Protein AF-0000000086521658 (afdb_homodimer)

Organism: NCBI:txid111769

Nearest PDB structures (foldseek):
  2b5a-assembly1_A  TM=8.392E-01  e=8.446E-02  [Bacillus] caldolyticus
  3f51-assembly1_A  TM=8.436E-01  e=1.265E-01  Corynebacterium glutamicum
  2cro-assembly1_A  TM=7.453E-01  e=2.565E-01  Phage 434
  1pra-assembly1_A  TM=7.371E-01  e=5.754E-01  Phage 434
  4iwr-assembly1_B  TM=7.734E-01  e=1.003E+00  Enterobacter sp. RFL1396

Structure (mmCIF, N/CA/C/O backbone):
data_AF-0000000086521658-model_v1
#
loop_
_entity.id
_entity.type
_entity.pdbx_description
1 polymer 'Helix-turn-helix transcriptional regulator'
#
loop_
_atom_site.group_PDB
_atom_site.id
_atom_site.type_symbol
_atom_site.label_atom_id
_atom_site.label_alt_id
_atom_site.label_comp_id
_atom_site.label_asym_id
_atom_site.label_entity_id
_atom_site.label_seq_id
_atom_site.pdbx_PDB_ins_code
_atom_site.Cartn_x
_atom_site.Cartn_y
_atom_site.Cartn_z
_atom_site.occupancy
_atom_site.B_iso_or_equiv
_atom_site.auth_seq_id
_atom_site.auth_comp_id
_atom_site.auth_asym_id
_atom_site.auth_atom_id
_atom_site.pdbx_PDB_model_num
ATOM 1 N N . MET A 1 1 ? -0.708 -35.25 -23.094 1 43.59 1 MET A N 1
ATOM 2 C CA . MET A 1 1 ? -0.89 -35.312 -24.547 1 43.59 1 MET A CA 1
ATOM 3 C C . MET A 1 1 ? 0.053 -34.344 -25.25 1 43.59 1 MET A C 1
ATOM 5 O O . MET A 1 1 ? 0.385 -33.281 -24.719 1 43.59 1 MET A O 1
ATOM 9 N N . PRO A 1 2 ? 0.747 -34.844 -26.203 1 55.41 2 PRO A N 1
ATOM 10 C CA . PRO A 1 2 ? 1.581 -33.906 -26.953 1 55.41 2 PRO A CA 1
ATOM 11 C C . PRO A 1 2 ? 0.802 -32.688 -27.438 1 55.41 2 PRO A C 1
ATOM 13 O O . PRO A 1 2 ? -0.411 -32.781 -27.656 1 55.41 2 PRO A O 1
ATOM 16 N N . GLN A 1 3 ? 1.394 -31.609 -27.234 1 62.53 3 GLN A N 1
ATOM 17 C CA . GLN A 1 3 ? 0.771 -30.344 -27.625 1 62.53 3 GLN A CA 1
ATOM 18 C C . GLN A 1 3 ? 0.078 -30.469 -28.969 1 62.53 3 GLN A C 1
ATOM 20 O O . GLN A 1 3 ? -0.981 -29.875 -29.188 1 62.53 3 GLN A O 1
ATOM 25 N N . THR A 1 4 ? 0.635 -31.344 -29.766 1 71.44 4 THR A N 1
ATOM 26 C CA . THR A 1 4 ? 0.093 -31.516 -31.109 1 71.44 4 THR A CA 1
ATOM 27 C C . THR A 1 4 ? -1.272 -32.188 -31.062 1 71.44 4 THR A C 1
ATOM 29 O O . THR A 1 4 ? -2.193 -31.812 -31.781 1 71.44 4 THR A O 1
ATOM 32 N N . THR A 1 5 ? -1.309 -33.094 -30.156 1 75.31 5 THR A N 1
ATOM 33 C CA . THR A 1 5 ? -2.572 -33.812 -30 1 75.31 5 THR A CA 1
ATOM 34 C C . THR A 1 5 ? -3.666 -32.875 -29.5 1 75.31 5 THR A C 1
ATOM 36 O O . THR A 1 5 ? -4.801 -32.906 -29.984 1 75.31 5 THR A O 1
ATOM 39 N N . GLU A 1 6 ? -3.281 -32.094 -28.656 1 74.56 6 GLU A N 1
ATOM 40 C CA . GLU A 1 6 ? -4.246 -31.156 -28.078 1 74.56 6 GLU A CA 1
ATOM 41 C C . GLU A 1 6 ? -4.703 -30.125 -29.109 1 74.56 6 GLU A C 1
ATOM 43 O O . GLU A 1 6 ? -5.875 -29.75 -29.141 1 74.56 6 GLU A O 1
ATOM 48 N N . LEU A 1 7 ? -3.787 -29.75 -29.859 1 78.44 7 LEU A N 1
ATOM 49 C CA . LEU A 1 7 ? -4.086 -28.797 -30.922 1 78.44 7 LEU A CA 1
ATOM 50 C C . LEU A 1 7 ? -5.09 -29.375 -31.906 1 78.44 7 LEU A C 1
ATOM 52 O O . LEU A 1 7 ? -6.031 -28.688 -32.312 1 78.44 7 LEU A O 1
ATOM 56 N N . ILE A 1 8 ? -4.781 -30.625 -32.25 1 83.5 8 ILE A N 1
ATOM 57 C CA . ILE A 1 8 ? -5.637 -31.297 -33.219 1 83.5 8 ILE A CA 1
ATOM 58 C C . ILE A 1 8 ? -7.023 -31.531 -32.625 1 83.5 8 ILE A C 1
ATOM 60 O O . ILE A 1 8 ? -8.039 -31.375 -33.281 1 83.5 8 ILE A O 1
ATOM 64 N N . HIS A 1 9 ? -7.004 -31.828 -31.297 1 82.81 9 HIS A N 1
ATOM 65 C CA . HIS A 1 9 ? -8.266 -32.031 -30.609 1 82.81 9 HIS A CA 1
ATOM 66 C C . HIS A 1 9 ? -9.086 -30.734 -30.594 1 82.81 9 HIS A C 1
ATOM 68 O O . HIS A 1 9 ? -10.289 -30.766 -30.859 1 82.81 9 HIS A O 1
ATOM 74 N N . THR A 1 10 ? -8.461 -29.688 -30.297 1 83.81 10 THR A N 1
ATOM 75 C CA . THR A 1 10 ? -9.125 -28.391 -30.281 1 83.81 10 THR A CA 1
ATOM 76 C C . THR A 1 10 ? -9.625 -28.016 -31.672 1 83.81 10 THR A C 1
ATOM 78 O O . THR A 1 10 ? -10.727 -27.484 -31.812 1 83.81 10 THR A O 1
ATOM 81 N N . LEU A 1 11 ? -8.773 -28.297 -32.625 1 87.94 11 LEU A N 1
ATOM 82 C CA . LEU A 1 11 ? -9.125 -28 -34 1 87.94 11 LEU A CA 1
ATOM 83 C C . LEU A 1 11 ? -10.383 -28.766 -34.406 1 87.94 11 LEU A C 1
ATOM 85 O O . LEU A 1 11 ? -11.281 -28.188 -35.031 1 87.94 11 LEU A O 1
ATOM 89 N N . LYS A 1 12 ? -10.445 -30 -34 1 87.75 12 LYS A N 1
ATOM 90 C CA . LYS A 1 12 ? -11.617 -30.828 -34.312 1 87.75 12 LYS A CA 1
ATOM 91 C C . LYS A 1 12 ? -12.875 -30.25 -33.656 1 87.75 12 LYS A C 1
ATOM 93 O O . LYS A 1 12 ? -13.938 -30.203 -34.281 1 87.75 12 LYS A O 1
ATOM 98 N N . LYS A 1 13 ? -12.695 -29.812 -32.531 1 86.88 13 LYS A N 1
ATOM 99 C CA . LYS A 1 13 ? -13.805 -29.219 -31.797 1 86.88 13 LYS A CA 1
ATOM 100 C C . LYS A 1 13 ? -14.289 -27.938 -32.469 1 86.88 13 LYS A C 1
ATOM 102 O O . LYS A 1 13 ? -15.492 -27.703 -32.562 1 86.88 13 LYS A O 1
ATOM 107 N N . LEU A 1 14 ? -13.383 -27.219 -32.844 1 88 14 LEU A N 1
ATOM 108 C CA . LEU A 1 14 ? -13.727 -25.953 -33.5 1 88 14 LEU A CA 1
ATOM 109 C C . LEU A 1 14 ? -14.414 -26.188 -34.844 1 88 14 LEU A C 1
ATOM 111 O O . LEU A 1 14 ? -15.344 -25.469 -35.188 1 88 14 LEU A O 1
ATOM 115 N N . LEU A 1 15 ? -13.914 -27.156 -35.562 1 91.81 15 LEU A N 1
ATOM 116 C CA . LEU A 1 15 ? -14.562 -27.516 -36.812 1 91.81 15 LEU A CA 1
ATOM 117 C C . LEU A 1 15 ? -16.031 -27.875 -36.594 1 91.81 15 LEU A C 1
ATOM 119 O O . LEU A 1 15 ? -16.906 -27.422 -37.312 1 91.81 15 LEU A O 1
ATOM 123 N N . LYS A 1 16 ? -16.188 -28.609 -35.5 1 89.62 16 LYS A N 1
ATOM 124 C CA . LYS A 1 16 ? -17.547 -29 -35.156 1 89.62 16 LYS A CA 1
ATOM 125 C C . LYS A 1 16 ? -18.391 -27.797 -34.75 1 89.62 16 LYS A C 1
ATOM 127 O O . LYS A 1 16 ? -19.547 -27.672 -35.156 1 89.62 16 LYS A O 1
ATOM 132 N N . ARG A 1 17 ? -17.844 -26.953 -34.031 1 87.31 17 ARG A N 1
ATOM 133 C CA . ARG A 1 17 ? -18.531 -25.766 -33.531 1 87.31 17 ARG A CA 1
ATOM 134 C C . ARG A 1 17 ? -18.922 -24.844 -34.688 1 87.31 17 ARG A C 1
ATOM 136 O O . ARG A 1 17 ? -19.953 -24.172 -34.625 1 87.31 17 ARG A O 1
ATOM 143 N N . HIS A 1 18 ? -18.094 -24.797 -35.656 1 89 18 HIS A N 1
ATOM 144 C CA . HIS A 1 18 ? -18.344 -23.938 -36.812 1 89 18 HIS A CA 1
ATOM 145 C C . HIS A 1 18 ? -19.109 -24.688 -37.875 1 89 18 HIS A C 1
ATOM 147 O O . HIS A 1 18 ? -19.219 -24.203 -39.031 1 89 18 HIS A O 1
ATOM 153 N N . ASN A 1 19 ? -19.484 -25.875 -37.531 1 90.88 19 ASN A N 1
ATOM 154 C CA . ASN A 1 19 ? -20.266 -26.734 -38.438 1 90.88 19 ASN A CA 1
ATOM 155 C C . ASN A 1 19 ? -19.5 -27.047 -39.719 1 90.88 19 ASN A C 1
ATOM 157 O O . ASN A 1 19 ? -20.062 -27.031 -40.812 1 90.88 19 ASN A O 1
ATOM 161 N N . LYS A 1 20 ? -18.25 -27.203 -39.562 1 92.19 20 LYS A N 1
ATOM 162 C CA . LYS A 1 20 ? -17.406 -27.625 -40.688 1 92.19 20 LYS A CA 1
ATOM 163 C C . LYS A 1 20 ? -17.078 -29.109 -40.594 1 92.19 20 LYS A C 1
ATOM 165 O O . LYS A 1 20 ? -16.812 -29.625 -39.5 1 92.19 20 LYS A O 1
ATOM 170 N N . THR A 1 21 ? -17.172 -29.703 -41.719 1 91.12 21 THR A N 1
ATOM 171 C CA . THR A 1 21 ? -16.922 -31.141 -41.75 1 91.12 21 THR A CA 1
ATOM 172 C C . THR A 1 21 ? -15.578 -31.438 -42.438 1 91.12 21 THR A C 1
ATOM 174 O O . THR A 1 21 ? -14.93 -30.531 -42.938 1 91.12 21 THR A O 1
ATOM 177 N N . TYR A 1 22 ? -15.25 -32.719 -42.344 1 93.19 22 TYR A N 1
ATOM 178 C CA . TYR A 1 22 ? -14.008 -33.156 -42.969 1 93.19 22 TYR A CA 1
ATOM 179 C C . TYR A 1 22 ? -14.07 -32.938 -44.469 1 93.19 22 TYR A C 1
ATOM 181 O O . TYR A 1 22 ? -13.039 -32.719 -45.125 1 93.19 22 TYR A O 1
ATOM 189 N N . VAL A 1 23 ? -15.258 -32.844 -45 1 93.5 23 VAL A N 1
ATOM 190 C CA . VAL A 1 23 ? -15.461 -32.594 -46.406 1 93.5 23 VAL A CA 1
ATOM 191 C C . VAL A 1 23 ? -15.078 -31.156 -46.75 1 93.5 23 VAL A C 1
ATOM 193 O O . VAL A 1 23 ? -14.43 -30.906 -47.75 1 93.5 23 VAL A O 1
ATOM 196 N N . ASP A 1 24 ? -15.461 -30.344 -45.938 1 94.5 24 ASP A N 1
ATOM 197 C CA . ASP A 1 24 ? -15.125 -28.938 -46.094 1 94.5 24 ASP A CA 1
ATOM 198 C C . ASP A 1 24 ? -13.617 -28.719 -46.062 1 94.5 24 ASP A C 1
ATOM 200 O O . ASP A 1 24 ? -13.062 -27.953 -46.844 1 94.5 24 ASP A O 1
ATOM 204 N N . VAL A 1 25 ? -13.008 -29.406 -45.094 1 95.19 25 VAL A N 1
ATOM 205 C CA . VAL A 1 25 ? -11.562 -29.312 -44.906 1 95.19 25 VAL A CA 1
ATOM 206 C C . VAL A 1 25 ? -10.852 -29.875 -46.125 1 95.19 25 VAL A C 1
ATOM 208 O O . VAL A 1 25 ? -9.859 -29.312 -46.594 1 95.19 25 VAL A O 1
ATOM 211 N N . ALA A 1 26 ? -11.367 -30.906 -46.656 1 94.12 26 ALA A N 1
ATOM 212 C CA . ALA A 1 26 ? -10.812 -31.547 -47.844 1 94.12 26 ALA A CA 1
ATOM 213 C C . ALA A 1 26 ? -10.844 -30.594 -49.031 1 94.12 26 ALA A C 1
ATOM 215 O O . ALA A 1 26 ? -9.875 -30.5 -49.781 1 94.12 26 ALA A O 1
ATOM 216 N N . ALA A 1 27 ? -11.953 -29.969 -49.219 1 93.69 27 ALA A N 1
ATOM 217 C CA . ALA A 1 27 ? -12.102 -29 -50.281 1 93.69 27 ALA A CA 1
ATOM 218 C C . ALA A 1 27 ? -11.102 -27.859 -50.156 1 93.69 27 ALA A C 1
ATOM 220 O O . ALA A 1 27 ? -10.5 -27.422 -51.125 1 93.69 27 ALA A O 1
ATOM 221 N N . CYS A 1 28 ? -10.922 -27.469 -48.906 1 91.81 28 CYS A N 1
ATOM 222 C CA . CYS A 1 28 ? -10.039 -26.344 -48.594 1 91.81 28 CYS A CA 1
ATOM 223 C C . CYS A 1 28 ? -8.586 -26.719 -48.875 1 91.81 28 CYS A C 1
ATOM 225 O O . CYS A 1 28 ? -7.832 -25.906 -49.438 1 91.81 28 CYS A O 1
ATOM 227 N N . LEU A 1 29 ? -8.195 -27.875 -48.562 1 92.06 29 LEU A N 1
ATOM 228 C CA . LEU A 1 29 ? -6.809 -28.312 -48.688 1 92.06 29 LEU A CA 1
ATOM 229 C C . LEU A 1 29 ? -6.57 -29 -50.031 1 92.06 29 LEU A C 1
ATOM 231 O O . LEU A 1 29 ? -5.441 -29.375 -50.344 1 92.06 29 LEU A O 1
ATOM 235 N N . GLN A 1 30 ? -7.664 -29.188 -50.812 1 93.19 30 GLN A N 1
ATOM 236 C CA . GLN A 1 30 ? -7.609 -29.875 -52.094 1 93.19 30 GLN A CA 1
ATOM 237 C C . GLN A 1 30 ? -7.094 -31.297 -51.938 1 93.19 30 GLN A C 1
ATOM 239 O O . GLN A 1 30 ? -6.191 -31.719 -52.656 1 93.19 30 GLN A O 1
ATOM 244 N N . LEU A 1 31 ? -7.609 -31.922 -50.938 1 92.12 31 LEU A N 1
ATOM 245 C CA . LEU A 1 31 ? -7.324 -33.312 -50.625 1 92.12 31 LEU A CA 1
ATOM 246 C C . LEU A 1 31 ? -8.609 -34.125 -50.594 1 92.12 31 LEU A C 1
ATOM 248 O O . LEU A 1 31 ? -9.711 -33.562 -50.594 1 92.12 31 LEU A O 1
ATOM 252 N N . SER A 1 32 ? -8.469 -35.438 -50.688 1 93 32 SER A N 1
ATOM 253 C CA . SER A 1 32 ? -9.633 -36.281 -50.469 1 93 32 SER A CA 1
ATOM 254 C C . SER A 1 32 ? -10.047 -36.312 -49 1 93 32 SER A C 1
ATOM 256 O O . SER A 1 32 ? -9.234 -36.031 -48.125 1 93 32 SER A O 1
ATOM 258 N N . GLU A 1 33 ? -11.289 -36.531 -48.75 1 93.62 33 GLU A N 1
ATOM 259 C CA . GLU A 1 33 ? -11.773 -36.688 -47.375 1 93.62 33 GLU A CA 1
ATOM 260 C C . GLU A 1 33 ? -11.016 -37.781 -46.625 1 93.62 33 GLU A C 1
ATOM 262 O O . GLU A 1 33 ? -10.719 -37.625 -45.438 1 93.62 33 GLU A O 1
ATOM 267 N N . ALA A 1 34 ? -10.68 -38.812 -47.312 1 92.12 34 ALA A N 1
ATOM 268 C CA . ALA A 1 34 ? -9.914 -39.906 -46.75 1 92.12 34 ALA A CA 1
ATOM 269 C C . ALA A 1 34 ? -8.531 -39.438 -46.281 1 92.12 34 ALA A C 1
ATOM 271 O O . ALA A 1 34 ? -8.062 -39.812 -45.219 1 92.12 34 ALA A O 1
ATOM 272 N N . SER A 1 35 ? -7.91 -38.688 -47.094 1 91.31 35 SER A N 1
ATOM 273 C CA . SER A 1 35 ? -6.598 -38.156 -46.781 1 91.31 35 SER A CA 1
ATOM 274 C C . SER A 1 35 ? -6.668 -37.219 -45.562 1 91.31 35 SER A C 1
ATOM 276 O O . SER A 1 35 ? -5.781 -37.25 -44.688 1 91.31 35 SER A O 1
ATOM 278 N N . VAL A 1 36 ? -7.754 -36.438 -45.469 1 93.38 36 VAL A N 1
ATOM 279 C CA . VAL A 1 36 ? -7.938 -35.531 -44.375 1 93.38 36 VAL A CA 1
ATOM 280 C C . VAL A 1 36 ? -8.133 -36.344 -43.062 1 93.38 36 VAL A C 1
ATOM 282 O O . VAL A 1 36 ? -7.523 -36.031 -42.031 1 93.38 36 VAL A O 1
ATOM 285 N N . LYS A 1 37 ? -8.922 -37.281 -43.062 1 92.19 37 LYS A N 1
ATOM 286 C CA . LYS A 1 37 ? -9.141 -38.125 -41.906 1 92.19 37 LYS A CA 1
ATOM 287 C C . LYS A 1 37 ? -7.84 -38.781 -41.469 1 92.19 37 LYS A C 1
ATOM 289 O O . LYS A 1 37 ? -7.574 -38.875 -40.25 1 92.19 37 LYS A O 1
ATOM 294 N N . ARG A 1 38 ? -7.117 -39.188 -42.438 1 88.06 38 ARG A N 1
ATOM 295 C CA . ARG A 1 38 ? -5.816 -39.781 -42.125 1 88.06 38 ARG A CA 1
ATOM 296 C C . ARG A 1 38 ? -4.887 -38.75 -41.5 1 88.06 38 ARG A C 1
ATOM 298 O O . ARG A 1 38 ? -4.199 -39.031 -40.5 1 88.06 38 ARG A O 1
ATOM 305 N N . LEU A 1 39 ? -4.84 -37.531 -42.031 1 88.69 39 LEU A N 1
ATOM 306 C CA . LEU A 1 39 ? -3.998 -36.469 -41.5 1 88.69 39 LEU A CA 1
ATOM 307 C C . LEU A 1 39 ? -4.34 -36.156 -40.062 1 88.69 39 LEU A C 1
ATOM 309 O O . LEU A 1 39 ? -3.441 -35.969 -39.25 1 88.69 39 LEU A O 1
ATOM 313 N N . PHE A 1 40 ? -5.652 -36.156 -39.781 1 91.44 40 PHE A N 1
ATOM 314 C CA . PHE A 1 40 ? -6.109 -35.875 -38.438 1 91.44 40 PHE A CA 1
ATOM 315 C C . PHE A 1 40 ? -5.82 -37.031 -37.5 1 91.44 40 PHE A C 1
ATOM 317 O O . PHE A 1 40 ? -5.426 -36.844 -36.344 1 91.44 40 PHE A O 1
ATOM 324 N N . ALA A 1 41 ? -5.984 -38.188 -37.969 1 87.62 41 ALA A N 1
ATOM 325 C CA . ALA A 1 41 ? -5.75 -39.406 -37.156 1 87.62 41 ALA A CA 1
ATOM 326 C C . ALA A 1 41 ? -4.27 -39.562 -36.844 1 87.62 41 ALA A C 1
ATOM 328 O O . ALA A 1 41 ? -3.908 -39.906 -35.688 1 87.62 41 ALA A O 1
ATOM 329 N N . GLU A 1 42 ? -3.492 -39.281 -37.812 1 85.25 42 GLU A N 1
ATOM 330 C CA . GLU A 1 42 ? -2.051 -39.406 -37.656 1 85.25 42 GLU A CA 1
ATOM 331 C C . GLU A 1 42 ? -1.436 -38.156 -37.062 1 85.25 42 GLU A C 1
ATOM 333 O O . GLU A 1 42 ? -0.243 -38.125 -36.75 1 85.25 42 GLU A O 1
ATOM 338 N N . GLN A 1 43 ? -2.238 -37.156 -36.875 1 84.31 43 GLN A N 1
ATOM 339 C CA . GLN A 1 43 ? -1.805 -35.875 -36.344 1 84.31 43 GLN A CA 1
ATOM 340 C C . GLN A 1 43 ? -0.61 -35.312 -37.125 1 84.31 43 GLN A C 1
ATOM 342 O O . GLN A 1 43 ? 0.344 -34.812 -36.531 1 84.31 43 GLN A O 1
ATOM 347 N N . ASN A 1 44 ? -0.647 -35.438 -38.375 1 82.06 44 ASN A N 1
ATOM 348 C CA . ASN A 1 44 ? 0.437 -35.062 -39.25 1 82.06 44 ASN A CA 1
ATOM 349 C C . ASN A 1 44 ? 0.037 -33.875 -40.125 1 82.06 44 ASN A C 1
ATOM 351 O O . ASN A 1 44 ? 0.063 -33.969 -41.375 1 82.06 44 ASN A O 1
ATOM 355 N N . LEU A 1 45 ? -0.368 -32.812 -39.562 1 84.38 45 LEU A N 1
ATOM 356 C CA . LEU A 1 45 ? -0.732 -31.594 -40.25 1 84.38 45 LEU A CA 1
ATOM 357 C C . LEU A 1 45 ? 0.456 -30.641 -40.312 1 84.38 45 LEU A C 1
ATOM 359 O O . LEU A 1 45 ? 1.075 -30.328 -39.312 1 84.38 45 LEU A O 1
ATOM 363 N N . SER A 1 46 ? 0.824 -30.266 -41.562 1 80.38 46 SER A N 1
ATOM 364 C CA . SER A 1 46 ? 1.845 -29.234 -41.719 1 80.38 46 SER A CA 1
ATOM 365 C C . SER A 1 46 ? 1.317 -27.875 -41.281 1 80.38 46 SER A C 1
ATOM 367 O O . SER A 1 46 ? 0.106 -27.672 -41.156 1 80.38 46 SER A O 1
ATOM 369 N N . LEU A 1 47 ? 2.209 -26.922 -40.969 1 79.75 47 LEU A N 1
ATOM 370 C CA . LEU A 1 47 ? 1.835 -25.562 -40.562 1 79.75 47 LEU A CA 1
ATOM 371 C C . LEU A 1 47 ? 1.005 -24.875 -41.656 1 79.75 47 LEU A C 1
ATOM 373 O O . LEU A 1 47 ? 0.079 -24.125 -41.344 1 79.75 47 LEU A O 1
ATOM 377 N N . GLN A 1 48 ? 1.389 -25.203 -42.844 1 82.38 48 GLN A N 1
ATOM 378 C CA . GLN A 1 48 ? 0.655 -24.609 -43.969 1 82.38 48 GLN A CA 1
ATOM 379 C C . GLN A 1 48 ? -0.785 -25.125 -44 1 82.38 48 GLN A C 1
ATOM 381 O O . GLN A 1 48 ? -1.717 -24.344 -44.219 1 82.38 48 GLN A O 1
ATOM 386 N N . ARG A 1 49 ? -0.946 -26.406 -43.844 1 85.69 49 ARG A N 1
ATOM 387 C CA . ARG A 1 49 ? -2.281 -26.984 -43.844 1 85.69 49 ARG A CA 1
ATOM 388 C C . ARG A 1 49 ? -3.098 -26.484 -42.656 1 85.69 49 ARG A C 1
ATOM 390 O O . ARG A 1 49 ? -4.289 -26.203 -42.781 1 85.69 49 ARG A O 1
ATOM 397 N N . LEU A 1 50 ? -2.371 -26.406 -41.5 1 87.12 50 LEU A N 1
ATOM 398 C CA . LEU A 1 50 ? -3.029 -25.891 -40.312 1 87.12 50 LEU A CA 1
ATOM 399 C C . LEU A 1 50 ? -3.514 -24.469 -40.5 1 87.12 50 LEU A C 1
ATOM 401 O O . LEU A 1 50 ? -4.629 -24.125 -40.125 1 87.12 50 LEU A O 1
ATOM 405 N N . ASP A 1 51 ? -2.732 -23.719 -41.125 1 85.06 51 ASP A N 1
ATOM 406 C CA . ASP A 1 51 ? -3.07 -22.328 -41.406 1 85.06 51 ASP A CA 1
ATOM 407 C C . ASP A 1 51 ? -4.289 -22.234 -42.344 1 85.06 51 ASP A C 1
ATOM 409 O O . ASP A 1 51 ? -5.176 -21.406 -42.125 1 85.06 51 ASP A O 1
ATOM 413 N N . ALA A 1 52 ? -4.309 -23.031 -43.312 1 90.5 52 ALA A N 1
ATOM 414 C CA . ALA A 1 52 ? -5.41 -23.047 -44.281 1 90.5 52 ALA A CA 1
ATOM 415 C C . ALA A 1 52 ? -6.723 -23.438 -43.594 1 90.5 52 ALA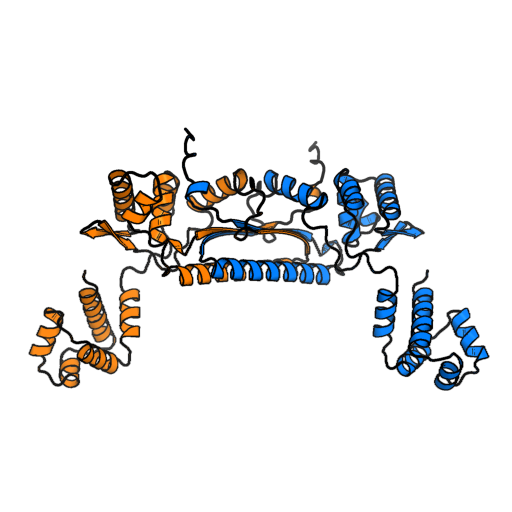 A C 1
ATOM 417 O O . ALA A 1 52 ? -7.766 -22.844 -43.875 1 90.5 52 ALA A O 1
ATOM 418 N N . ILE A 1 53 ? -6.625 -24.422 -42.719 1 92.19 53 ILE A N 1
ATOM 419 C CA . ILE A 1 53 ? -7.82 -24.859 -42 1 92.19 53 ILE A CA 1
ATOM 420 C C . ILE A 1 53 ? -8.32 -23.75 -41.094 1 92.19 53 ILE A C 1
ATOM 422 O O . ILE A 1 53 ? -9.523 -23.5 -41 1 92.19 53 ILE A O 1
ATOM 426 N N . CYS A 1 54 ? -7.395 -23.156 -40.406 1 89.44 54 CYS A N 1
ATOM 427 C CA . CYS A 1 54 ? -7.754 -22.047 -39.531 1 89.44 54 CYS A CA 1
ATOM 428 C C . CYS A 1 54 ? -8.422 -20.922 -40.312 1 89.44 54 CYS A C 1
ATOM 430 O O . CYS A 1 54 ? -9.406 -20.344 -39.875 1 89.44 54 CYS A O 1
ATOM 432 N N . ALA A 1 55 ? -7.898 -20.641 -41.469 1 88.44 55 ALA A N 1
ATOM 433 C CA . ALA A 1 55 ? -8.484 -19.625 -42.344 1 88.44 55 ALA A CA 1
ATOM 434 C C . ALA A 1 55 ? -9.914 -19.984 -42.719 1 88.44 55 ALA A C 1
ATOM 436 O O . ALA A 1 55 ? -10.781 -19.125 -42.812 1 88.44 55 ALA A O 1
ATOM 437 N N . LEU A 1 56 ? -10.07 -21.25 -43 1 91.75 56 LEU A N 1
ATOM 438 C CA . LEU A 1 56 ? -11.406 -21.75 -43.312 1 91.75 56 LEU A CA 1
ATOM 439 C C . LEU A 1 56 ? -12.383 -21.406 -42.188 1 91.75 56 LEU A C 1
ATOM 441 O O . LEU A 1 56 ? -13.57 -21.172 -42.438 1 91.75 56 LEU A O 1
ATOM 445 N N . LEU A 1 57 ? -11.859 -21.422 -41 1 89.75 57 LEU A N 1
ATOM 446 C CA . LEU A 1 57 ? -12.68 -21.156 -39.812 1 89.75 57 LEU A CA 1
ATOM 447 C C . LEU A 1 57 ? -12.711 -19.656 -39.5 1 89.75 57 LEU A C 1
ATOM 449 O O . LEU A 1 57 ? -13.32 -19.234 -38.531 1 89.75 57 LEU A O 1
ATOM 453 N N . GLY A 1 58 ? -11.969 -18.906 -40.25 1 88.81 58 GLY A N 1
ATOM 454 C CA . GLY A 1 58 ? -11.906 -17.469 -40.062 1 88.81 58 GLY A CA 1
ATOM 455 C C . GLY A 1 58 ? -11.023 -17.062 -38.875 1 88.81 58 GLY A C 1
ATOM 456 O O . GLY A 1 58 ? -11.258 -16.031 -38.25 1 88.81 58 GLY A O 1
ATOM 457 N N . MET A 1 59 ? -10.102 -17.906 -38.594 1 84.19 59 MET A N 1
ATOM 458 C CA . MET A 1 59 ? -9.227 -17.641 -37.438 1 84.19 59 MET A CA 1
ATOM 459 C C . MET A 1 59 ? -7.762 -17.828 -37.812 1 84.19 59 MET A C 1
ATOM 461 O O . MET A 1 59 ? -7.457 -18.281 -38.906 1 84.19 59 MET A O 1
ATOM 465 N N . GLU A 1 60 ? -6.84 -17.406 -36.875 1 81.88 60 GLU A N 1
ATOM 466 C CA . GLU A 1 60 ? -5.402 -17.625 -37.031 1 81.88 60 GLU A CA 1
ATOM 467 C C . GLU A 1 60 ? -4.914 -18.75 -36.094 1 81.88 60 GLU A C 1
ATOM 469 O O . GLU A 1 60 ? -5.625 -19.156 -35.188 1 81.88 60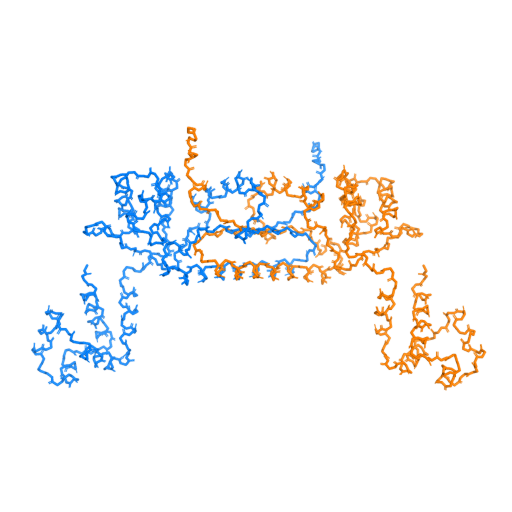 GLU A O 1
ATOM 474 N N . ILE A 1 61 ? -3.752 -19.234 -36.406 1 79.19 61 ILE A N 1
ATOM 475 C CA . ILE A 1 61 ? -3.178 -20.312 -35.594 1 79.19 61 ILE A CA 1
ATOM 476 C C . ILE A 1 61 ? -3.061 -19.844 -34.156 1 79.19 61 ILE A C 1
ATOM 478 O O . ILE A 1 61 ? -3.297 -20.625 -33.219 1 79.19 61 ILE A O 1
ATOM 482 N N . THR A 1 62 ? -2.861 -18.594 -34 1 72 62 THR A N 1
ATOM 483 C CA . THR A 1 62 ? -2.75 -18.047 -32.656 1 72 62 THR A CA 1
ATOM 484 C C . THR A 1 62 ? -4.074 -18.172 -31.891 1 72 62 THR A C 1
ATOM 486 O O . THR A 1 62 ? -4.094 -18.453 -30.688 1 72 62 THR A O 1
ATOM 489 N N . ASP A 1 63 ? -5.129 -18.062 -32.625 1 77.19 63 ASP A N 1
ATOM 490 C CA . ASP A 1 63 ? -6.461 -18.203 -32.031 1 77.19 63 ASP A CA 1
ATOM 491 C C . ASP A 1 63 ? -6.734 -19.656 -31.641 1 77.19 63 ASP A C 1
ATOM 493 O O . ASP A 1 63 ? -7.34 -19.922 -30.594 1 77.19 63 ASP A O 1
ATOM 497 N N . LEU A 1 64 ? -6.293 -20.516 -32.469 1 78.19 64 LEU A N 1
ATOM 498 C CA . LEU A 1 64 ? -6.449 -21.938 -32.188 1 78.19 64 LEU A CA 1
ATOM 499 C C . LEU A 1 64 ? -5.699 -22.328 -30.938 1 78.19 64 LEU A C 1
ATOM 501 O O . LEU A 1 64 ? -6.234 -23.031 -30.078 1 78.19 64 LEU A O 1
ATOM 505 N N . VAL A 1 65 ? -4.559 -21.781 -30.859 1 71.19 65 VAL A N 1
ATOM 506 C CA . VAL A 1 65 ? -3.738 -22.078 -29.688 1 71.19 65 VAL A CA 1
ATOM 507 C C . VAL A 1 65 ? -4.402 -21.5 -28.438 1 71.19 65 VAL A C 1
ATOM 509 O O . VAL A 1 65 ? -4.414 -22.141 -27.375 1 71.19 65 VAL A O 1
ATOM 512 N N . ARG A 1 66 ? -5.012 -20.438 -28.656 1 64.75 66 ARG A N 1
ATOM 513 C CA . ARG A 1 66 ? -5.738 -19.828 -27.547 1 64.75 66 ARG A CA 1
ATOM 514 C C . ARG A 1 66 ? -6.918 -20.688 -27.125 1 64.75 66 ARG A C 1
ATOM 516 O O . ARG A 1 66 ? -7.168 -20.859 -25.922 1 64.75 66 ARG A O 1
ATOM 523 N N . GLU A 1 67 ? -7.633 -21.078 -28.125 1 67.56 67 GLU A N 1
ATOM 524 C CA . GLU A 1 67 ? -8.789 -21.922 -27.875 1 67.56 67 GLU A CA 1
ATOM 525 C C . GLU A 1 67 ? -8.367 -23.234 -27.234 1 67.56 67 GLU A C 1
ATOM 527 O O . GLU A 1 67 ? -9.062 -23.766 -26.359 1 67.56 67 GLU A O 1
ATOM 532 N N . MET A 1 68 ? -7.309 -23.812 -27.797 1 65.75 68 MET A N 1
ATOM 533 C CA . MET A 1 68 ? -6.75 -25.031 -27.234 1 65.75 68 MET A CA 1
ATOM 534 C C . MET A 1 68 ? -6.457 -24.844 -25.734 1 65.75 68 MET A C 1
ATOM 536 O O . MET A 1 68 ? -6.75 -25.719 -24.938 1 65.75 68 MET A O 1
ATOM 540 N N . HIS A 1 69 ? -5.934 -23.75 -25.609 1 58.47 69 HIS A N 1
ATOM 541 C CA . HIS A 1 69 ? -5.594 -23.453 -24.219 1 58.47 69 HIS A CA 1
ATOM 542 C C . HIS A 1 69 ? -6.844 -23.156 -23.406 1 58.47 69 HIS A C 1
ATOM 544 O O . HIS A 1 69 ? -6.902 -23.469 -22.219 1 58.47 69 HIS A O 1
ATOM 550 N N . ALA A 1 70 ? -7.797 -22.594 -24.094 1 55.19 70 ALA A N 1
ATOM 551 C CA . ALA A 1 70 ? -9.07 -22.297 -23.438 1 55.19 70 ALA A CA 1
ATOM 552 C C . ALA A 1 70 ? -9.812 -23.578 -23.062 1 55.19 70 ALA A C 1
ATOM 554 O O . ALA A 1 70 ? -10.492 -23.625 -22.031 1 55.19 70 ALA A O 1
ATOM 555 N N . GLU A 1 71 ? -9.984 -24.484 -24.062 1 48.53 71 GLU A N 1
ATOM 556 C CA . GLU A 1 71 ? -10.703 -25.75 -23.859 1 48.53 71 GLU A CA 1
ATOM 557 C C . GLU A 1 71 ? -10.023 -26.609 -22.797 1 48.53 71 GLU A C 1
ATOM 559 O O . GLU A 1 71 ? -10.664 -27.453 -22.172 1 48.53 71 GLU A O 1
ATOM 564 N N . HIS A 1 72 ? -8.797 -26.891 -23.016 1 46.81 72 HIS A N 1
ATOM 565 C CA . HIS A 1 72 ? -8.219 -27.672 -21.922 1 46.81 72 HIS A CA 1
ATOM 566 C C . HIS A 1 72 ? -8.711 -27.156 -20.578 1 46.81 72 HIS A C 1
ATOM 568 O O . HIS A 1 72 ? -9.195 -26.031 -20.469 1 46.81 72 HIS A O 1
ATOM 574 N N . ALA A 1 73 ? -8.406 -27.922 -19.422 1 46.88 73 ALA A N 1
ATOM 575 C CA . ALA A 1 73 ? -8.922 -27.766 -18.062 1 46.88 73 ALA A CA 1
ATOM 576 C C . ALA A 1 73 ? -8.992 -26.281 -17.688 1 46.88 73 ALA A C 1
ATOM 578 O O . ALA A 1 73 ? -8.047 -25.531 -17.906 1 46.88 73 ALA A O 1
ATOM 579 N N . GLN A 1 74 ? -10.078 -25.719 -17.906 1 51.06 74 GLN A N 1
ATOM 580 C CA . GLN A 1 74 ? -10.266 -24.344 -17.453 1 51.06 74 GLN A CA 1
ATOM 581 C C . GLN A 1 74 ? -9.266 -23.984 -16.359 1 51.06 74 GLN A C 1
ATOM 583 O O . GLN A 1 74 ? -9.227 -24.625 -15.305 1 51.06 74 GLN A O 1
ATOM 588 N N . PRO A 1 75 ? -8.141 -23.594 -16.953 1 57.66 75 PRO A N 1
ATOM 589 C CA . PRO A 1 75 ? -7.211 -23.25 -15.875 1 57.66 75 PRO A CA 1
ATOM 590 C C . PRO A 1 75 ? -7.934 -22.797 -14.609 1 57.66 75 PRO A C 1
ATOM 592 O O . PRO A 1 75 ? -8.953 -22.109 -14.68 1 57.66 75 PRO A O 1
ATOM 595 N N . ILE A 1 76 ? -7.758 -23.672 -13.633 1 64.88 76 ILE A N 1
ATOM 596 C CA . ILE A 1 76 ? -8.352 -23.375 -12.328 1 64.88 76 ILE A CA 1
ATOM 597 C C . ILE A 1 76 ? -7.945 -21.984 -11.883 1 64.88 76 ILE A C 1
ATOM 599 O O . ILE A 1 76 ? -6.754 -21.672 -11.766 1 64.88 76 ILE A O 1
ATOM 603 N N . SER A 1 77 ? -8.867 -21.188 -11.883 1 66.81 77 SER A N 1
ATOM 604 C CA . SER A 1 77 ? -8.578 -19.812 -11.477 1 66.81 77 SER A CA 1
ATOM 605 C C . SER A 1 77 ? -8.516 -19.688 -9.961 1 66.81 77 SER A C 1
ATOM 607 O O . SER A 1 77 ? -7.953 -18.719 -9.438 1 66.81 77 SER A O 1
ATOM 609 N N . GLU A 1 78 ? -9.211 -20.625 -9.297 1 73.69 78 GLU A N 1
ATOM 610 C CA . GLU A 1 78 ? -9.172 -20.656 -7.836 1 73.69 78 GLU A CA 1
ATOM 611 C C . GLU A 1 78 ? -9.25 -22.078 -7.309 1 73.69 78 GLU A C 1
ATOM 613 O O . GLU A 1 78 ? -9.883 -22.938 -7.926 1 73.69 78 GLU A O 1
ATOM 618 N N . ILE A 1 79 ? -8.469 -22.359 -6.312 1 79.19 79 ILE A N 1
ATOM 619 C CA . ILE A 1 79 ? -8.516 -23.672 -5.695 1 79.19 79 ILE A CA 1
ATOM 620 C C . ILE A 1 79 ? -9.484 -23.656 -4.516 1 79.19 79 ILE A C 1
ATOM 622 O O . ILE A 1 79 ? -9.914 -22.594 -4.066 1 79.19 79 ILE A O 1
ATOM 626 N N . THR A 1 80 ? -9.906 -24.797 -4.09 1 83.81 80 THR A N 1
ATOM 627 C CA . THR A 1 80 ? -10.875 -24.891 -3.002 1 83.81 80 THR A CA 1
ATOM 628 C C . THR A 1 80 ? -10.227 -24.531 -1.669 1 83.81 80 THR A C 1
ATOM 630 O O . THR A 1 80 ? -9 -24.484 -1.559 1 83.81 80 THR A O 1
ATOM 633 N N . HIS A 1 81 ? -11.047 -24.25 -0.75 1 88 81 HIS A N 1
ATOM 634 C CA . HIS A 1 81 ? -10.57 -23.938 0.597 1 88 81 HIS A CA 1
ATOM 635 C C . HIS A 1 81 ? -9.766 -25.109 1.167 1 88 81 HIS A C 1
ATOM 637 O O . HIS A 1 81 ? -8.727 -24.891 1.799 1 88 81 HIS A O 1
ATOM 643 N N . ALA A 1 82 ? -10.281 -26.266 0.915 1 88.25 82 ALA A N 1
ATOM 644 C CA . ALA A 1 82 ? -9.617 -27.453 1.424 1 88.25 82 ALA A CA 1
ATOM 645 C C . ALA A 1 82 ? -8.242 -27.625 0.795 1 88.25 82 ALA A C 1
ATOM 647 O O . ALA A 1 82 ? -7.281 -27.984 1.478 1 88.25 82 ALA A O 1
ATOM 648 N N . GLN A 1 83 ? -8.18 -27.406 -0.452 1 88.56 83 GLN A N 1
ATOM 649 C CA . GLN A 1 83 ? -6.902 -27.484 -1.155 1 88.56 83 GLN A CA 1
ATOM 650 C C . GLN A 1 83 ? -5.902 -26.484 -0.596 1 88.56 83 GLN A C 1
ATOM 652 O O . GLN A 1 83 ? -4.754 -26.828 -0.319 1 88.56 83 GLN A O 1
ATOM 657 N N . GLU A 1 84 ? -6.395 -25.266 -0.353 1 90.31 84 GLU A N 1
ATOM 658 C CA . GLU A 1 84 ? -5.523 -24.234 0.186 1 90.31 84 GLU A CA 1
ATOM 659 C C . GLU A 1 84 ? -5.047 -24.578 1.594 1 90.31 84 GLU A C 1
ATOM 661 O O . GLU A 1 84 ? -3.898 -24.312 1.949 1 90.31 84 GLU A O 1
ATOM 666 N N . LYS A 1 85 ? -5.938 -25.109 2.326 1 91.5 85 LYS A N 1
ATOM 667 C CA . LYS A 1 85 ? -5.594 -25.469 3.699 1 91.5 85 LYS A CA 1
ATOM 668 C C . LYS A 1 85 ? -4.492 -26.516 3.732 1 91.5 85 LYS A C 1
ATOM 670 O O . LYS A 1 85 ? -3.576 -26.438 4.555 1 91.5 85 LYS A O 1
ATOM 675 N N . GLU A 1 86 ? -4.609 -27.453 2.887 1 91.94 86 GLU A N 1
ATOM 676 C CA . GLU A 1 86 ? -3.598 -28.5 2.812 1 91.94 86 GLU A CA 1
ATOM 677 C C . GLU A 1 86 ? -2.223 -27.922 2.504 1 91.94 86 GLU A C 1
ATOM 679 O O . GLU A 1 86 ? -1.219 -28.344 3.08 1 91.94 86 GLU A O 1
ATOM 684 N N . ILE A 1 87 ? -2.244 -27.016 1.68 1 91.75 87 ILE A N 1
ATOM 685 C CA . ILE A 1 87 ? -0.993 -26.375 1.286 1 91.75 87 ILE A CA 1
ATOM 686 C C . ILE A 1 87 ? -0.484 -25.5 2.424 1 91.75 87 ILE A C 1
ATOM 688 O O . ILE A 1 87 ? 0.705 -25.516 2.75 1 91.75 87 ILE A O 1
ATOM 692 N N . ALA A 1 88 ? -1.42 -24.797 3.061 1 89 88 ALA A N 1
ATOM 693 C CA . ALA A 1 88 ? -1.075 -23.859 4.121 1 89 88 ALA A CA 1
ATOM 694 C C . ALA A 1 88 ? -0.546 -24.594 5.352 1 89 88 ALA A C 1
ATOM 696 O O . ALA A 1 88 ? 0.267 -24.047 6.102 1 89 88 ALA A O 1
ATOM 697 N N . ASP A 1 89 ? -0.946 -25.781 5.516 1 90.12 89 ASP A N 1
ATOM 698 C CA . ASP A 1 89 ? -0.597 -26.547 6.711 1 90.12 89 ASP A CA 1
ATOM 699 C C . ASP A 1 89 ? 0.856 -27.016 6.656 1 90.12 89 ASP A C 1
ATOM 701 O O . ASP A 1 89 ? 1.423 -27.422 7.676 1 90.12 89 ASP A O 1
ATOM 705 N N . ASP A 1 90 ? 1.432 -27 5.48 1 89.38 90 ASP A N 1
ATOM 706 C CA . ASP A 1 90 ? 2.822 -27.406 5.289 1 89.38 90 ASP A CA 1
ATOM 707 C C . ASP A 1 90 ? 3.615 -26.312 4.578 1 89.38 90 ASP A C 1
ATOM 709 O O . ASP A 1 90 ? 3.498 -26.141 3.363 1 89.38 90 ASP A O 1
ATOM 713 N N . LEU A 1 91 ? 4.484 -25.766 5.316 1 84.88 91 LEU A N 1
ATOM 714 C CA . LEU A 1 91 ? 5.223 -24.609 4.812 1 84.88 91 LEU A CA 1
ATOM 715 C C . LEU A 1 91 ? 6.102 -25 3.631 1 84.88 91 LEU A C 1
ATOM 717 O O . LEU A 1 91 ? 6.266 -24.219 2.689 1 84.88 91 LEU A O 1
ATOM 721 N N . ASN A 1 92 ? 6.637 -26.172 3.758 1 86.25 92 ASN A N 1
ATOM 722 C CA . ASN A 1 92 ? 7.465 -26.625 2.648 1 86.25 92 ASN A CA 1
ATOM 723 C C . ASN A 1 92 ? 6.633 -26.859 1.387 1 86.25 92 ASN A C 1
ATOM 725 O O . ASN A 1 92 ? 7.07 -26.516 0.284 1 86.25 92 ASN A O 1
ATOM 729 N N . LEU A 1 93 ? 5.484 -27.422 1.615 1 90.19 93 LEU A N 1
ATOM 730 C CA . LEU A 1 93 ? 4.582 -27.609 0.484 1 90.19 93 LEU A CA 1
ATOM 731 C C . LEU A 1 93 ? 4.176 -26.266 -0.109 1 90.19 93 LEU A C 1
ATOM 733 O O . LEU A 1 93 ? 4.121 -26.109 -1.332 1 90.19 93 LEU A O 1
ATOM 737 N N . LEU A 1 94 ? 3.891 -25.344 0.739 1 88.5 94 LEU A N 1
ATOM 738 C CA . LEU A 1 94 ? 3.521 -24 0.291 1 88.5 94 LEU A CA 1
ATOM 739 C C . LEU A 1 94 ? 4.637 -23.375 -0.543 1 88.5 94 LEU A C 1
ATOM 741 O O . LEU A 1 94 ? 4.383 -22.828 -1.614 1 88.5 94 LEU A O 1
ATOM 745 N N . LEU A 1 95 ? 5.82 -23.531 -0.101 1 85 95 LEU A N 1
ATOM 746 C CA . LEU A 1 95 ? 6.969 -22.969 -0.804 1 85 95 LEU A CA 1
ATOM 747 C C . LEU A 1 95 ? 7.105 -23.578 -2.195 1 85 95 LEU A C 1
ATOM 749 O O . LEU A 1 95 ? 7.27 -22.859 -3.182 1 85 95 LEU A O 1
ATOM 753 N N . VAL A 1 96 ? 7.031 -24.875 -2.215 1 88.5 96 VAL A N 1
ATOM 754 C CA . VAL A 1 96 ? 7.141 -25.562 -3.494 1 88.5 96 VAL A CA 1
ATOM 755 C C . VAL A 1 96 ? 5.992 -25.141 -4.41 1 88.5 96 VAL A C 1
ATOM 757 O O . VAL A 1 96 ? 6.18 -24.969 -5.613 1 88.5 96 VAL A O 1
ATOM 760 N N . THR A 1 97 ? 4.832 -25.016 -3.828 1 89.06 97 THR A N 1
ATOM 761 C CA . THR A 1 97 ? 3.662 -24.594 -4.594 1 89.06 97 THR A CA 1
ATOM 762 C C . THR A 1 97 ? 3.904 -23.234 -5.25 1 89.06 97 THR A C 1
ATOM 764 O O . THR A 1 97 ? 3.641 -23.062 -6.441 1 89.06 97 THR A O 1
ATOM 767 N N . VAL A 1 98 ? 4.379 -22.344 -4.492 1 83.38 98 VAL A N 1
ATOM 768 C CA . VAL A 1 98 ? 4.629 -21.016 -5.008 1 83.38 98 VAL A CA 1
ATOM 769 C C . VAL A 1 98 ? 5.699 -21.062 -6.094 1 83.38 98 VAL A C 1
ATOM 771 O O . VAL A 1 98 ? 5.59 -20.375 -7.113 1 83.38 98 VAL A O 1
ATOM 774 N N . CYS A 1 99 ? 6.691 -21.875 -5.895 1 84.69 99 CYS A N 1
ATOM 775 C CA . CYS A 1 99 ? 7.75 -22.016 -6.887 1 84.69 99 CYS A CA 1
ATOM 776 C C . CYS A 1 99 ? 7.188 -22.516 -8.211 1 84.69 99 CYS A C 1
ATOM 778 O O . CYS A 1 99 ? 7.473 -21.953 -9.266 1 84.69 99 CYS A O 1
ATOM 780 N N . VAL A 1 100 ? 6.391 -23.547 -8.109 1 87.31 100 VAL A N 1
ATOM 781 C CA . VAL A 1 100 ? 5.859 -24.156 -9.32 1 87.31 100 VAL A CA 1
ATOM 782 C C . VAL A 1 100 ? 4.895 -23.203 -10.008 1 87.31 100 VAL A C 1
ATOM 784 O O . VAL A 1 100 ? 4.832 -23.141 -11.234 1 87.31 100 VAL A O 1
ATOM 787 N N . LEU A 1 101 ? 4.133 -22.484 -9.219 1 83.06 101 LEU A N 1
ATOM 788 C CA . LEU A 1 101 ? 3.209 -21.516 -9.781 1 83.06 101 LEU A CA 1
ATOM 789 C C . LEU A 1 101 ? 3.965 -20.422 -10.539 1 83.06 101 LEU A C 1
ATOM 791 O O . LEU A 1 101 ? 3.424 -19.828 -11.469 1 83.06 101 LEU A O 1
ATOM 795 N N . ASN A 1 102 ? 5.164 -20.25 -10.133 1 79.25 102 ASN A N 1
ATOM 796 C CA . ASN A 1 102 ? 5.996 -19.25 -10.781 1 79.25 102 ASN A CA 1
ATOM 797 C C . ASN A 1 102 ? 6.949 -19.875 -11.797 1 79.25 102 ASN A C 1
ATOM 799 O O . ASN A 1 102 ? 7.992 -19.312 -12.117 1 79.25 102 ASN A O 1
ATOM 803 N N . ARG A 1 103 ? 6.676 -21.141 -12.172 1 81.19 103 ARG A N 1
ATOM 804 C CA . ARG A 1 103 ? 7.266 -21.859 -13.297 1 81.19 103 ARG A CA 1
ATOM 805 C C . ARG A 1 103 ? 8.703 -22.25 -12.992 1 81.19 103 ARG A C 1
ATOM 807 O O . ARG A 1 103 ? 9.562 -22.234 -13.883 1 81.19 103 ARG A O 1
ATOM 814 N N . TRP A 1 104 ? 8.914 -22.484 -11.711 1 82.5 104 TRP A N 1
ATOM 815 C CA . TRP A 1 104 ? 10.195 -23.078 -11.336 1 82.5 104 TRP A CA 1
ATOM 816 C C . TRP A 1 104 ? 10.227 -24.562 -11.688 1 82.5 104 TRP A C 1
ATOM 818 O O . TRP A 1 104 ? 9.234 -25.281 -11.508 1 82.5 104 TRP A O 1
ATOM 828 N N . SER A 1 105 ? 11.43 -24.969 -12.219 1 86.75 105 SER A N 1
ATOM 829 C CA . SER A 1 105 ? 11.609 -26.391 -12.492 1 86.75 105 SER A CA 1
ATOM 830 C C . SER A 1 105 ? 12.117 -27.125 -11.266 1 86.75 105 SER A C 1
ATOM 832 O O . SER A 1 105 ? 12.523 -26.5 -10.281 1 86.75 105 SER A O 1
ATOM 834 N N . LEU A 1 106 ? 12.016 -28.438 -11.312 1 88.75 106 LEU A N 1
ATOM 835 C CA . LEU A 1 106 ? 12.484 -29.25 -10.203 1 88.75 106 LEU A CA 1
ATOM 836 C C . LEU A 1 106 ? 13.945 -28.953 -9.891 1 88.75 106 LEU A C 1
ATOM 838 O O . LEU A 1 106 ? 14.305 -28.734 -8.727 1 88.75 106 LEU A O 1
ATOM 842 N N . PRO A 1 107 ? 14.812 -28.859 -10.891 1 87 107 PRO A N 1
ATOM 843 C CA . PRO A 1 107 ? 16.203 -28.531 -10.586 1 87 107 PRO A CA 1
ATOM 844 C C . PRO A 1 107 ? 16.375 -27.141 -9.992 1 87 107 PRO A C 1
ATOM 846 O O . PRO A 1 107 ? 17.234 -26.922 -9.133 1 87 107 PRO A O 1
ATOM 849 N N . ASP A 1 108 ? 15.562 -26.281 -10.414 1 83.56 108 ASP A N 1
ATOM 850 C CA . ASP A 1 108 ? 15.625 -24.922 -9.891 1 83.56 108 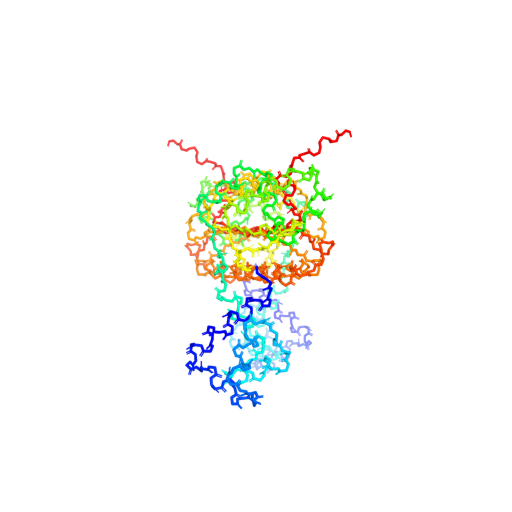ASP A CA 1
ATOM 851 C C . ASP A 1 108 ? 15.312 -24.891 -8.398 1 83.56 108 ASP A C 1
ATOM 853 O O . ASP A 1 108 ? 16.016 -24.234 -7.621 1 83.56 108 ASP A O 1
ATOM 857 N N . ILE A 1 109 ? 14.273 -25.609 -8.039 1 86.19 109 ILE A N 1
ATOM 858 C CA . ILE A 1 109 ? 13.805 -25.641 -6.656 1 86.19 109 ILE A CA 1
ATOM 859 C C . ILE A 1 109 ? 14.859 -26.312 -5.773 1 86.19 109 ILE A C 1
ATOM 861 O O . ILE A 1 109 ? 15.18 -25.797 -4.695 1 86.19 109 ILE A O 1
ATOM 865 N N . THR A 1 110 ? 15.406 -27.297 -6.277 1 86.44 110 THR A N 1
ATOM 866 C CA . THR A 1 110 ? 16.391 -28.062 -5.508 1 86.44 110 THR A CA 1
ATOM 867 C C . THR A 1 110 ? 17.672 -27.25 -5.336 1 86.44 110 THR A C 1
ATOM 869 O O . THR A 1 110 ? 18.312 -27.312 -4.285 1 86.44 110 THR A O 1
ATOM 872 N N . ARG A 1 111 ? 18.078 -26.609 -6.32 1 81 111 ARG A N 1
ATOM 873 C CA . ARG A 1 111 ? 19.312 -25.828 -6.293 1 81 111 ARG A CA 1
ATOM 874 C C . ARG A 1 111 ? 19.172 -24.609 -5.387 1 81 111 ARG A C 1
ATOM 876 O O . ARG A 1 111 ? 20.109 -24.25 -4.672 1 81 111 ARG A O 1
ATOM 883 N N . HIS A 1 112 ? 17.984 -24.062 -5.48 1 76.81 112 HIS A N 1
ATOM 884 C CA . HIS A 1 112 ? 17.797 -22.797 -4.777 1 76.81 112 HIS A CA 1
ATOM 885 C C . HIS A 1 112 ? 17.484 -23.031 -3.301 1 76.81 112 HIS A C 1
ATOM 887 O O . HIS A 1 112 ? 17.938 -22.266 -2.441 1 76.81 112 HIS A O 1
ATOM 893 N N . TYR A 1 113 ? 16.75 -24 -3.178 1 75.19 113 TYR A N 1
ATOM 894 C CA . TYR A 1 113 ? 16.359 -24.266 -1.8 1 75.19 113 TYR A CA 1
ATOM 895 C C . TYR A 1 113 ? 17.047 -25.516 -1.272 1 75.19 113 TYR A C 1
ATOM 897 O O . TYR A 1 113 ? 17.547 -26.328 -2.051 1 75.19 113 TYR A O 1
ATOM 905 N N . GLN A 1 114 ? 17.297 -25.609 0.018 1 74.94 114 GLN A N 1
ATOM 906 C CA . GLN A 1 114 ? 17.969 -26.75 0.627 1 74.94 114 GLN A CA 1
ATOM 907 C C . GLN A 1 114 ? 17.062 -27.969 0.696 1 74.94 114 GLN A C 1
ATOM 909 O O . GLN A 1 114 ? 16.891 -28.562 1.764 1 74.94 114 GLN A O 1
ATOM 914 N N . PHE A 1 115 ? 16.359 -28.156 -0.336 1 78.69 115 PHE A N 1
ATOM 915 C CA . PHE A 1 115 ? 15.539 -29.359 -0.407 1 78.69 115 PHE A CA 1
ATOM 916 C C . PHE A 1 115 ? 16.281 -30.469 -1.126 1 78.69 115 PHE A C 1
ATOM 918 O O . PHE A 1 115 ? 17.094 -30.219 -2.016 1 78.69 115 PHE A O 1
ATOM 925 N N . ASN A 1 116 ? 16.125 -31.672 -0.612 1 86.38 116 ASN A N 1
ATOM 926 C CA . ASN A 1 116 ? 16.578 -32.781 -1.412 1 86.38 116 ASN A CA 1
ATOM 927 C C . ASN A 1 116 ? 15.578 -33.156 -2.496 1 86.38 116 ASN A C 1
ATOM 929 O O . ASN A 1 116 ? 14.383 -32.906 -2.357 1 86.38 116 ASN A O 1
ATOM 933 N N . GLU A 1 117 ? 16.094 -33.719 -3.547 1 88.81 117 GLU A N 1
ATOM 934 C CA . GLU A 1 117 ? 15.289 -33.969 -4.734 1 88.81 117 GLU A CA 1
ATOM 935 C C . GLU A 1 117 ? 14.094 -34.875 -4.398 1 88.81 117 GLU A C 1
ATOM 937 O O . GLU A 1 117 ? 12.969 -34.594 -4.809 1 88.81 117 GLU A O 1
ATOM 942 N N . PRO A 1 118 ? 14.273 -35.875 -3.619 1 90.81 118 PRO A N 1
ATOM 943 C CA . PRO A 1 118 ? 13.125 -36.719 -3.289 1 90.81 118 PRO A CA 1
ATOM 944 C C . PRO A 1 118 ? 12.031 -35.969 -2.533 1 90.81 118 PRO A C 1
ATOM 946 O O . PRO A 1 118 ? 10.844 -36.25 -2.723 1 90.81 118 PRO A O 1
ATOM 949 N N . GLN A 1 119 ? 12.445 -35.125 -1.724 1 90.5 119 GLN A N 1
ATOM 950 C CA . GLN A 1 119 ? 11.492 -34.312 -0.975 1 90.5 119 GLN A CA 1
ATOM 951 C C . GLN A 1 119 ? 10.656 -33.438 -1.91 1 90.5 119 GLN A C 1
ATOM 953 O O . GLN A 1 119 ? 9.438 -33.344 -1.761 1 90.5 119 GLN A O 1
ATOM 958 N N . VAL A 1 120 ? 11.305 -32.875 -2.824 1 92.5 120 VAL A N 1
ATOM 959 C CA . VAL A 1 120 ? 10.617 -31.984 -3.766 1 92.5 120 VAL A CA 1
ATOM 960 C C . VAL A 1 120 ? 9.641 -32.781 -4.617 1 92.5 120 VAL A C 1
ATOM 962 O O . VAL A 1 120 ? 8.516 -32.375 -4.863 1 92.5 120 VAL A O 1
ATOM 965 N N . ILE A 1 121 ? 10.07 -33.938 -4.945 1 92.81 121 ILE A N 1
ATOM 966 C CA . ILE A 1 121 ? 9.234 -34.812 -5.773 1 92.81 121 ILE A CA 1
ATOM 967 C C . ILE A 1 121 ? 7.973 -35.188 -5.004 1 92.81 121 ILE A C 1
ATOM 969 O O . ILE A 1 121 ? 6.887 -35.281 -5.586 1 92.81 121 ILE A O 1
ATOM 973 N N . ARG A 1 122 ? 8.117 -35.469 -3.797 1 93.25 122 ARG A N 1
ATOM 974 C CA . ARG A 1 122 ? 6.973 -35.781 -2.959 1 93.25 122 ARG A CA 1
ATOM 975 C C . ARG A 1 122 ? 5.969 -34.656 -2.93 1 93.25 122 ARG A C 1
ATOM 977 O O . ARG A 1 122 ? 4.758 -34.875 -3.012 1 93.25 122 ARG A O 1
ATOM 984 N N . TYR A 1 123 ? 6.457 -33.5 -2.801 1 93.56 123 TYR A N 1
ATOM 985 C CA . TYR A 1 123 ? 5.594 -32.312 -2.785 1 93.56 123 TYR A CA 1
ATOM 986 C C . TYR A 1 123 ? 4.926 -32.125 -4.141 1 93.56 123 TYR A C 1
ATOM 988 O O . TYR A 1 123 ? 3.748 -31.75 -4.211 1 93.56 123 TYR A O 1
ATOM 996 N N . LEU A 1 124 ? 5.715 -32.375 -5.145 1 94.19 124 LEU A N 1
ATOM 997 C CA . LEU A 1 124 ? 5.152 -32.25 -6.484 1 94.19 124 LEU A CA 1
ATOM 998 C C . LEU A 1 124 ? 4.043 -33.281 -6.711 1 94.19 124 LEU A C 1
ATOM 1000 O O . LEU A 1 124 ? 3.021 -32.969 -7.324 1 94.19 124 LEU A O 1
ATOM 1004 N N . ALA A 1 125 ? 4.281 -34.406 -6.203 1 93.94 125 ALA A N 1
ATOM 1005 C CA . ALA A 1 125 ? 3.256 -35.438 -6.289 1 93.94 125 ALA A CA 1
ATOM 1006 C C . ALA A 1 125 ? 1.996 -35.031 -5.531 1 93.94 125 ALA A C 1
ATOM 1008 O O . ALA A 1 125 ? 0.88 -35.312 -5.973 1 93.94 125 ALA A O 1
ATOM 1009 N N . HIS A 1 126 ? 2.234 -34.469 -4.43 1 94.88 126 HIS A N 1
ATOM 1010 C CA . HIS A 1 126 ? 1.114 -33.938 -3.652 1 94.88 126 HIS A CA 1
ATOM 1011 C C . HIS A 1 126 ? 0.329 -32.906 -4.438 1 94.88 126 HIS A C 1
ATOM 1013 O O . HIS A 1 126 ? -0.903 -32.938 -4.457 1 94.88 126 HIS A O 1
ATOM 1019 N N . LEU A 1 127 ? 0.972 -32.031 -5.09 1 93.56 127 LEU A N 1
ATOM 1020 C CA . LEU A 1 127 ? 0.343 -30.969 -5.891 1 93.56 127 LEU A CA 1
ATOM 1021 C C . LEU A 1 127 ? -0.386 -31.578 -7.09 1 93.56 127 LEU A C 1
ATOM 1023 O O . LEU A 1 127 ? -1.413 -31.047 -7.523 1 93.56 127 LEU A O 1
ATOM 1027 N N . ASP A 1 128 ? 0.165 -32.625 -7.559 1 92.25 128 ASP A N 1
ATOM 1028 C CA . ASP A 1 128 ? -0.485 -33.344 -8.641 1 92.25 128 ASP A CA 1
ATOM 1029 C C . ASP A 1 128 ? -1.813 -33.938 -8.188 1 92.25 128 ASP A C 1
ATOM 1031 O O . ASP A 1 128 ? -2.814 -33.875 -8.898 1 92.25 128 ASP A O 1
ATOM 1035 N N . ARG A 1 129 ? -1.735 -34.469 -6.969 1 91.88 129 ARG A N 1
ATOM 1036 C CA . ARG A 1 129 ? -2.951 -35.031 -6.395 1 91.88 129 ARG A CA 1
ATOM 1037 C C . ARG A 1 129 ? -4.008 -33.938 -6.176 1 91.88 129 ARG A C 1
ATOM 1039 O O . ARG A 1 129 ? -5.207 -34.219 -6.297 1 91.88 129 ARG A O 1
ATOM 1046 N N . LEU A 1 130 ? -3.543 -32.812 -5.895 1 90.31 130 LEU A N 1
ATOM 1047 C CA . LEU A 1 130 ? -4.449 -31.688 -5.668 1 90.31 130 LEU A CA 1
ATOM 1048 C C . LEU A 1 130 ? -4.883 -31.062 -6.988 1 90.31 130 LEU A C 1
ATOM 1050 O O . LEU A 1 130 ? -5.684 -30.125 -7 1 90.31 130 LEU A O 1
ATOM 1054 N N . HIS A 1 131 ? -4.367 -31.516 -8.008 1 87.69 131 HIS A N 1
ATOM 1055 C CA . HIS A 1 131 ? -4.715 -31.109 -9.359 1 87.69 131 HIS A CA 1
ATOM 1056 C C . HIS A 1 131 ? -4.324 -29.656 -9.617 1 87.69 131 HIS A C 1
ATOM 1058 O O . HIS A 1 131 ? -5.078 -28.906 -10.242 1 87.69 131 HIS A O 1
ATOM 1064 N N . ILE A 1 132 ? -3.242 -29.344 -9.047 1 88.25 132 ILE A N 1
ATOM 1065 C CA . ILE A 1 132 ? -2.688 -28.016 -9.289 1 88.25 132 ILE A CA 1
ATOM 1066 C C . ILE A 1 132 ? -1.687 -28.078 -10.438 1 88.25 132 ILE A C 1
ATOM 1068 O O . ILE A 1 132 ? -1.587 -27.141 -11.234 1 88.25 132 ILE A O 1
ATOM 1072 N N . ILE A 1 133 ? -1.034 -29.188 -10.445 1 89.94 133 ILE A N 1
ATOM 1073 C CA . ILE A 1 133 ? -0.084 -29.453 -11.523 1 89.94 133 ILE A CA 1
ATOM 1074 C C . ILE A 1 133 ? -0.285 -30.859 -12.07 1 89.94 133 ILE A C 1
ATOM 1076 O O . ILE A 1 133 ? -1.034 -31.656 -11.492 1 89.94 133 ILE A O 1
ATOM 1080 N N . GLU A 1 134 ? 0.273 -31.031 -13.164 1 87.94 134 GLU A N 1
ATOM 1081 C CA . GLU A 1 134 ? 0.446 -32.375 -13.719 1 87.94 134 GLU A CA 1
ATOM 1082 C C . GLU A 1 134 ? 1.923 -32.75 -13.812 1 87.94 134 GLU A C 1
ATOM 1084 O O . GLU A 1 134 ? 2.688 -32.094 -14.523 1 87.94 134 GLU A O 1
ATOM 1089 N N . LEU A 1 135 ? 2.271 -33.688 -12.961 1 89.62 135 LEU A N 1
ATOM 1090 C CA . LEU A 1 135 ? 3.648 -34.156 -13.016 1 89.62 135 LEU A CA 1
ATOM 1091 C C . LEU A 1 135 ? 3.844 -35.125 -14.18 1 89.62 135 LEU A C 1
ATOM 1093 O O . LEU A 1 135 ? 3.246 -36.188 -14.211 1 89.62 135 LEU A O 1
ATOM 1097 N N . GLN A 1 136 ? 4.633 -34.719 -15.117 1 87.38 136 GLN A N 1
ATOM 1098 C CA . GLN A 1 136 ? 4.855 -35.5 -16.328 1 87.38 136 GLN A CA 1
ATOM 1099 C C . GLN A 1 136 ? 6.137 -36.312 -16.203 1 87.38 136 GLN A C 1
ATOM 1101 O O . GLN A 1 136 ? 6.844 -36.25 -15.203 1 87.38 136 GLN A O 1
ATOM 1106 N N . ALA A 1 137 ? 6.383 -37.094 -17.281 1 84.5 137 ALA A N 1
ATOM 1107 C CA . ALA A 1 137 ? 7.59 -37.938 -17.297 1 84.5 137 ALA A CA 1
ATOM 1108 C C . ALA A 1 137 ? 8.844 -37.062 -17.188 1 84.5 137 ALA A C 1
ATOM 1110 O O . ALA A 1 137 ? 8.914 -35.969 -17.781 1 84.5 137 ALA A O 1
ATOM 1111 N N . GLY A 1 138 ? 9.82 -37.531 -16.422 1 83.25 138 GLY A N 1
ATOM 1112 C CA . GLY A 1 138 ? 11.039 -36.781 -16.234 1 83.25 138 GLY A CA 1
ATOM 1113 C C . GLY A 1 138 ? 10.891 -35.656 -15.227 1 83.25 138 GLY A C 1
ATOM 1114 O O . GLY A 1 138 ? 11.734 -34.75 -15.156 1 83.25 138 GLY A O 1
ATOM 1115 N N . ASN A 1 139 ? 9.789 -35.656 -14.594 1 83.62 139 ASN A N 1
ATOM 1116 C CA . ASN A 1 139 ? 9.5 -34.688 -13.547 1 83.62 139 ASN A CA 1
ATOM 1117 C C . ASN A 1 139 ? 9.297 -33.281 -14.125 1 83.62 139 ASN A C 1
ATOM 1119 O O . ASN A 1 139 ? 9.727 -32.312 -13.539 1 83.62 139 ASN A O 1
ATOM 1123 N N . ARG A 1 140 ? 8.781 -33.344 -15.258 1 87.69 140 ARG A N 1
ATOM 1124 C CA . ARG A 1 140 ? 8.359 -32.062 -15.852 1 87.69 140 ARG A CA 1
ATOM 1125 C C . ARG A 1 140 ? 7.035 -31.594 -15.258 1 87.69 140 ARG A C 1
ATOM 1127 O O . ARG A 1 140 ? 6.137 -32.406 -15.016 1 87.69 140 ARG A O 1
ATOM 1134 N N . ILE A 1 141 ? 6.98 -30.375 -14.984 1 89.62 141 ILE A N 1
ATOM 1135 C CA . ILE A 1 141 ? 5.828 -29.812 -14.289 1 89.62 141 ILE A CA 1
ATOM 1136 C C . ILE A 1 141 ? 4.945 -29.062 -15.273 1 89.62 141 ILE A C 1
ATOM 1138 O O . ILE A 1 141 ? 5.41 -28.141 -15.945 1 89.62 141 ILE A O 1
ATOM 1142 N N . LYS A 1 142 ? 3.729 -29.484 -15.391 1 85.81 142 LYS A N 1
ATOM 1143 C CA . LYS A 1 142 ? 2.727 -28.734 -16.156 1 85.81 142 LYS A CA 1
ATOM 1144 C C . LYS A 1 142 ? 1.715 -28.062 -15.234 1 85.81 142 LYS A C 1
ATOM 1146 O O . LYS A 1 142 ? 1.013 -28.75 -14.477 1 85.81 142 LYS A O 1
ATOM 1151 N N . LEU A 1 143 ? 1.638 -26.828 -15.32 1 82.56 143 LEU A N 1
ATOM 1152 C CA . LEU A 1 143 ? 0.711 -26.078 -14.469 1 82.56 143 LEU A CA 1
ATOM 1153 C C . LEU A 1 143 ? -0.723 -26.234 -14.969 1 82.56 143 LEU A C 1
ATOM 1155 O O . LEU A 1 143 ? -0.985 -26.141 -16.172 1 82.56 143 LEU A O 1
ATOM 1159 N N . LEU A 1 144 ? -1.615 -26.516 -14.039 1 83.19 144 LEU A N 1
ATOM 1160 C CA . LEU A 1 144 ? -3.02 -26.672 -14.398 1 83.19 144 LEU A CA 1
ATOM 1161 C C . LEU A 1 144 ? -3.822 -25.438 -14.023 1 83.19 144 LEU A C 1
ATOM 1163 O O . LEU A 1 144 ? -4.992 -25.312 -14.391 1 83.19 144 LEU A O 1
ATOM 1167 N N . VAL A 1 145 ? -3.18 -24.531 -13.32 1 79.81 145 VAL A N 1
ATOM 1168 C CA . VAL A 1 145 ? -3.877 -23.328 -12.891 1 79.81 145 VAL A CA 1
ATOM 1169 C C . VAL A 1 145 ? -3.812 -22.281 -13.992 1 79.81 145 VAL A C 1
ATOM 1171 O O . VAL A 1 145 ? -2.893 -22.281 -14.812 1 79.81 145 VAL A O 1
ATOM 1174 N N . ALA A 1 146 ? -4.855 -21.406 -13.93 1 74.25 146 ALA A N 1
ATOM 1175 C CA . ALA A 1 146 ? -4.918 -20.312 -14.906 1 74.25 146 ALA A CA 1
ATOM 1176 C C . ALA A 1 146 ? -3.836 -19.266 -14.641 1 74.25 146 ALA A C 1
ATOM 1178 O O . ALA A 1 146 ? -3.355 -19.141 -13.508 1 74.25 146 ALA A O 1
ATOM 1179 N N . PRO A 1 147 ? -3.479 -18.609 -15.656 1 65.44 147 PRO A N 1
ATOM 1180 C CA . PRO A 1 147 ? -2.488 -17.547 -15.477 1 65.44 147 PRO A CA 1
ATOM 1181 C C . PRO A 1 147 ? -2.926 -16.5 -14.453 1 65.44 147 PRO A C 1
ATOM 1183 O O . PRO A 1 147 ? -2.084 -15.844 -13.836 1 65.44 147 PRO A O 1
ATOM 1186 N N . ASN A 1 148 ? -4.188 -16.422 -14.352 1 65.69 148 ASN A N 1
ATOM 1187 C CA . ASN A 1 148 ? -4.703 -15.414 -13.422 1 65.69 148 ASN A CA 1
ATOM 1188 C C . ASN A 1 148 ? -5.062 -16.031 -12.078 1 65.69 148 ASN A C 1
ATOM 1190 O O . ASN A 1 148 ? -5.93 -15.531 -11.367 1 65.69 148 ASN A O 1
ATOM 1194 N N . PHE A 1 149 ? -4.414 -17.031 -11.844 1 75.44 149 PHE A N 1
ATOM 1195 C CA . PHE A 1 149 ? -4.66 -17.719 -10.578 1 75.44 149 PHE A CA 1
ATOM 1196 C C . PHE A 1 149 ? -4.395 -16.797 -9.398 1 75.44 149 PHE A C 1
ATOM 1198 O O . PHE A 1 149 ? -3.41 -16.047 -9.398 1 75.44 149 PHE A O 1
ATOM 1205 N N . LYS A 1 150 ? -5.34 -16.812 -8.461 1 72.88 150 LYS A N 1
ATOM 1206 C CA . LYS A 1 150 ? -5.172 -16.094 -7.203 1 72.88 150 LYS A CA 1
ATOM 1207 C C . LYS A 1 150 ? -5.637 -16.922 -6.016 1 72.88 150 LYS A C 1
ATOM 1209 O O . LYS A 1 150 ? -6.539 -17.75 -6.148 1 72.88 150 LYS A O 1
ATOM 1214 N N . TRP A 1 151 ? -4.949 -16.703 -4.969 1 79.25 151 TRP A N 1
ATOM 1215 C CA . TRP A 1 151 ? -5.41 -17.328 -3.738 1 79.25 151 TRP A CA 1
ATOM 1216 C C . TRP A 1 151 ? -6.758 -16.766 -3.309 1 79.25 151 TRP A C 1
ATOM 1218 O O . TRP A 1 151 ? -7.105 -15.633 -3.654 1 79.25 151 TRP A O 1
ATOM 1228 N N . ARG A 1 152 ? -7.48 -17.547 -2.678 1 80.69 152 ARG A N 1
ATOM 1229 C CA . ARG A 1 152 ? -8.773 -17.094 -2.174 1 80.69 152 ARG A CA 1
ATOM 1230 C C . ARG A 1 152 ? -8.602 -15.945 -1.189 1 80.69 152 ARG A C 1
ATOM 1232 O O . ARG A 1 152 ? -7.691 -15.961 -0.356 1 80.69 152 ARG A O 1
ATOM 1239 N N . ASP A 1 153 ? -9.609 -15.055 -1.376 1 72.81 153 ASP A N 1
ATOM 1240 C CA . ASP A 1 153 ? -9.633 -13.961 -0.412 1 72.81 153 ASP A CA 1
ATOM 1241 C C . ASP A 1 153 ? -9.906 -14.477 0.999 1 72.81 153 ASP A C 1
ATOM 1243 O O . ASP A 1 153 ? -10.789 -15.312 1.197 1 72.81 153 ASP A O 1
ATOM 1247 N N . ASP A 1 154 ? -9.125 -14.289 1.971 1 75.56 154 ASP A N 1
ATOM 1248 C CA . ASP A 1 154 ? -9.25 -14.711 3.363 1 75.56 154 ASP A CA 1
ATOM 1249 C C . ASP A 1 154 ? -9.062 -16.219 3.504 1 75.56 154 ASP A C 1
ATOM 1251 O O . ASP A 1 154 ? -9.648 -16.844 4.395 1 75.56 154 ASP A O 1
ATOM 1255 N N . GLY A 1 155 ? -8.602 -16.844 2.545 1 83.94 155 GLY A N 1
ATOM 1256 C CA . GLY A 1 155 ? -8.281 -18.266 2.615 1 83.94 155 GLY A CA 1
ATOM 1257 C C . GLY A 1 155 ? -7.145 -18.562 3.572 1 83.94 155 GLY A C 1
ATOM 1258 O O . GLY A 1 155 ? -6.59 -17.656 4.199 1 83.94 155 GLY A O 1
ATOM 1259 N N . PRO A 1 156 ? -6.922 -19.844 3.736 1 88.38 156 PRO A N 1
ATOM 1260 C CA . PRO A 1 156 ? -5.875 -20.266 4.668 1 88.38 156 PRO A CA 1
ATOM 1261 C C . PRO A 1 156 ? -4.504 -19.703 4.316 1 88.38 156 PRO A C 1
ATOM 1263 O O . PRO A 1 156 ? -3.732 -19.344 5.207 1 88.38 156 PRO A O 1
ATOM 1266 N N . ILE A 1 157 ? -4.281 -19.641 3.102 1 83.88 157 ILE A N 1
ATOM 1267 C CA . ILE A 1 157 ? -2.979 -19.156 2.678 1 83.88 157 ILE A CA 1
ATOM 1268 C C . ILE A 1 157 ? -2.871 -17.656 2.992 1 83.88 157 ILE A C 1
ATOM 1270 O O . ILE A 1 157 ? -1.861 -17.203 3.533 1 83.88 157 ILE A O 1
ATOM 1274 N N . MET A 1 158 ? -3.877 -16.969 2.742 1 77.31 158 MET A N 1
ATOM 1275 C CA . MET A 1 158 ? -3.887 -15.531 3.029 1 77.31 158 MET A CA 1
ATOM 1276 C C . MET A 1 158 ? -3.789 -15.273 4.527 1 77.31 158 MET A C 1
ATOM 1278 O O . MET A 1 158 ? -3.109 -14.344 4.961 1 77.31 158 MET A O 1
ATOM 1282 N N . GLN A 1 159 ? -4.418 -16.062 5.23 1 81.5 159 GLN A N 1
ATOM 1283 C CA . GLN A 1 159 ? -4.336 -15.938 6.68 1 81.5 159 GLN A CA 1
ATOM 1284 C C . GLN A 1 159 ? -2.916 -16.188 7.176 1 81.5 159 GLN A C 1
ATOM 1286 O O . GLN A 1 159 ? -2.441 -15.492 8.078 1 81.5 159 GLN A O 1
ATOM 1291 N N . LEU A 1 160 ? -2.354 -17.172 6.605 1 81.88 160 LEU A N 1
ATOM 1292 C CA . LEU A 1 160 ? -0.97 -17.469 6.961 1 81.88 160 LEU A CA 1
ATOM 1293 C C . LEU A 1 160 ? -0.052 -16.297 6.598 1 81.88 160 LEU A C 1
ATOM 1295 O O . LEU A 1 160 ? 0.831 -15.938 7.375 1 81.88 160 LEU A O 1
ATOM 1299 N N . PHE A 1 161 ? -0.253 -15.758 5.488 1 78 161 PHE A N 1
ATOM 1300 C CA . PHE A 1 161 ? 0.547 -14.617 5.051 1 78 161 PHE A CA 1
ATOM 1301 C C . PHE A 1 161 ? 0.349 -13.43 5.977 1 78 161 PHE A C 1
ATOM 1303 O O . PHE A 1 161 ? 1.317 -12.773 6.375 1 78 161 PHE A O 1
ATOM 1310 N N . ARG A 1 162 ? -0.841 -13.172 6.285 1 76.5 162 ARG A N 1
ATOM 1311 C CA . ARG A 1 162 ? -1.154 -12.062 7.184 1 76.5 162 ARG A CA 1
ATOM 1312 C C . ARG A 1 162 ? -0.435 -12.219 8.516 1 76.5 162 ARG A C 1
ATOM 1314 O O . ARG A 1 162 ? 0.129 -11.258 9.039 1 76.5 162 ARG A O 1
ATOM 1321 N N . ALA A 1 163 ? -0.462 -13.422 8.961 1 77.75 163 ALA A N 1
ATOM 1322 C CA . ALA A 1 163 ? 0.192 -13.703 10.242 1 77.75 163 ALA A CA 1
ATOM 1323 C C . ALA A 1 163 ? 1.698 -13.484 10.141 1 77.75 163 ALA A C 1
ATOM 1325 O O . ALA A 1 163 ? 2.311 -12.93 11.055 1 77.75 163 ALA A O 1
ATOM 1326 N N . LYS A 1 164 ? 2.264 -13.875 9.102 1 76.88 164 LYS A N 1
ATOM 1327 C CA . LYS A 1 164 ? 3.707 -13.742 8.914 1 76.88 164 LYS A CA 1
ATOM 1328 C C . LYS A 1 164 ? 4.102 -12.289 8.688 1 76.88 164 LYS A C 1
ATOM 1330 O O . LYS A 1 164 ? 5.156 -11.844 9.148 1 76.88 164 LYS A O 1
ATOM 1335 N N . ILE A 1 165 ? 3.303 -11.641 7.945 1 75.06 165 ILE A N 1
ATOM 1336 C CA . ILE A 1 165 ? 3.553 -10.234 7.672 1 75.06 165 ILE A CA 1
ATOM 1337 C C . ILE A 1 165 ? 3.562 -9.445 8.977 1 75.06 165 ILE A C 1
ATOM 1339 O O . ILE A 1 165 ? 4.473 -8.648 9.227 1 75.06 165 ILE A O 1
ATOM 1343 N N . GLU A 1 166 ? 2.598 -9.68 9.734 1 72.19 166 GLU A N 1
ATOM 1344 C CA . GLU A 1 166 ? 2.48 -8.984 11.016 1 72.19 166 GLU A CA 1
ATOM 1345 C C . GLU A 1 166 ? 3.725 -9.195 11.867 1 72.19 166 GLU A C 1
ATOM 1347 O O . GLU A 1 166 ? 4.172 -8.281 12.562 1 72.19 166 GLU A O 1
ATOM 1352 N N . SER A 1 167 ? 4.367 -10.273 11.648 1 73.06 167 SER A N 1
ATOM 1353 C CA . SER A 1 167 ? 5.434 -10.625 12.578 1 73.06 167 SER A CA 1
ATOM 1354 C C . SER A 1 167 ? 6.805 -10.32 11.992 1 73.06 167 SER A C 1
ATOM 1356 O O . SER A 1 167 ? 7.734 -9.969 12.719 1 73.06 167 SER A O 1
ATOM 1358 N N . GLU A 1 168 ? 6.898 -10.398 10.656 1 75.12 168 GLU A N 1
ATOM 1359 C CA . GLU A 1 168 ? 8.25 -10.43 10.102 1 75.12 168 GLU A CA 1
ATOM 1360 C C . GLU A 1 168 ? 8.43 -9.359 9.031 1 75.12 168 GLU A C 1
ATOM 1362 O O . GLU A 1 168 ? 9.562 -9 8.688 1 75.12 168 GLU A O 1
ATOM 1367 N N . TYR A 1 169 ? 7.441 -8.891 8.555 1 78.12 169 TYR A N 1
ATOM 1368 C CA . TYR A 1 169 ? 7.496 -8.039 7.375 1 78.12 169 TYR A CA 1
ATOM 1369 C C . TYR A 1 169 ? 8.203 -6.723 7.684 1 78.12 169 TYR A C 1
ATOM 1371 O O . TYR A 1 169 ? 8.961 -6.207 6.859 1 78.12 169 TYR A O 1
ATOM 1379 N N . PHE A 1 170 ? 8.078 -6.344 8.914 1 75.5 170 PHE A N 1
ATOM 1380 C CA . PHE A 1 170 ? 8.57 -5.012 9.234 1 75.5 170 PHE A CA 1
ATOM 1381 C C . PHE A 1 170 ? 9.891 -5.094 9.992 1 75.5 170 PHE A C 1
ATOM 1383 O O . PHE A 1 170 ? 10.422 -4.078 10.453 1 75.5 170 PHE A O 1
ATOM 1390 N N . ARG A 1 171 ? 10.344 -6.25 10.109 1 70 171 ARG A N 1
ATOM 1391 C CA . ARG A 1 171 ? 11.609 -6.449 10.812 1 70 171 ARG A CA 1
ATOM 1392 C C . ARG A 1 171 ? 12.797 -6.133 9.906 1 70 171 ARG A C 1
ATOM 1394 O O . ARG A 1 171 ? 13.703 -6.953 9.75 1 70 171 ARG A O 1
ATOM 1401 N N . THR A 1 172 ? 12.625 -5.188 9.008 1 71 172 THR A N 1
ATOM 1402 C CA . THR A 1 172 ? 13.703 -4.738 8.133 1 71 172 THR A CA 1
ATOM 1403 C C . THR A 1 172 ? 13.664 -3.223 7.965 1 71 172 THR A C 1
ATOM 1405 O O . THR A 1 172 ? 12.711 -2.568 8.383 1 71 172 THR A O 1
ATOM 1408 N N . THR A 1 173 ? 14.703 -2.717 7.426 1 69.25 173 THR A N 1
ATOM 1409 C CA . THR A 1 173 ? 14.797 -1.267 7.301 1 69.25 173 THR A CA 1
ATOM 1410 C C . THR A 1 173 ? 14.383 -0.816 5.902 1 69.25 173 THR A C 1
ATOM 1412 O O . THR A 1 173 ? 14.359 0.381 5.609 1 69.25 173 THR A O 1
ATOM 1415 N N . PHE A 1 174 ? 13.953 -1.632 5.055 1 78.88 174 PHE A N 1
ATOM 1416 C CA . PHE A 1 174 ? 13.5 -1.306 3.707 1 78.88 174 PHE A CA 1
ATOM 1417 C C . PHE A 1 174 ? 14.523 -0.441 2.984 1 78.88 174 PHE A C 1
ATOM 1419 O O . PHE A 1 174 ? 14.172 0.571 2.375 1 78.88 174 PHE A O 1
ATOM 1426 N N . THR A 1 175 ? 15.711 -0.699 3.041 1 77.06 175 THR A N 1
ATOM 1427 C CA . THR A 1 175 ? 16.781 0.135 2.51 1 77.06 175 THR A CA 1
ATOM 1428 C C . THR A 1 175 ? 17.234 -0.365 1.139 1 77.06 175 THR A C 1
ATOM 1430 O O . THR A 1 175 ? 17.922 0.349 0.405 1 77.06 175 THR A O 1
ATOM 1433 N N . LYS A 1 176 ? 16.844 -1.51 0.77 1 83.94 176 LYS A N 1
ATOM 1434 C CA . LYS A 1 176 ? 17.25 -2.053 -0.524 1 83.94 176 LYS A CA 1
ATOM 1435 C C . LYS A 1 176 ? 16.5 -1.367 -1.665 1 83.94 176 LYS A C 1
ATOM 1437 O O . LYS A 1 176 ? 15.398 -0.839 -1.468 1 83.94 176 LYS A O 1
ATOM 1442 N N . GLU A 1 177 ? 17.062 -1.418 -2.824 1 87.38 177 GLU A N 1
ATOM 1443 C CA . GLU A 1 177 ? 16.484 -0.779 -4 1 87.38 177 GLU A CA 1
ATOM 1444 C C . GLU A 1 177 ? 15.141 -1.399 -4.359 1 87.38 177 GLU A C 1
ATOM 1446 O O . GLU A 1 177 ? 14.266 -0.722 -4.902 1 87.38 177 GLU A O 1
ATOM 1451 N N . SER A 1 178 ? 15.008 -2.689 -4.062 1 88.69 178 SER A N 1
ATOM 1452 C CA . SER A 1 178 ? 13.781 -3.396 -4.438 1 88.69 178 SER A CA 1
ATOM 1453 C C . SER A 1 178 ? 12.719 -3.279 -3.35 1 88.69 178 SER A C 1
ATOM 1455 O O . SER A 1 178 ? 11.648 -3.871 -3.461 1 88.69 178 SER A O 1
ATOM 1457 N N . GLU A 1 179 ? 13.094 -2.564 -2.316 1 88.81 179 GLU A N 1
ATOM 1458 C CA . GLU A 1 179 ? 12.18 -2.424 -1.185 1 88.81 179 GLU A CA 1
ATOM 1459 C C . GLU A 1 179 ? 11.711 -0.981 -1.031 1 88.81 179 GLU A C 1
ATOM 1461 O O . GLU A 1 179 ? 12.406 -0.049 -1.438 1 88.81 179 GLU A O 1
ATOM 1466 N N . LYS A 1 180 ? 10.523 -0.888 -0.536 1 90.19 180 LYS A N 1
ATOM 1467 C CA . LYS A 1 180 ? 9.969 0.446 -0.333 1 90.19 180 LYS A CA 1
ATOM 1468 C C . LYS A 1 180 ? 8.875 0.429 0.733 1 90.19 180 LYS A C 1
ATOM 1470 O O . LYS A 1 180 ? 8.07 -0.505 0.792 1 90.19 180 LYS A O 1
ATOM 1475 N N . LEU A 1 181 ? 8.953 1.316 1.612 1 87.06 181 LEU A N 1
ATOM 1476 C CA . LEU A 1 181 ? 7.906 1.527 2.605 1 87.06 181 LEU A CA 1
ATOM 1477 C C . LEU A 1 181 ? 7.43 2.977 2.594 1 87.06 181 LEU A C 1
ATOM 1479 O O . LEU A 1 181 ? 8.242 3.9 2.709 1 87.06 181 LEU A O 1
ATOM 1483 N N . VAL A 1 182 ? 6.18 3.16 2.428 1 87.19 182 VAL A N 1
ATOM 1484 C CA . VAL A 1 182 ? 5.578 4.488 2.471 1 87.19 182 VAL A CA 1
ATOM 1485 C C . VAL A 1 182 ? 4.418 4.496 3.463 1 87.19 182 VAL A C 1
ATOM 1487 O O . VAL A 1 182 ? 3.523 3.648 3.391 1 87.19 182 VAL A O 1
ATOM 1490 N N . VAL A 1 183 ? 4.5 5.375 4.355 1 84.19 183 VAL A N 1
ATOM 1491 C CA . VAL A 1 183 ? 3.424 5.566 5.32 1 84.19 183 VAL A CA 1
ATOM 1492 C C . VAL A 1 183 ? 2.773 6.934 5.102 1 84.19 183 VAL A C 1
ATOM 1494 O O . VAL A 1 183 ? 3.459 7.957 5.098 1 84.19 183 VAL A O 1
ATOM 1497 N N . LEU A 1 184 ? 1.496 6.863 4.914 1 84.38 184 LEU A N 1
ATOM 1498 C CA . LEU A 1 184 ? 0.75 8.094 4.664 1 84.38 184 LEU A CA 1
ATOM 1499 C C . LEU A 1 184 ? -0.317 8.305 5.734 1 84.38 184 LEU A C 1
ATOM 1501 O O . LEU A 1 184 ? -0.95 7.352 6.188 1 84.38 184 LEU A O 1
ATOM 1505 N N . ASN A 1 185 ? -0.373 9.531 6.086 1 80.19 185 ASN A N 1
ATOM 1506 C CA . ASN A 1 185 ? -1.402 9.922 7.043 1 80.19 185 ASN A CA 1
ATOM 1507 C C . ASN A 1 185 ? -2.182 11.141 6.559 1 80.19 185 ASN A C 1
ATOM 1509 O O . ASN A 1 185 ? -1.604 12.062 5.98 1 80.19 185 ASN A O 1
ATOM 1513 N N . GLY A 1 186 ? -3.504 11.102 6.742 1 80.88 186 GLY A N 1
ATOM 1514 C CA . GLY A 1 186 ? -4.344 12.227 6.375 1 80.88 186 GLY A CA 1
ATOM 1515 C C . GLY A 1 186 ? -5.797 12.039 6.766 1 80.88 186 GLY A C 1
ATOM 1516 O O . GLY A 1 186 ? -6.152 11.047 7.402 1 80.88 186 GLY A O 1
ATOM 1517 N N . MET A 1 187 ? -6.504 13.102 6.566 1 84.75 187 MET A N 1
ATOM 1518 C CA . MET A 1 187 ? -7.945 13.039 6.801 1 84.75 187 MET A CA 1
ATOM 1519 C C . MET A 1 187 ? -8.711 13 5.484 1 84.75 187 MET A C 1
ATOM 1521 O O . MET A 1 187 ? -8.461 13.812 4.594 1 84.75 187 MET A O 1
ATOM 1525 N N . LEU A 1 188 ? -9.57 12 5.406 1 90.06 188 LEU A N 1
ATOM 1526 C CA . LEU A 1 188 ? -10.32 11.82 4.168 1 90.06 188 LEU A CA 1
ATOM 1527 C C . LEU A 1 188 ? -11.82 11.773 4.441 1 90.06 188 LEU A C 1
ATOM 1529 O O . LEU A 1 188 ? -12.25 11.25 5.473 1 90.06 188 LEU A O 1
ATOM 1533 N N . SER A 1 189 ? -12.555 12.359 3.496 1 92.56 189 SER A N 1
ATOM 1534 C CA . SER A 1 189 ? -13.992 12.102 3.477 1 92.56 189 SER A CA 1
ATOM 1535 C C . SER A 1 189 ? -14.289 10.664 3.08 1 92.56 189 SER A C 1
ATOM 1537 O O . SER A 1 189 ? -13.414 9.953 2.588 1 92.56 189 SER A O 1
ATOM 1539 N N . ASP A 1 190 ? -15.508 10.242 3.285 1 93.62 190 ASP A N 1
ATOM 1540 C CA . ASP A 1 190 ? -15.906 8.898 2.877 1 93.62 190 ASP A CA 1
ATOM 1541 C C . ASP A 1 190 ? -15.758 8.719 1.368 1 93.62 190 ASP A C 1
ATOM 1543 O O . ASP A 1 190 ? -15.344 7.652 0.903 1 93.62 190 ASP A O 1
ATOM 1547 N N . ALA A 1 191 ? -16.109 9.773 0.726 1 94.12 191 ALA A N 1
ATOM 1548 C CA . ALA A 1 191 ? -16.016 9.727 -0.731 1 94.12 191 ALA A CA 1
ATOM 1549 C C . ALA A 1 191 ? -14.562 9.578 -1.18 1 94.12 191 ALA A C 1
ATOM 1551 O O . ALA A 1 191 ? -14.258 8.758 -2.053 1 94.12 191 ALA A O 1
ATOM 1552 N N . SER A 1 192 ? -13.711 10.383 -0.595 1 94.94 192 SER A N 1
ATOM 1553 C CA . SER A 1 192 ? -12.289 10.312 -0.937 1 94.94 192 SER A CA 1
ATOM 1554 C C . SER A 1 192 ? -11.688 8.977 -0.521 1 94.94 192 SER A C 1
ATOM 1556 O O . SER A 1 192 ? -10.828 8.438 -1.219 1 94.94 192 SER A O 1
ATOM 1558 N N . ASN A 1 193 ? -12.102 8.477 0.599 1 95.25 193 ASN A N 1
ATOM 1559 C CA . ASN A 1 193 ? -11.664 7.16 1.037 1 95.25 193 ASN A CA 1
ATOM 1560 C C . ASN A 1 193 ? -12.031 6.078 0.021 1 95.25 193 ASN A C 1
ATOM 1562 O O . ASN A 1 193 ? -11.18 5.27 -0.363 1 95.25 193 ASN A O 1
ATOM 1566 N N . ALA A 1 194 ? -13.273 6.117 -0.415 1 95.62 194 ALA A N 1
ATOM 1567 C CA . ALA A 1 194 ? -13.734 5.141 -1.398 1 95.62 194 ALA A CA 1
ATOM 1568 C C . ALA A 1 194 ? -12.953 5.258 -2.701 1 95.62 194 ALA A C 1
ATOM 1570 O O . ALA A 1 194 ? -12.586 4.246 -3.303 1 95.62 194 ALA A O 1
ATOM 1571 N N . LEU A 1 195 ? -12.773 6.445 -3.043 1 96.62 195 LEU A N 1
ATOM 1572 C CA . LEU A 1 195 ? -12 6.684 -4.258 1 96.62 195 LEU A CA 1
ATOM 1573 C C . LEU A 1 195 ? -10.586 6.133 -4.121 1 96.62 195 LEU A C 1
ATOM 1575 O O . LEU A 1 195 ? -10.078 5.488 -5.039 1 96.62 195 LEU A O 1
ATOM 1579 N N . PHE A 1 196 ? -9.984 6.402 -3.033 1 96.62 196 PHE A N 1
ATOM 1580 C CA . PHE A 1 196 ? -8.625 5.934 -2.812 1 96.62 196 PHE A CA 1
ATOM 1581 C C . PHE A 1 196 ? -8.57 4.41 -2.809 1 96.62 196 PHE A C 1
ATOM 1583 O O . PHE A 1 196 ? -7.633 3.814 -3.346 1 96.62 196 PHE A O 1
ATOM 1590 N N . GLN A 1 197 ? -9.508 3.779 -2.236 1 95.44 197 GLN A N 1
ATOM 1591 C CA . GLN A 1 197 ? -9.562 2.322 -2.229 1 95.44 197 GLN A CA 1
ATOM 1592 C C . GLN A 1 197 ? -9.656 1.767 -3.646 1 95.44 197 GLN A C 1
ATOM 1594 O O . GLN A 1 197 ? -9.094 0.712 -3.947 1 95.44 197 GLN A O 1
ATOM 1599 N N . ARG A 1 198 ? -10.344 2.436 -4.465 1 95.69 198 ARG A N 1
ATOM 1600 C CA . ARG A 1 198 ? -10.422 2.031 -5.867 1 95.69 198 ARG A CA 1
ATOM 1601 C C . ARG A 1 198 ? -9.055 2.154 -6.543 1 95.69 198 ARG A C 1
ATOM 1603 O O . ARG A 1 198 ? -8.68 1.3 -7.348 1 95.69 198 ARG A O 1
ATOM 1610 N N . LYS A 1 199 ? -8.422 3.195 -6.191 1 96.94 199 LYS A N 1
ATOM 1611 C CA . LYS A 1 199 ? -7.082 3.387 -6.746 1 96.94 199 LYS A CA 1
ATOM 1612 C C . LYS A 1 199 ? -6.121 2.314 -6.242 1 96.94 199 LYS A C 1
ATOM 1614 O O . LYS A 1 199 ? -5.242 1.863 -6.98 1 96.94 199 LYS A O 1
ATOM 1619 N N . MET A 1 200 ? -6.27 1.96 -5.02 1 95.88 200 MET A N 1
ATOM 1620 C CA . MET A 1 200 ? -5.48 0.865 -4.465 1 95.88 200 MET A CA 1
ATOM 1621 C C . MET A 1 200 ? -5.738 -0.431 -5.223 1 95.88 200 MET A C 1
ATOM 1623 O O . MET A 1 200 ? -4.801 -1.169 -5.535 1 95.88 200 MET A O 1
ATOM 1627 N N . ALA A 1 201 ? -6.988 -0.668 -5.512 1 93.25 201 ALA A N 1
ATOM 1628 C CA . ALA A 1 201 ? -7.367 -1.865 -6.262 1 93.25 201 ALA A CA 1
ATOM 1629 C C . ALA A 1 201 ? -6.746 -1.863 -7.652 1 93.25 201 ALA A C 1
ATOM 1631 O O . ALA A 1 201 ? -6.301 -2.904 -8.141 1 93.25 201 ALA A O 1
ATOM 1632 N N . GLN A 1 202 ? -6.75 -0.73 -8.164 1 95.44 202 GLN A N 1
ATOM 1633 C CA . GLN A 1 202 ? -6.137 -0.605 -9.484 1 95.44 202 GLN A CA 1
ATOM 1634 C C . GLN A 1 202 ? -4.637 -0.892 -9.414 1 95.44 202 GLN A C 1
ATOM 1636 O O . GLN A 1 202 ? -4.086 -1.537 -10.312 1 95.44 202 GLN A O 1
ATOM 1641 N N . LEU A 1 203 ? -3.996 -0.381 -8.453 1 96.5 203 LEU A N 1
ATOM 1642 C CA . LEU A 1 203 ? -2.574 -0.651 -8.266 1 96.5 203 LEU A CA 1
ATOM 1643 C C . LEU A 1 203 ? -2.324 -2.145 -8.086 1 96.5 203 LEU A C 1
ATOM 1645 O O . LEU A 1 203 ? -1.333 -2.676 -8.594 1 96.5 203 LEU A O 1
ATOM 1649 N N . ALA A 1 204 ? -3.191 -2.803 -7.43 1 92.94 204 ALA A N 1
ATOM 1650 C CA . ALA A 1 204 ? -3.1 -4.25 -7.25 1 92.94 204 ALA A CA 1
ATOM 1651 C C . ALA A 1 204 ? -3.178 -4.973 -8.586 1 92.94 204 ALA A C 1
ATOM 1653 O O . ALA A 1 204 ? -2.408 -5.902 -8.844 1 92.94 204 ALA A O 1
ATOM 1654 N N . LYS A 1 205 ? -4.07 -4.527 -9.391 1 91.31 205 LYS A N 1
ATOM 1655 C CA . LYS A 1 205 ? -4.211 -5.113 -10.719 1 91.31 205 LYS A CA 1
ATOM 1656 C C . LYS A 1 205 ? -2.947 -4.895 -11.547 1 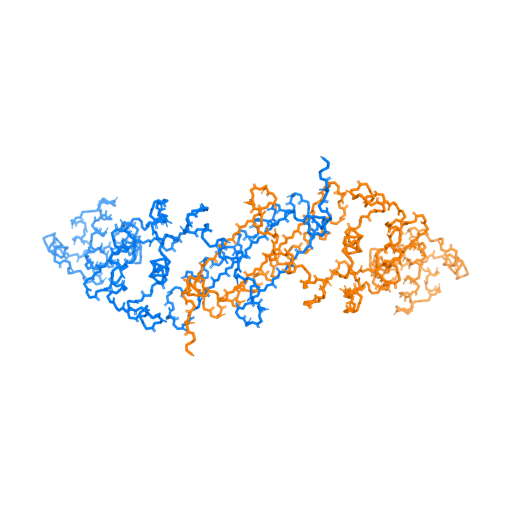91.31 205 LYS A C 1
ATOM 1658 O O . LYS A 1 205 ? -2.539 -5.777 -12.312 1 91.31 205 LYS A O 1
ATOM 1663 N N . ASP A 1 206 ? -2.414 -3.768 -11.406 1 94.38 206 ASP A N 1
ATOM 1664 C CA . ASP A 1 20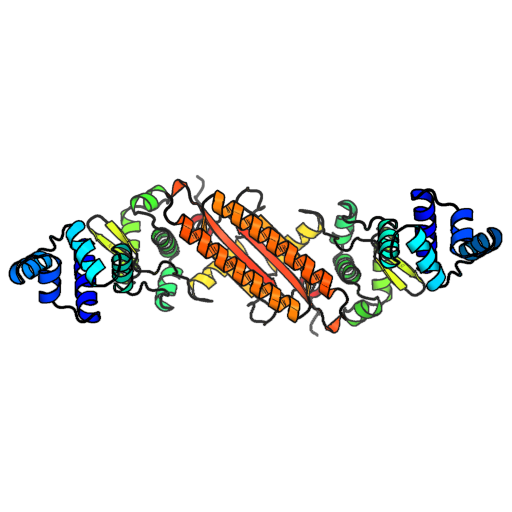6 ? -1.174 -3.465 -12.109 1 94.38 206 ASP A CA 1
ATOM 1665 C C . ASP A 1 206 ? -0.058 -4.422 -11.703 1 94.38 206 ASP A C 1
ATOM 1667 O O . ASP A 1 206 ? 0.731 -4.863 -12.539 1 94.38 206 ASP A O 1
ATOM 1671 N N . PHE A 1 207 ? 0.024 -4.672 -10.492 1 93.56 207 PHE A N 1
ATOM 1672 C CA . PHE A 1 207 ? 1.027 -5.605 -9.992 1 93.56 207 PHE A CA 1
ATOM 1673 C C . PHE A 1 207 ? 0.857 -6.977 -10.641 1 93.56 207 PHE A C 1
ATOM 1675 O O . PHE A 1 207 ? 1.835 -7.59 -11.07 1 93.56 207 PHE A O 1
ATOM 1682 N N . ASP A 1 208 ? -0.349 -7.414 -10.633 1 85.75 208 ASP A N 1
ATOM 1683 C CA . ASP A 1 208 ? -0.653 -8.711 -11.234 1 85.75 208 ASP A CA 1
ATOM 1684 C C . ASP A 1 208 ? -0.219 -8.75 -12.695 1 85.75 208 ASP A C 1
ATOM 1686 O O . ASP A 1 208 ? 0.356 -9.734 -13.148 1 85.75 208 ASP A O 1
ATOM 1690 N N . THR A 1 209 ? -0.504 -7.699 -13.352 1 88.19 209 THR A N 1
ATOM 1691 C CA . THR A 1 209 ? -0.152 -7.605 -14.766 1 88.19 209 THR A CA 1
ATOM 1692 C C . THR A 1 209 ? 1.362 -7.652 -14.953 1 88.19 209 THR A C 1
ATOM 1694 O O . THR A 1 209 ? 1.865 -8.375 -15.812 1 88.19 209 THR A O 1
ATOM 1697 N N . LEU A 1 210 ? 2.037 -6.941 -14.141 1 91.69 210 LEU A N 1
ATOM 1698 C CA . LEU A 1 210 ? 3.494 -6.91 -14.219 1 91.69 210 LEU A CA 1
ATOM 1699 C C . LEU A 1 210 ? 4.082 -8.289 -13.922 1 91.69 210 LEU A C 1
ATOM 1701 O O . LEU A 1 210 ? 5.012 -8.727 -14.602 1 91.69 210 LEU A O 1
ATOM 1705 N N . SER A 1 211 ? 3.574 -8.891 -12.914 1 87.12 211 SER A N 1
ATOM 1706 C CA . SER A 1 211 ? 4.027 -10.227 -12.531 1 87.12 211 SER A CA 1
ATOM 1707 C C . SER A 1 211 ? 3.799 -11.227 -13.656 1 87.12 211 SER A C 1
ATOM 1709 O O . SER A 1 211 ? 4.668 -12.055 -13.945 1 87.12 211 SER A O 1
ATOM 1711 N N . LYS A 1 212 ? 2.666 -11.141 -14.273 1 81.5 212 LYS A N 1
ATOM 1712 C CA . LYS A 1 212 ? 2.34 -12.016 -15.391 1 81.5 212 LYS A CA 1
ATOM 1713 C C . LYS A 1 212 ? 3.277 -11.781 -16.578 1 81.5 212 LYS A C 1
ATOM 1715 O O . LYS A 1 212 ? 3.736 -12.727 -17.203 1 81.5 212 LYS A O 1
ATOM 1720 N N . ASP A 1 213 ? 3.537 -10.578 -16.828 1 83 213 ASP A N 1
ATOM 1721 C CA . ASP A 1 213 ? 4.418 -10.211 -17.922 1 83 213 ASP A CA 1
ATOM 1722 C C . ASP A 1 213 ? 5.832 -10.742 -17.703 1 83 213 ASP A C 1
ATOM 1724 O O . ASP A 1 213 ? 6.512 -11.133 -18.656 1 83 213 ASP A O 1
ATOM 1728 N N . ASP A 1 214 ? 6.238 -10.797 -16.453 1 86.81 214 ASP A N 1
ATOM 1729 C CA . ASP A 1 214 ? 7.598 -11.203 -16.109 1 86.81 214 ASP A CA 1
ATOM 1730 C C . ASP A 1 214 ? 7.691 -12.719 -15.938 1 86.81 214 ASP A C 1
ATOM 1732 O O . ASP A 1 214 ? 8.789 -13.266 -15.773 1 86.81 214 ASP A O 1
ATOM 1736 N N . ALA A 1 215 ? 6.582 -13.391 -15.984 1 76.12 215 ALA A N 1
ATOM 1737 C CA . ALA A 1 215 ? 6.516 -14.828 -15.719 1 76.12 215 ALA A CA 1
ATOM 1738 C C . ALA A 1 215 ? 7.367 -15.602 -16.719 1 76.12 215 ALA A C 1
ATOM 1740 O O . ALA A 1 215 ? 7.883 -16.688 -16.406 1 76.12 215 ALA A O 1
ATOM 1741 N N . CYS A 1 216 ? 7.57 -15.055 -17.875 1 76.88 216 CYS A N 1
ATOM 1742 C CA . CYS A 1 216 ? 8.281 -15.766 -18.922 1 76.88 216 CYS A CA 1
ATOM 1743 C C . CYS A 1 216 ? 9.781 -15.516 -18.828 1 76.88 216 CYS A C 1
ATOM 1745 O O . CYS A 1 216 ? 10.57 -16.156 -19.531 1 76.88 216 CYS A O 1
ATOM 1747 N N . LEU A 1 217 ? 10.211 -14.695 -17.984 1 81.62 217 LEU A N 1
ATOM 1748 C CA . LEU A 1 217 ? 11.633 -14.414 -17.812 1 81.62 217 LEU A CA 1
ATOM 1749 C C . LEU A 1 217 ? 12.328 -15.547 -17.062 1 81.62 217 LEU A C 1
ATOM 1751 O O . LEU A 1 217 ? 11.695 -16.266 -16.297 1 81.62 217 LEU A O 1
ATOM 1755 N N . PRO A 1 218 ? 13.594 -15.656 -17.391 1 82 218 PRO A N 1
ATOM 1756 C CA . PRO A 1 218 ? 14.352 -16.656 -16.625 1 82 218 PRO A CA 1
ATOM 1757 C C . PRO A 1 218 ? 14.32 -16.391 -15.125 1 82 218 PRO A C 1
ATOM 1759 O O . PRO A 1 218 ? 14.18 -15.242 -14.703 1 82 218 PRO A O 1
ATOM 1762 N N . ILE A 1 219 ? 14.438 -17.375 -14.289 1 76.56 219 ILE A N 1
ATOM 1763 C CA . ILE A 1 219 ? 14.312 -17.344 -12.836 1 76.56 219 ILE A CA 1
ATOM 1764 C C . ILE A 1 219 ? 15.336 -16.391 -12.25 1 76.56 219 ILE A C 1
ATOM 1766 O O . ILE A 1 219 ? 15.07 -15.711 -11.25 1 76.56 219 ILE A O 1
ATOM 1770 N N . GLY A 1 220 ? 16.5 -16.297 -12.812 1 79.38 220 GLY A N 1
ATOM 1771 C CA . GLY A 1 220 ? 17.531 -15.414 -12.305 1 79.38 220 GLY A CA 1
ATOM 1772 C C . GLY A 1 220 ? 17.25 -13.945 -12.555 1 79.38 220 GLY A C 1
ATOM 1773 O O . GLY A 1 220 ? 17.891 -13.078 -11.953 1 79.38 220 GLY A O 1
ATOM 1774 N N . GLU A 1 221 ? 16.219 -13.695 -13.328 1 87.06 221 GLU A N 1
ATOM 1775 C CA . GLU A 1 221 ? 15.914 -12.32 -13.711 1 87.06 221 GLU A CA 1
ATOM 1776 C C . GLU A 1 221 ? 14.641 -11.828 -13.031 1 87.06 221 GLU A C 1
ATOM 1778 O O . GLU A 1 221 ? 14.141 -10.75 -13.344 1 87.06 221 GLU A O 1
ATOM 1783 N N . ARG A 1 222 ? 14.102 -12.672 -12.219 1 85.44 222 ARG A N 1
ATOM 1784 C CA . ARG A 1 222 ? 12.914 -12.289 -11.461 1 85.44 222 ARG A CA 1
ATOM 1785 C C . ARG A 1 222 ? 13.062 -12.633 -9.984 1 85.44 222 ARG A C 1
ATOM 1787 O O . ARG A 1 222 ? 13.719 -13.617 -9.633 1 85.44 222 ARG A O 1
ATOM 1794 N N . LYS A 1 223 ? 12.555 -11.773 -9.164 1 84.62 223 LYS A N 1
ATOM 1795 C CA . LYS A 1 223 ? 12.641 -11.938 -7.715 1 84.62 223 LYS A CA 1
ATOM 1796 C C . LYS A 1 223 ? 11.258 -11.891 -7.074 1 84.62 223 LYS A C 1
ATOM 1798 O O . LYS A 1 223 ? 10.367 -11.18 -7.551 1 84.62 223 LYS A O 1
ATOM 1803 N N . GLY A 1 224 ? 11.141 -12.695 -6.047 1 83.88 224 GLY A N 1
ATOM 1804 C CA . GLY A 1 224 ? 9.891 -12.672 -5.301 1 83.88 224 GLY A CA 1
ATOM 1805 C C . GLY A 1 224 ? 9.625 -11.344 -4.621 1 83.88 224 GLY A C 1
ATOM 1806 O O . GLY A 1 224 ? 10.531 -10.742 -4.043 1 83.88 224 GLY A O 1
ATOM 1807 N N . SER A 1 225 ? 8.414 -10.883 -4.801 1 87.38 225 SER A N 1
ATOM 1808 C CA . SER A 1 225 ? 8.016 -9.609 -4.199 1 87.38 225 SER A CA 1
ATOM 1809 C C . SER A 1 225 ? 6.68 -9.742 -3.475 1 87.38 225 SER A C 1
ATOM 1811 O O . SER A 1 225 ? 5.762 -10.398 -3.967 1 87.38 225 SER A O 1
ATOM 1813 N N . THR A 1 226 ? 6.664 -9.203 -2.283 1 86.06 226 THR A N 1
ATOM 1814 C CA . THR A 1 226 ? 5.422 -9.102 -1.525 1 86.06 226 THR A CA 1
ATOM 1815 C C . THR A 1 226 ? 5.047 -7.637 -1.297 1 86.06 226 THR A C 1
ATOM 1817 O O . THR A 1 226 ? 5.863 -6.852 -0.815 1 86.06 226 THR A O 1
ATOM 1820 N N . VAL A 1 227 ? 3.857 -7.379 -1.701 1 91.06 227 VAL A N 1
ATOM 1821 C CA . VAL A 1 227 ? 3.371 -6.008 -1.574 1 91.06 227 VAL A CA 1
ATOM 1822 C C . VAL A 1 227 ? 2.213 -5.961 -0.579 1 91.06 227 VAL A C 1
ATOM 1824 O O . VAL A 1 227 ? 1.346 -6.836 -0.585 1 91.06 227 VAL A O 1
ATOM 1827 N N . LEU A 1 228 ? 2.291 -4.957 0.214 1 90.19 228 LEU A N 1
ATOM 1828 C CA . LEU A 1 228 ? 1.219 -4.711 1.17 1 90.19 228 LEU A CA 1
ATOM 1829 C C . LEU A 1 228 ? 0.58 -3.346 0.928 1 90.19 228 LEU A C 1
ATOM 1831 O O . LEU A 1 228 ? 1.271 -2.324 0.918 1 90.19 228 LEU A O 1
ATOM 1835 N N . LEU A 1 229 ? -0.707 -3.379 0.667 1 93.56 229 LEU A N 1
ATOM 1836 C CA . LEU A 1 229 ? -1.521 -2.17 0.587 1 93.56 229 LEU A CA 1
ATOM 1837 C C . LEU A 1 229 ? -2.59 -2.162 1.675 1 93.56 229 LEU A C 1
ATOM 1839 O O . LEU A 1 229 ? -3.516 -2.975 1.647 1 93.56 229 LEU A O 1
ATOM 1843 N N . ALA A 1 230 ? -2.436 -1.26 2.568 1 91.31 230 ALA A N 1
ATOM 1844 C CA . ALA A 1 230 ? -3.377 -1.257 3.684 1 91.31 230 ALA A CA 1
ATOM 1845 C C . ALA A 1 230 ? -3.857 0.158 3.992 1 91.31 230 ALA A C 1
ATOM 1847 O O . ALA A 1 230 ? -3.08 1.113 3.922 1 91.31 230 ALA A O 1
ATOM 1848 N N . MET A 1 231 ? -5.082 0.24 4.273 1 92.31 231 MET A N 1
ATOM 1849 C CA . MET A 1 231 ? -5.711 1.49 4.691 1 92.31 231 MET A CA 1
ATOM 1850 C C . MET A 1 231 ? -6.59 1.275 5.918 1 92.31 231 MET A C 1
ATOM 1852 O O . MET A 1 231 ? -7.41 0.355 5.945 1 92.31 231 MET A O 1
ATOM 1856 N N . ARG A 1 232 ? -6.34 2.07 6.859 1 87.38 232 ARG A N 1
ATOM 1857 C CA . ARG A 1 232 ? -7.137 1.976 8.078 1 87.38 232 ARG A CA 1
ATOM 1858 C C . ARG A 1 232 ? -7.582 3.355 8.555 1 87.38 232 ARG A C 1
ATOM 1860 O O . ARG A 1 232 ? -6.883 4.348 8.328 1 87.38 232 ARG A O 1
ATOM 1867 N N . ASP A 1 233 ? -8.805 3.203 9.109 1 81.88 233 ASP A N 1
ATOM 1868 C CA . ASP A 1 233 ? -9.266 4.402 9.797 1 81.88 233 ASP A CA 1
ATOM 1869 C C . ASP A 1 233 ? -8.562 4.562 11.148 1 81.88 233 ASP A C 1
ATOM 1871 O O . ASP A 1 233 ? -9.055 4.074 12.172 1 81.88 233 ASP A O 1
ATOM 1875 N N . TRP A 1 234 ? -7.391 4.684 11.07 1 63.31 234 TRP A N 1
ATOM 1876 C CA . TRP A 1 234 ? -6.543 4.77 12.258 1 63.31 234 TRP A CA 1
ATOM 1877 C C . TRP A 1 234 ? -6.391 6.219 12.711 1 63.31 234 TRP A C 1
ATOM 1879 O O . TRP A 1 234 ? -5.738 7.02 12.039 1 63.31 234 TRP A O 1
ATOM 1889 N N . GLY A 1 235 ? -7.414 6.641 13.445 1 62.62 235 GLY A N 1
ATOM 1890 C CA . GLY A 1 235 ? -7.27 7.949 14.055 1 62.62 235 GLY A CA 1
ATOM 1891 C C . GLY A 1 235 ? -6.039 8.07 14.938 1 62.62 235 GLY A C 1
ATOM 1892 O O . GLY A 1 235 ? -5.48 7.055 15.367 1 62.62 235 GLY A O 1
ATOM 1893 N N . TYR A 1 236 ? -5.355 9.148 14.938 1 62.22 236 TYR A N 1
ATOM 1894 C CA . TYR A 1 236 ? -4.18 9.414 15.766 1 62.22 236 TYR A CA 1
ATOM 1895 C C . TYR A 1 236 ? -4.441 9.055 17.219 1 62.22 236 TYR A C 1
ATOM 1897 O O . TYR A 1 236 ? -3.52 8.688 17.953 1 62.22 236 TYR A O 1
ATOM 1905 N N . GLU A 1 237 ? -5.766 9.016 17.484 1 61.88 237 GLU A N 1
ATOM 1906 C CA . GLU A 1 237 ? -6.129 8.625 18.844 1 61.88 237 GLU A CA 1
ATOM 1907 C C . GLU A 1 237 ? -5.781 7.16 19.109 1 61.88 237 GLU A C 1
ATOM 1909 O O . GLU A 1 237 ? -5.281 6.82 20.188 1 61.88 237 GLU A O 1
ATOM 1914 N N . ARG A 1 238 ? -6.176 6.41 18.156 1 62.5 238 ARG A N 1
ATOM 1915 C CA . ARG A 1 238 ? -5.941 4.98 18.328 1 62.5 238 ARG A CA 1
ATOM 1916 C C . ARG A 1 238 ? -4.453 4.656 18.266 1 62.5 238 ARG A C 1
ATOM 1918 O O . ARG A 1 238 ? -3.975 3.764 18.969 1 62.5 238 ARG A O 1
ATOM 1925 N N . LEU A 1 239 ? -3.855 5.418 17.406 1 62.12 239 LEU A N 1
ATOM 1926 C CA . LEU A 1 239 ? -2.428 5.176 17.234 1 62.12 239 LEU A CA 1
ATOM 1927 C C . LEU A 1 239 ? -1.642 5.652 18.453 1 62.12 239 LEU A C 1
ATOM 1929 O O . LEU A 1 239 ? -0.721 4.969 18.906 1 62.12 239 LEU A O 1
ATOM 1933 N N . PHE A 1 240 ? -2.076 6.766 18.875 1 60.22 240 PHE A N 1
ATOM 1934 C CA . PHE A 1 240 ? -1.255 7.387 19.906 1 60.22 240 PHE A CA 1
ATOM 1935 C C . PHE A 1 240 ? -2.053 7.578 21.188 1 60.22 240 PHE A C 1
ATOM 1937 O O . PHE A 1 240 ? -1.51 8.023 22.203 1 60.22 240 PHE A O 1
ATOM 1944 N N . GLY A 1 241 ? -3.486 7.402 21.094 1 56.12 241 GLY A N 1
ATOM 1945 C CA . GLY A 1 241 ? -4.332 7.68 22.234 1 56.12 241 GLY A CA 1
ATOM 1946 C C . GLY A 1 241 ? -4.137 6.695 23.375 1 56.12 241 GLY A C 1
ATOM 1947 O O . GLY A 1 241 ? -3.639 5.586 23.172 1 56.12 241 GLY A O 1
ATOM 1948 N N . HIS A 1 242 ? -4.168 7.219 24.562 1 51.78 242 HIS A N 1
ATOM 1949 C CA . HIS A 1 242 ? -4.316 6.512 25.828 1 51.78 242 HIS A CA 1
ATOM 1950 C C . HIS A 1 242 ? -5.527 5.59 25.812 1 51.78 242 HIS A C 1
ATOM 1952 O O . HIS A 1 242 ? -6.559 5.926 25.219 1 51.78 242 HIS A O 1
ATOM 1958 N N . GLN A 1 243 ? -5.395 4.203 25.875 1 43.75 243 GLN A N 1
ATOM 1959 C CA . GLN A 1 243 ? -6.496 3.314 26.219 1 43.75 243 GLN A CA 1
ATOM 1960 C C . GLN A 1 243 ? -7.496 4.012 27.141 1 43.75 243 GLN A C 1
ATOM 1962 O O . GLN A 1 243 ? -7.113 4.609 28.141 1 43.75 243 GLN A O 1
ATOM 1967 N N . ARG A 1 244 ? -8.648 4.578 26.812 1 36.62 244 ARG A N 1
ATOM 1968 C CA . ARG A 1 244 ? -9.727 4.707 27.781 1 36.62 244 ARG A CA 1
ATOM 1969 C C . ARG A 1 244 ? -9.727 3.531 28.766 1 36.62 244 ARG A C 1
ATOM 1971 O O . ARG A 1 244 ? -9.695 2.371 28.344 1 36.62 244 ARG A O 1
ATOM 1978 N N . LYS A 1 245 ? -9.258 3.707 29.953 1 34.53 245 LYS A N 1
ATOM 1979 C CA . LYS A 1 245 ? -9.758 2.834 31.016 1 34.53 245 LYS A CA 1
ATOM 1980 C C . LYS A 1 245 ? -11.281 2.707 30.953 1 34.53 245 LYS A C 1
ATOM 1982 O O . LYS A 1 245 ? -12 3.707 31.031 1 34.53 245 LYS A O 1
ATOM 1987 N N . LYS A 1 246 ? -11.828 1.83 29.984 1 30.97 246 LYS A N 1
ATOM 1988 C CA . LYS A 1 246 ? -13.148 1.386 30.406 1 30.97 246 LYS A CA 1
ATOM 1989 C C . LYS A 1 246 ? -13.25 1.323 31.938 1 30.97 246 LYS A C 1
ATOM 1991 O O . LYS A 1 246 ? -12.477 0.618 32.594 1 30.97 246 LYS A O 1
ATOM 1996 N N . GLU A 1 247 ? -13.828 2.369 32.469 1 27 247 GLU A N 1
ATOM 1997 C CA . GLU A 1 247 ? -14.648 1.897 33.594 1 27 247 GLU A CA 1
ATOM 1998 C C . GLU A 1 247 ? -15.625 0.814 33.125 1 27 247 GLU A C 1
ATOM 2000 O O . GLU A 1 247 ? -16.234 0.924 32.062 1 27 247 GLU A O 1
ATOM 2005 N N . MET B 1 1 ? -1.64 39.594 11.867 1 43.62 1 MET B N 1
ATOM 2006 C CA . MET B 1 1 ? -2.023 40.719 11.023 1 43.62 1 MET B CA 1
ATOM 2007 C C . MET B 1 1 ? -3.324 40.438 10.289 1 43.62 1 MET B C 1
ATOM 2009 O O . MET B 1 1 ? -3.604 39.281 9.938 1 43.62 1 MET B O 1
ATOM 2013 N N . PRO B 1 2 ? -4.223 41.344 10.391 1 55.56 2 PRO B N 1
ATOM 2014 C CA . PRO B 1 2 ? -5.438 41.094 9.609 1 55.56 2 PRO B CA 1
ATOM 2015 C C . PRO B 1 2 ? -5.148 40.781 8.141 1 55.56 2 PRO B C 1
ATOM 2017 O O . PRO B 1 2 ? -4.121 41.219 7.609 1 55.56 2 PRO B O 1
ATOM 2020 N N . GLN B 1 3 ? -5.793 39.812 7.691 1 62.19 3 GLN B N 1
ATOM 2021 C CA . GLN B 1 3 ? -5.617 39.406 6.309 1 62.19 3 GLN B CA 1
ATOM 2022 C C . GLN B 1 3 ? -5.5 40.594 5.367 1 62.19 3 GLN B C 1
ATOM 2024 O O . GLN B 1 3 ? -4.742 40.562 4.398 1 62.19 3 GLN B O 1
ATOM 2029 N N . THR B 1 4 ? -6.152 41.656 5.793 1 71.06 4 THR B N 1
ATOM 2030 C CA . THR B 1 4 ? -6.16 42.844 4.957 1 71.06 4 THR B CA 1
ATOM 2031 C C . THR B 1 4 ? -4.785 43.5 4.945 1 71.06 4 THR B C 1
ATOM 2033 O O . THR B 1 4 ? -4.309 43.938 3.895 1 71.06 4 THR B O 1
ATOM 2036 N N . THR B 1 5 ? -4.234 43.438 6.082 1 74.94 5 THR B N 1
ATOM 2037 C CA . THR B 1 5 ? -2.908 44.031 6.191 1 74.94 5 THR B CA 1
ATOM 2038 C C . THR B 1 5 ? -1.895 43.25 5.363 1 74.94 5 THR B C 1
ATOM 2040 O O . THR B 1 5 ? -1.056 43.844 4.676 1 74.94 5 THR B O 1
ATOM 2043 N N . GLU B 1 6 ? -2.047 42.031 5.41 1 74.62 6 GLU B N 1
ATOM 2044 C CA . GLU B 1 6 ? -1.127 41.188 4.668 1 74.62 6 GLU B CA 1
ATOM 2045 C C . GLU B 1 6 ? -1.312 41.344 3.162 1 74.62 6 GLU B C 1
ATOM 2047 O O . GLU B 1 6 ? -0.337 41.344 2.406 1 74.62 6 GLU B O 1
ATOM 2052 N N . LEU B 1 7 ? -2.498 41.469 2.838 1 78.38 7 LEU B N 1
ATOM 2053 C CA . LEU B 1 7 ? -2.822 41.688 1.43 1 78.38 7 LEU B CA 1
ATOM 2054 C C . LEU B 1 7 ? -2.203 42.969 0.907 1 78.38 7 LEU B C 1
ATOM 2056 O O . LEU B 1 7 ? -1.641 43 -0.19 1 78.38 7 LEU B O 1
ATOM 2060 N N . ILE B 1 8 ? -2.377 43.969 1.751 1 83.31 8 ILE B N 1
ATOM 2061 C CA . ILE B 1 8 ? -1.864 45.281 1.364 1 83.31 8 ILE B CA 1
ATOM 2062 C C . ILE B 1 8 ? -0.338 45.25 1.323 1 83.31 8 ILE B C 1
ATOM 2064 O O . ILE B 1 8 ? 0.278 45.844 0.423 1 83.31 8 ILE B O 1
ATOM 2068 N N . HIS B 1 9 ? 0.214 44.5 2.281 1 82.5 9 HIS B N 1
ATOM 2069 C CA . HIS B 1 9 ? 1.664 44.344 2.312 1 82.5 9 HIS B CA 1
ATOM 2070 C C . HIS B 1 9 ? 2.17 43.656 1.059 1 82.5 9 HIS B C 1
ATOM 2072 O O . HIS B 1 9 ? 3.154 44.062 0.452 1 82.5 9 HIS B O 1
ATOM 2078 N N . THR B 1 10 ? 1.521 42.625 0.701 1 83.62 10 THR B N 1
ATOM 2079 C CA . THR B 1 10 ? 1.886 41.875 -0.499 1 83.62 10 THR B CA 1
ATOM 2080 C C . THR B 1 10 ? 1.72 42.75 -1.744 1 83.62 10 THR B C 1
ATOM 2082 O O . THR B 1 10 ? 2.555 42.688 -2.652 1 83.62 10 THR B O 1
ATOM 2085 N N . LEU B 1 11 ? 0.636 43.438 -1.732 1 87.75 11 LEU B N 1
ATOM 2086 C CA . LEU B 1 11 ? 0.357 44.344 -2.857 1 87.75 11 LEU B CA 1
ATOM 2087 C C . LEU B 1 11 ? 1.469 45.375 -3.029 1 87.75 11 LEU B C 1
ATOM 2089 O O . LEU B 1 11 ? 1.922 45.625 -4.148 1 87.75 11 LEU B O 1
ATOM 2093 N N . LYS B 1 12 ? 1.916 45.906 -1.919 1 87.75 12 LYS B N 1
ATOM 2094 C CA . LYS B 1 12 ? 3.006 46.875 -1.946 1 87.75 12 LYS B CA 1
ATOM 2095 C C . LYS B 1 12 ? 4.281 46.25 -2.506 1 87.75 12 LYS B C 1
ATOM 2097 O O . LYS B 1 12 ? 4.984 46.875 -3.305 1 87.75 12 LYS B O 1
ATOM 2102 N N . LYS B 1 13 ? 4.488 45.125 -2.111 1 86.75 13 LYS B N 1
ATOM 2103 C CA . LYS B 1 13 ? 5.668 44.375 -2.57 1 86.75 13 LYS B CA 1
ATOM 2104 C C . LYS B 1 13 ? 5.605 44.125 -4.07 1 86.75 13 LYS B C 1
ATOM 2106 O O . LYS B 1 13 ? 6.609 44.25 -4.773 1 86.75 13 LYS B O 1
ATOM 2111 N N . LEU B 1 14 ? 4.5 43.75 -4.465 1 87.81 14 LEU B N 1
ATOM 2112 C CA . LEU B 1 14 ? 4.324 43.469 -5.883 1 87.81 14 LEU B CA 1
ATOM 2113 C C . LEU B 1 14 ? 4.461 44.719 -6.727 1 87.81 14 LEU B C 1
ATOM 2115 O O . LEU B 1 14 ? 5.031 44.688 -7.82 1 87.81 14 LEU B O 1
ATOM 2119 N N . LEU B 1 15 ? 3.902 45.781 -6.219 1 91.75 15 LEU B N 1
ATOM 2120 C CA . LEU B 1 15 ? 4.059 47.062 -6.906 1 91.75 15 LEU B CA 1
ATOM 2121 C C . LEU B 1 15 ? 5.535 47.406 -7.094 1 91.75 15 LEU B C 1
ATOM 2123 O O . LEU B 1 15 ? 5.949 47.812 -8.18 1 91.75 15 LEU B O 1
ATOM 2127 N N . LYS B 1 16 ? 6.25 47.125 -6.02 1 89.62 16 LYS B N 1
ATOM 2128 C CA . LYS B 1 16 ? 7.684 47.375 -6.07 1 89.62 16 LYS B CA 1
ATOM 2129 C C . LYS B 1 16 ? 8.375 46.469 -7.066 1 89.62 16 LYS B C 1
ATOM 2131 O O . LYS B 1 16 ? 9.227 46.906 -7.84 1 89.62 16 LYS B O 1
ATOM 2136 N N . ARG B 1 17 ? 8.008 45.312 -7.074 1 87.31 17 ARG B N 1
ATOM 2137 C CA . ARG B 1 17 ? 8.602 44.281 -7.941 1 87.31 17 ARG B CA 1
ATOM 2138 C C . ARG B 1 17 ? 8.328 44.594 -9.406 1 87.31 17 ARG B C 1
ATOM 2140 O O . ARG B 1 17 ? 9.156 44.312 -10.273 1 87.31 17 ARG B O 1
ATOM 2147 N N . HIS B 1 18 ? 7.207 45.094 -9.641 1 88.94 18 HIS B N 1
ATOM 2148 C CA . HIS B 1 18 ? 6.812 45.438 -11.008 1 88.94 18 HIS B CA 1
ATOM 2149 C C . HIS B 1 18 ? 7.203 46.844 -11.367 1 88.94 18 HIS B C 1
ATOM 2151 O O . HIS B 1 18 ? 6.781 47.375 -12.406 1 88.94 18 HIS B O 1
ATOM 2157 N N . ASN B 1 19 ? 7.918 47.438 -10.461 1 90.88 19 ASN B N 1
ATOM 2158 C CA . ASN B 1 19 ? 8.422 48.812 -10.648 1 90.88 19 ASN B CA 1
ATOM 2159 C C . ASN B 1 19 ? 7.285 49.812 -10.82 1 90.88 19 ASN B C 1
ATOM 2161 O O . ASN B 1 19 ? 7.359 50.688 -11.672 1 90.88 19 ASN B O 1
ATOM 2165 N N . LYS B 1 20 ? 6.25 49.562 -10.125 1 92.12 20 LYS B N 1
ATOM 2166 C CA . LYS B 1 20 ? 5.133 50.531 -10.117 1 92.12 20 LYS B CA 1
ATOM 2167 C C . LYS B 1 20 ? 5.141 51.375 -8.852 1 92.12 20 LYS B C 1
ATOM 2169 O O . LYS B 1 20 ? 5.426 50.875 -7.762 1 92.12 20 LYS B O 1
ATOM 2174 N N . THR B 1 21 ? 4.883 52.562 -9.086 1 91.06 21 THR B N 1
ATOM 2175 C CA . THR B 1 21 ? 4.91 53.5 -7.965 1 91.06 21 THR B CA 1
ATOM 2176 C C . THR B 1 21 ? 3.494 53.938 -7.586 1 91.06 21 THR B C 1
ATOM 2178 O O . THR B 1 21 ? 2.531 53.594 -8.281 1 91.06 21 THR B O 1
ATOM 2181 N N . TYR B 1 22 ? 3.465 54.688 -6.469 1 93.19 22 TYR B N 1
ATOM 2182 C CA . TYR B 1 22 ? 2.178 55.188 -6.023 1 93.19 22 TYR B CA 1
ATOM 2183 C C . TYR B 1 22 ? 1.594 56.156 -7.047 1 93.19 22 TYR B C 1
ATOM 2185 O O . TYR B 1 22 ? 0.373 56.312 -7.152 1 93.19 22 TYR B O 1
ATOM 2193 N N . VAL B 1 23 ? 2.463 56.719 -7.836 1 93.38 23 VAL B N 1
ATOM 2194 C CA . VAL B 1 23 ? 2.035 57.625 -8.898 1 93.38 23 VAL B CA 1
ATOM 2195 C C . VAL B 1 23 ? 1.293 56.844 -9.977 1 93.38 23 VAL B C 1
ATOM 2197 O O . VAL B 1 23 ? 0.265 57.281 -10.484 1 93.38 23 VAL B O 1
ATOM 2200 N N . ASP B 1 24 ? 1.812 55.781 -10.281 1 94.44 24 ASP B N 1
ATOM 2201 C CA . ASP B 1 24 ? 1.177 54.906 -11.281 1 94.44 24 ASP B CA 1
ATOM 2202 C C . ASP B 1 24 ? -0.202 54.469 -10.812 1 94.44 24 ASP B C 1
ATOM 2204 O O . ASP B 1 24 ? -1.152 54.438 -11.594 1 94.44 24 ASP B O 1
ATOM 2208 N N . VAL B 1 25 ? -0.247 54.094 -9.531 1 95.12 25 VAL B N 1
ATOM 2209 C CA . VAL B 1 25 ? -1.499 53.625 -8.938 1 95.12 25 VAL B CA 1
ATOM 2210 C C . VAL B 1 25 ? -2.516 54.75 -8.93 1 95.12 25 VAL B C 1
ATOM 2212 O O . VAL B 1 25 ? -3.697 54.562 -9.211 1 95.12 25 VAL B O 1
ATOM 2215 N N . ALA B 1 26 ? -2.068 55.906 -8.656 1 94.12 26 ALA B N 1
ATOM 2216 C CA . ALA B 1 26 ? -2.92 57.094 -8.641 1 94.12 26 ALA B CA 1
ATOM 2217 C C . ALA B 1 26 ? -3.531 57.344 -10.008 1 94.12 26 ALA B C 1
ATOM 2219 O O . ALA B 1 26 ? -4.723 57.656 -10.117 1 94.12 26 ALA B O 1
ATOM 2220 N N . ALA B 1 27 ? -2.719 57.281 -11.008 1 93.62 27 ALA B N 1
ATOM 2221 C CA . ALA B 1 27 ? -3.191 57.469 -12.375 1 93.62 27 ALA B CA 1
ATOM 2222 C C . ALA B 1 27 ? -4.25 56.406 -12.734 1 93.62 27 ALA B C 1
ATOM 2224 O O . ALA B 1 27 ? -5.258 56.75 -13.367 1 93.62 27 ALA B O 1
ATOM 2225 N N . CYS B 1 28 ? -3.994 55.219 -12.258 1 91.75 28 CYS B N 1
ATOM 2226 C CA . CYS B 1 28 ? -4.879 54.094 -12.562 1 91.75 28 CYS B CA 1
ATOM 2227 C C . CYS B 1 28 ? -6.23 54.281 -11.875 1 91.75 28 CYS B C 1
ATOM 2229 O O . CYS B 1 28 ? -7.273 54 -12.477 1 91.75 28 CYS B O 1
ATOM 2231 N N . LEU B 1 29 ? -6.238 54.719 -10.703 1 92 29 LEU B N 1
ATOM 2232 C CA . LEU B 1 29 ? -7.449 54.844 -9.891 1 92 29 LEU B CA 1
ATOM 2233 C C . LEU B 1 29 ? -8.07 56.25 -10.055 1 92 29 LEU B C 1
ATOM 2235 O O . LEU B 1 29 ? -9.141 56.5 -9.508 1 92 29 LEU B O 1
ATOM 2239 N N . GLN B 1 30 ? -7.363 57.125 -10.766 1 93.12 30 GLN B N 1
ATOM 2240 C CA . GLN B 1 30 ? -7.793 58.5 -10.961 1 93.12 30 GLN B CA 1
ATOM 2241 C C . GLN B 1 30 ? -7.934 59.219 -9.625 1 93.12 30 GLN B C 1
ATOM 2243 O O . GLN B 1 30 ? -8.953 59.875 -9.367 1 93.12 30 GLN B O 1
ATOM 2248 N N . LEU B 1 31 ? -6.961 59.031 -8.828 1 92.06 31 LEU B N 1
ATOM 2249 C CA . LEU B 1 31 ? -6.84 59.656 -7.531 1 92.06 31 LEU B CA 1
ATOM 2250 C C . LEU B 1 31 ? -5.512 60.406 -7.41 1 92.06 31 LEU B C 1
ATOM 2252 O O . LEU B 1 31 ? -4.633 60.25 -8.258 1 92.06 31 LEU B O 1
ATOM 2256 N N . SER B 1 32 ? -5.426 61.312 -6.438 1 92.81 32 SER B N 1
ATOM 2257 C CA . SER B 1 32 ? -4.141 61.938 -6.148 1 92.81 32 SER B CA 1
ATOM 2258 C C . SER B 1 32 ? -3.186 60.938 -5.48 1 92.81 32 SER B C 1
ATOM 2260 O O . SER B 1 32 ? -3.619 59.969 -4.871 1 92.81 32 SER B O 1
ATOM 2262 N N . GLU B 1 33 ? -1.92 61.125 -5.664 1 93.62 33 GLU B N 1
ATOM 2263 C CA . GLU B 1 33 ? -0.922 60.312 -4.992 1 93.62 33 GLU B CA 1
ATOM 2264 C C . GLU B 1 33 ? -1.107 60.344 -3.479 1 93.62 33 GLU B C 1
ATOM 2266 O O . GLU B 1 33 ? -0.939 59.312 -2.803 1 93.62 33 GLU B O 1
ATOM 2271 N N . ALA B 1 34 ? -1.483 61.469 -2.963 1 92.12 34 ALA B N 1
ATOM 2272 C CA . ALA B 1 34 ? -1.743 61.625 -1.533 1 92.12 34 ALA B CA 1
ATOM 2273 C C . ALA B 1 34 ? -2.896 60.719 -1.088 1 92.12 34 ALA B C 1
ATOM 2275 O O . ALA B 1 34 ? -2.832 60.094 -0.024 1 92.12 34 ALA B O 1
ATOM 2276 N N . SER B 1 35 ? -3.91 60.719 -1.835 1 91.25 35 SER B N 1
ATOM 2277 C CA . SER B 1 35 ? -5.066 59.875 -1.538 1 91.25 35 SER B CA 1
ATOM 2278 C C . SER B 1 35 ? -4.703 58.406 -1.57 1 91.25 35 SER B C 1
ATOM 2280 O O . SER B 1 35 ? -5.16 57.625 -0.73 1 91.25 35 SER B O 1
ATOM 2282 N N . VAL B 1 36 ? -3.836 58.031 -2.523 1 93.5 36 VAL B N 1
ATOM 2283 C CA . VAL B 1 36 ? -3.4 56.656 -2.637 1 93.5 36 VAL B CA 1
ATOM 2284 C C . VAL B 1 36 ? -2.568 56.25 -1.415 1 93.5 36 VAL B C 1
ATOM 2286 O O . VAL B 1 36 ? -2.773 55.188 -0.826 1 93.5 36 VAL B O 1
ATOM 2289 N N . LYS B 1 37 ? -1.69 57.031 -1.027 1 92.06 37 LYS B N 1
ATOM 2290 C CA . LYS B 1 37 ? -0.882 56.781 0.162 1 92.06 37 LYS B CA 1
ATOM 2291 C C . LYS B 1 37 ? -1.759 56.625 1.401 1 92.06 37 LYS B C 1
ATOM 2293 O O . LYS B 1 37 ? -1.511 55.781 2.242 1 92.06 37 LYS B O 1
ATOM 2298 N N . ARG B 1 38 ? -2.719 57.469 1.428 1 87.88 38 ARG B N 1
ATOM 2299 C CA . ARG B 1 38 ? -3.662 57.406 2.537 1 87.88 38 ARG B CA 1
ATOM 2300 C C . ARG B 1 38 ? -4.438 56.094 2.502 1 87.88 38 ARG B C 1
ATOM 2302 O O . ARG B 1 38 ? -4.617 55.438 3.535 1 87.88 38 ARG B O 1
ATOM 2309 N N . LEU B 1 39 ? -4.906 55.656 1.338 1 88.56 39 LEU B N 1
ATOM 2310 C CA . LEU B 1 39 ? -5.66 54.438 1.169 1 88.56 39 LEU B CA 1
ATOM 2311 C C . LEU B 1 39 ? -4.84 53.219 1.619 1 88.56 39 LEU B C 1
ATOM 2313 O O . LEU B 1 39 ? -5.355 52.344 2.293 1 88.56 39 LEU B O 1
ATOM 2317 N N . PHE B 1 40 ? -3.541 53.281 1.262 1 91.5 40 PHE B N 1
ATOM 2318 C CA . PHE B 1 40 ? -2.648 52.188 1.628 1 91.5 40 PHE B CA 1
ATOM 2319 C C . PHE B 1 40 ? -2.326 52.219 3.117 1 91.5 40 PHE B C 1
ATOM 2321 O O . PHE B 1 40 ? -2.266 51.188 3.773 1 91.5 40 PHE B O 1
ATOM 2328 N N . ALA B 1 41 ? -2.156 53.344 3.631 1 87.5 41 ALA B N 1
ATOM 2329 C CA . ALA B 1 41 ? -1.83 53.5 5.047 1 87.5 41 ALA B CA 1
ATOM 2330 C C . ALA B 1 41 ? -3.006 53.094 5.93 1 87.5 41 ALA B C 1
ATOM 2332 O O . ALA B 1 41 ? -2.818 52.438 6.957 1 87.5 41 ALA B O 1
ATOM 2333 N N . GLU B 1 42 ? -4.148 53.5 5.48 1 85.19 42 GLU B N 1
ATOM 2334 C CA . GLU B 1 42 ? -5.348 53.188 6.254 1 85.19 42 GLU B CA 1
ATOM 2335 C C . GLU B 1 42 ? -5.902 51.812 5.906 1 85.19 42 GLU B C 1
ATOM 2337 O O . GLU B 1 42 ? -6.859 51.344 6.527 1 85.19 42 GLU B O 1
ATOM 2342 N N . GLN B 1 43 ? -5.289 51.156 4.953 1 84.19 43 GLN B N 1
ATOM 2343 C CA . GLN B 1 43 ? -5.707 49.844 4.48 1 84.19 43 GLN B CA 1
ATOM 2344 C C . GLN B 1 43 ? -7.191 49.844 4.121 1 84.19 43 GLN B C 1
ATOM 2346 O O . GLN B 1 43 ? -7.91 48.906 4.453 1 84.19 43 GLN B O 1
ATOM 2351 N N . ASN B 1 44 ? -7.629 50.844 3.498 1 81.88 44 ASN B N 1
ATOM 2352 C CA . ASN B 1 44 ? -9.031 51.031 3.141 1 81.88 44 ASN B CA 1
ATOM 2353 C C . ASN B 1 44 ? -9.234 50.969 1.631 1 81.88 44 ASN B C 1
ATOM 2355 O O . ASN B 1 44 ? -9.734 51.938 1.026 1 81.88 44 ASN B O 1
ATOM 2359 N N . LEU B 1 45 ? -8.828 49.938 1.046 1 84.06 45 LEU B N 1
ATOM 2360 C CA . LEU B 1 45 ? -9 49.688 -0.383 1 84.06 45 LEU B CA 1
ATOM 2361 C C . LEU B 1 45 ? -10.281 48.906 -0.654 1 84.06 45 LEU B C 1
ATOM 2363 O O . LEU B 1 45 ? -10.492 47.844 -0.069 1 84.06 45 LEU B O 1
ATOM 2367 N N . SER B 1 46 ? -11.164 49.5 -1.477 1 80.12 46 SER B N 1
ATOM 2368 C CA . SER B 1 46 ? -12.336 48.75 -1.912 1 80.12 46 SER B CA 1
ATOM 2369 C C . SER B 1 46 ? -11.945 47.625 -2.879 1 80.12 46 SER B C 1
ATOM 2371 O O . SER B 1 46 ? -10.844 47.625 -3.432 1 80.12 46 SER B O 1
ATOM 2373 N N . LEU B 1 47 ? -12.812 46.594 -3.057 1 79.5 47 LEU B N 1
ATOM 2374 C CA . LEU B 1 47 ? -12.562 45.5 -3.961 1 79.5 47 LEU B CA 1
ATOM 2375 C C . LEU B 1 47 ? -12.359 45.969 -5.391 1 79.5 47 LEU B C 1
ATOM 2377 O O . LEU B 1 47 ? -11.539 45.438 -6.133 1 79.5 47 LEU B O 1
ATOM 2381 N N . GLN B 1 48 ? -13.117 47 -5.676 1 82.25 48 GLN B N 1
ATOM 2382 C CA . GLN B 1 48 ? -13 47.562 -7.016 1 82.25 48 GLN B CA 1
ATOM 2383 C C . GLN B 1 48 ? -11.625 48.188 -7.23 1 82.25 48 GLN B C 1
ATOM 2385 O O . GLN B 1 48 ? -11.008 48 -8.281 1 82.25 48 GLN B O 1
ATOM 2390 N N . ARG B 1 49 ? -11.188 48.938 -6.273 1 85.5 49 ARG B N 1
ATOM 2391 C CA . ARG B 1 49 ? -9.875 49.562 -6.367 1 85.5 49 ARG B CA 1
ATOM 2392 C C . ARG B 1 49 ? -8.766 48.531 -6.395 1 85.5 49 ARG B C 1
ATOM 2394 O O . ARG B 1 49 ? -7.797 48.656 -7.148 1 85.5 49 ARG B O 1
ATOM 2401 N N . LEU B 1 50 ? -8.984 47.5 -5.531 1 86.94 50 LEU B N 1
ATOM 2402 C CA . LEU B 1 50 ? -8.016 46.406 -5.496 1 86.94 50 LEU B CA 1
ATOM 2403 C C . LEU B 1 50 ? -7.926 45.719 -6.852 1 86.94 50 LEU B C 1
ATOM 2405 O O . LEU B 1 50 ? -6.832 45.406 -7.324 1 86.94 50 LEU B O 1
ATOM 2409 N N . ASP B 1 51 ? -9 45.5 -7.422 1 85 51 ASP B N 1
ATOM 2410 C CA . ASP B 1 51 ? -9.07 44.875 -8.734 1 85 51 ASP B CA 1
ATOM 2411 C C . ASP B 1 51 ? -8.344 45.719 -9.789 1 85 51 ASP B C 1
ATOM 2413 O O . ASP B 1 51 ? -7.613 45.188 -10.625 1 85 51 ASP B O 1
ATOM 2417 N N . ALA B 1 52 ? -8.562 46.969 -9.766 1 90.31 52 ALA B N 1
ATOM 2418 C CA . ALA B 1 52 ? -7.949 47.875 -10.719 1 90.31 52 ALA B CA 1
ATOM 2419 C C . ALA B 1 52 ? -6.43 47.875 -10.578 1 90.31 52 ALA B C 1
ATOM 2421 O O . ALA B 1 52 ? -5.707 47.906 -11.57 1 90.31 52 ALA B O 1
ATOM 2422 N N . ILE B 1 53 ? -5.996 47.875 -9.336 1 92 53 ILE B N 1
ATOM 2423 C CA . ILE B 1 53 ? -4.555 47.875 -9.094 1 92 53 ILE B CA 1
ATOM 2424 C C . ILE B 1 53 ? -3.951 46.562 -9.586 1 92 53 ILE B C 1
ATOM 2426 O O . ILE B 1 53 ? -2.883 46.562 -10.203 1 92 53 ILE B O 1
ATOM 2430 N N . CYS B 1 54 ? -4.629 45.5 -9.289 1 89.19 54 CYS B N 1
ATOM 2431 C CA . CYS B 1 54 ? -4.16 44.188 -9.75 1 89.19 54 CYS B CA 1
ATOM 2432 C C . CYS B 1 54 ? -4.082 44.156 -11.273 1 89.19 54 CYS B C 1
ATOM 2434 O O . CYS B 1 54 ? -3.119 43.625 -11.828 1 89.19 54 CYS B O 1
ATOM 2436 N N . ALA B 1 55 ? -5.051 44.719 -11.914 1 88.38 55 ALA B N 1
ATOM 2437 C CA . ALA B 1 55 ? -5.055 44.781 -13.375 1 88.38 55 ALA B CA 1
ATOM 2438 C C . ALA B 1 55 ? -3.855 45.594 -13.883 1 88.38 55 ALA B C 1
ATOM 2440 O O . ALA B 1 55 ? -3.27 45.25 -14.914 1 88.38 55 ALA B O 1
ATOM 2441 N N . LEU B 1 56 ? -3.574 46.656 -13.172 1 91.62 56 LEU B N 1
ATOM 2442 C CA . LEU B 1 56 ? -2.4 47.469 -13.5 1 91.62 56 LEU B CA 1
ATOM 2443 C C . LEU B 1 56 ? -1.142 46.594 -13.516 1 91.62 56 LEU B C 1
ATOM 2445 O O . LEU B 1 56 ? -0.223 46.844 -14.297 1 91.62 56 LEU B O 1
ATOM 2449 N N . LEU B 1 57 ? -1.142 45.625 -12.633 1 89.69 57 LEU B N 1
ATOM 2450 C CA . LEU B 1 57 ? 0.012 44.719 -12.508 1 89.69 57 LEU B CA 1
ATOM 2451 C C . LEU B 1 57 ? -0.12 43.531 -13.438 1 89.69 57 LEU B C 1
ATOM 2453 O O . LEU B 1 57 ? 0.738 42.656 -13.438 1 89.69 57 LEU B O 1
ATOM 2457 N N . GLY B 1 58 ? -1.228 43.438 -14.102 1 88.94 58 GLY B N 1
ATOM 2458 C CA . GLY B 1 58 ? -1.469 42.344 -15.023 1 88.94 58 GLY B CA 1
ATOM 2459 C C . GLY B 1 58 ? -1.882 41.062 -14.32 1 88.94 58 GLY B C 1
ATOM 2460 O O . GLY B 1 58 ? -1.611 39.969 -14.812 1 88.94 58 GLY B O 1
ATOM 2461 N N . MET B 1 59 ? -2.428 41.219 -13.18 1 84.44 59 MET B N 1
ATOM 2462 C CA . MET B 1 59 ? -2.814 40.062 -12.398 1 84.44 59 MET B CA 1
ATOM 2463 C C . MET B 1 59 ? -4.25 40.188 -11.898 1 84.44 59 MET B C 1
ATOM 2465 O O . MET B 1 59 ? -4.875 41.219 -12.055 1 84.44 59 MET B O 1
ATOM 2469 N N . GLU B 1 60 ? -4.781 39.031 -11.32 1 81.69 60 GLU B N 1
ATOM 2470 C CA . GLU B 1 60 ? -6.098 39 -10.688 1 81.69 60 GLU B CA 1
ATOM 2471 C C . GLU B 1 60 ? -5.973 39 -9.164 1 81.69 60 GLU B C 1
ATOM 2473 O O . GLU B 1 60 ? -4.898 38.719 -8.625 1 81.69 60 GLU B O 1
ATOM 2478 N N . ILE B 1 61 ? -7.066 39.312 -8.508 1 78.81 61 ILE B N 1
ATOM 2479 C CA . ILE B 1 61 ? -7.07 39.312 -7.051 1 78.81 61 ILE B CA 1
ATOM 2480 C C . ILE B 1 61 ? -6.688 37.938 -6.531 1 78.81 61 ILE B C 1
ATOM 2482 O O . ILE B 1 61 ? -5.969 37.812 -5.535 1 78.81 61 ILE B O 1
ATOM 2486 N N . THR B 1 62 ? -7.027 36.969 -7.277 1 71.69 62 THR B N 1
ATOM 2487 C CA . THR B 1 62 ? -6.699 35.625 -6.883 1 71.69 62 THR B CA 1
ATOM 2488 C C . THR B 1 62 ? -5.188 35.406 -6.898 1 71.69 62 THR B C 1
ATOM 2490 O O . THR B 1 62 ? -4.648 34.688 -6.039 1 71.69 62 THR B O 1
ATOM 2493 N N . ASP B 1 63 ? -4.539 36.031 -7.805 1 77.19 63 ASP B N 1
ATOM 2494 C CA . ASP B 1 63 ? -3.084 35.938 -7.898 1 77.19 63 ASP B CA 1
ATOM 2495 C C . ASP B 1 63 ? -2.416 36.656 -6.723 1 77.19 63 ASP B C 1
ATOM 2497 O O . ASP B 1 63 ? -1.413 36.188 -6.191 1 77.19 63 ASP B O 1
ATOM 2501 N N . LEU B 1 64 ? -2.994 37.75 -6.395 1 78.06 64 LEU B N 1
ATOM 2502 C CA . LEU B 1 64 ? -2.482 38.5 -5.258 1 78.06 64 LEU B CA 1
ATOM 2503 C C . LEU B 1 64 ? -2.59 37.719 -3.971 1 78.06 64 LEU B C 1
ATOM 2505 O O . LEU B 1 64 ? -1.64 37.656 -3.186 1 78.06 64 LEU B O 1
ATOM 2509 N N . VAL B 1 65 ? -3.684 37.094 -3.875 1 71.06 65 VAL B N 1
ATOM 2510 C CA . VAL B 1 65 ? -3.91 36.25 -2.691 1 71.06 65 VAL B CA 1
ATOM 2511 C C . VAL B 1 65 ? -2.93 35.094 -2.682 1 71.06 65 VAL B C 1
ATOM 2513 O O . VAL B 1 65 ? -2.387 34.719 -1.632 1 71.06 65 VAL B O 1
ATOM 2516 N N . ARG B 1 66 ? -2.654 34.688 -3.814 1 64.81 66 ARG B N 1
ATOM 2517 C CA . ARG B 1 66 ? -1.681 33.594 -3.941 1 64.81 66 ARG B CA 1
ATOM 2518 C C . ARG B 1 66 ? -0.287 34.062 -3.535 1 64.81 66 ARG B C 1
ATOM 2520 O O . ARG B 1 66 ? 0.437 33.344 -2.842 1 64.81 66 ARG B O 1
ATOM 2527 N N . GLU B 1 67 ? 0.035 35.188 -4.102 1 67.81 67 GLU B N 1
ATOM 2528 C CA . GLU B 1 67 ? 1.336 35.781 -3.783 1 67.81 67 GLU B CA 1
ATOM 2529 C C . GLU B 1 67 ? 1.448 36.094 -2.297 1 67.81 67 GLU B C 1
ATOM 2531 O O . GLU B 1 67 ? 2.516 35.938 -1.7 1 67.81 67 GLU B O 1
ATOM 2536 N N . MET B 1 68 ? 0.369 36.688 -1.782 1 65.69 68 MET B N 1
ATOM 2537 C CA . MET B 1 68 ? 0.314 36.969 -0.35 1 65.69 68 MET B CA 1
ATOM 2538 C C . MET B 1 68 ? 0.594 35.688 0.458 1 65.69 68 MET B C 1
ATOM 2540 O O . MET B 1 68 ? 1.341 35.719 1.438 1 65.69 68 MET B O 1
ATOM 2544 N N . HIS B 1 69 ? -0.019 34.812 -0.069 1 58.28 69 HIS B N 1
ATOM 2545 C CA . HIS B 1 69 ? 0.167 33.531 0.617 1 58.28 69 HIS B CA 1
ATOM 2546 C C . HIS B 1 69 ? 1.557 32.969 0.354 1 58.28 69 HIS B C 1
ATOM 2548 O O . HIS B 1 69 ? 2.137 32.312 1.221 1 58.28 69 HIS B O 1
ATOM 2554 N N . ALA B 1 70 ? 2.047 33.281 -0.807 1 55.25 70 ALA B N 1
ATOM 2555 C CA . ALA B 1 70 ? 3.395 32.844 -1.172 1 55.25 70 ALA B CA 1
ATOM 2556 C C . ALA B 1 70 ? 4.445 33.562 -0.319 1 55.25 70 ALA B C 1
ATOM 2558 O O . ALA B 1 70 ? 5.477 32.969 0.013 1 55.25 70 ALA B O 1
ATOM 2559 N N . GLU B 1 71 ? 4.379 34.938 -0.29 1 48.53 71 GLU B N 1
ATOM 2560 C CA . GLU B 1 71 ? 5.34 35.75 0.445 1 48.53 71 GLU B CA 1
ATOM 2561 C C . GLU B 1 71 ? 5.312 35.438 1.937 1 48.53 71 GLU B C 1
ATOM 2563 O O . GLU B 1 71 ? 6.301 35.656 2.641 1 48.53 71 GLU B O 1
ATOM 2568 N N . HIS B 1 72 ? 4.188 35.594 2.523 1 47.31 72 HIS B N 1
ATOM 2569 C CA . HIS B 1 72 ? 4.23 35.188 3.926 1 47.31 72 HIS B CA 1
ATOM 2570 C C . HIS B 1 72 ? 5.105 33.969 4.121 1 47.31 72 HIS B C 1
ATOM 2572 O O . HIS B 1 72 ? 5.371 33.219 3.17 1 47.31 72 HIS B O 1
ATOM 2578 N N . ALA B 1 73 ? 5.434 33.625 5.449 1 47.25 73 ALA B N 1
ATOM 2579 C CA . ALA B 1 73 ? 6.402 32.625 5.898 1 47.25 73 ALA B CA 1
ATOM 2580 C C . ALA B 1 73 ? 6.352 31.375 5.027 1 47.25 73 ALA B C 1
ATOM 2582 O O . ALA B 1 73 ? 5.27 30.859 4.734 1 47.25 73 ALA B O 1
ATOM 2583 N N . GLN B 1 74 ? 7.117 31.344 4.035 1 51.19 74 GLN B N 1
ATOM 2584 C CA . GLN B 1 74 ? 7.223 30.141 3.23 1 51.19 74 GLN B CA 1
ATOM 2585 C C . GLN B 1 74 ? 6.703 28.922 3.994 1 51.19 74 GLN B C 1
ATOM 2587 O O . GLN B 1 74 ? 7.223 28.594 5.062 1 51.19 74 GLN B O 1
ATOM 2592 N N . PRO B 1 75 ? 5.383 28.875 3.812 1 57.22 75 PRO B N 1
ATOM 2593 C CA . PRO B 1 75 ? 4.926 27.688 4.551 1 57.22 75 PRO B CA 1
ATOM 2594 C C . PRO B 1 75 ? 5.996 26.609 4.656 1 57.22 75 PRO B C 1
ATOM 2596 O O . PRO B 1 75 ? 6.746 26.375 3.703 1 57.22 75 PRO B O 1
ATOM 2599 N N . ILE B 1 76 ? 6.395 26.484 5.906 1 64.56 76 ILE B N 1
ATOM 2600 C CA . ILE B 1 76 ? 7.395 25.453 6.191 1 64.56 76 ILE B CA 1
ATOM 2601 C C . ILE B 1 76 ? 6.945 24.125 5.605 1 64.56 76 ILE B C 1
ATOM 2603 O O . ILE B 1 76 ? 5.871 23.609 5.938 1 64.56 76 ILE B O 1
ATOM 2607 N N . SER B 1 77 ? 7.617 23.766 4.664 1 66.75 77 SER B N 1
ATOM 2608 C CA . SER B 1 77 ? 7.262 22.516 4.023 1 66.75 77 SER B CA 1
ATOM 2609 C C . SER B 1 77 ? 7.785 21.312 4.816 1 66.75 77 SER B C 1
ATOM 2611 O O . SER B 1 77 ? 7.312 20.203 4.645 1 66.75 77 SER B O 1
ATOM 2613 N N . GLU B 1 78 ? 8.859 21.594 5.582 1 73.44 78 GLU B N 1
ATOM 2614 C CA . GLU B 1 78 ? 9.414 20.562 6.449 1 73.44 78 GLU B CA 1
ATOM 2615 C C . GLU B 1 78 ? 9.969 21.156 7.742 1 73.44 78 GLU B C 1
ATOM 2617 O O . GLU B 1 78 ? 10.445 22.297 7.75 1 73.44 78 GLU B O 1
ATOM 2622 N N . ILE B 1 79 ? 9.719 20.484 8.82 1 78.88 79 ILE B N 1
ATOM 2623 C CA . ILE B 1 79 ? 10.258 20.938 10.102 1 78.88 79 ILE B CA 1
ATOM 2624 C C . ILE B 1 79 ? 11.602 20.25 10.367 1 78.88 79 ILE B C 1
ATOM 2626 O O . ILE B 1 79 ? 11.961 19.297 9.68 1 78.88 79 ILE B O 1
ATOM 2630 N N . THR B 1 80 ? 12.352 20.781 11.234 1 83.62 80 THR B N 1
ATOM 2631 C CA . THR B 1 80 ? 13.68 20.234 11.531 1 83.62 80 THR B CA 1
ATOM 2632 C C . THR B 1 80 ? 13.562 18.922 12.289 1 83.62 80 THR B C 1
ATOM 2634 O O . THR B 1 80 ? 12.5 18.578 12.812 1 83.62 80 THR B O 1
ATOM 2637 N N . HIS B 1 81 ? 14.617 18.203 12.266 1 87.81 81 HIS B N 1
ATOM 2638 C CA . HIS B 1 81 ? 14.68 16.953 13.008 1 87.81 81 HIS B CA 1
ATOM 2639 C C . HIS B 1 81 ? 14.406 17.172 14.492 1 87.81 81 HIS B C 1
ATOM 2641 O O . HIS B 1 81 ? 13.688 16.391 15.117 1 87.81 81 HIS B O 1
ATOM 2647 N N . ALA B 1 82 ? 15 18.234 14.961 1 88 82 ALA B N 1
ATOM 2648 C CA . ALA B 1 82 ? 14.836 18.547 16.375 1 88 82 ALA B CA 1
ATOM 2649 C C . ALA B 1 82 ? 13.383 18.859 16.703 1 88 82 ALA B C 1
ATOM 2651 O O . ALA B 1 82 ? 12.859 18.438 17.75 1 88 82 ALA B O 1
ATOM 2652 N N . GLN B 1 83 ? 12.773 19.609 15.867 1 88.19 83 GLN B N 1
ATOM 2653 C CA . GLN B 1 83 ? 11.367 19.938 16.047 1 88.19 83 GLN B CA 1
ATOM 2654 C C . GLN B 1 83 ? 10.5 18.672 16.047 1 88.19 83 GLN B C 1
ATOM 2656 O O . GLN B 1 83 ? 9.648 18.5 16.906 1 88.19 83 GLN B O 1
ATOM 2661 N N . GLU B 1 84 ? 10.82 17.781 15.109 1 90.19 84 GLU B N 1
ATOM 2662 C CA . GLU B 1 84 ? 10.055 16.547 15.023 1 90.19 84 GLU B CA 1
ATOM 2663 C C . GLU B 1 84 ? 10.266 15.68 16.266 1 90.19 84 GLU B C 1
ATOM 2665 O O . GLU B 1 84 ? 9.328 15.047 16.75 1 90.19 84 GLU B O 1
ATOM 2670 N N . LYS B 1 85 ? 11.453 15.656 16.688 1 91.44 85 LYS B N 1
ATOM 2671 C CA . LYS B 1 85 ? 11.773 14.844 17.859 1 91.44 85 LYS B CA 1
ATOM 2672 C C . LYS B 1 85 ? 11 15.336 19.094 1 91.44 85 LYS B C 1
ATOM 2674 O O . LYS B 1 85 ? 10.492 14.523 19.875 1 91.44 85 LYS B O 1
ATOM 2679 N N . GLU B 1 86 ? 10.938 16.594 19.234 1 91.88 86 GLU B N 1
ATOM 2680 C CA . GLU B 1 86 ? 10.195 17.172 20.359 1 91.88 86 GLU B CA 1
ATOM 2681 C C . GLU B 1 86 ? 8.734 16.75 20.328 1 91.88 86 GLU B C 1
ATOM 2683 O O . GLU B 1 86 ? 8.148 16.453 21.359 1 91.88 86 GLU B O 1
ATOM 2688 N N . ILE B 1 87 ? 8.25 16.734 19.203 1 91.75 87 ILE B N 1
ATOM 2689 C CA . ILE B 1 87 ? 6.848 16.375 19.031 1 91.75 87 ILE B CA 1
ATOM 2690 C C . ILE B 1 87 ? 6.68 14.867 19.25 1 91.75 87 ILE B C 1
ATOM 2692 O O . ILE B 1 87 ? 5.75 14.43 19.938 1 91.75 87 ILE B O 1
ATOM 2696 N N . ALA B 1 88 ? 7.645 14.125 18.734 1 89 88 ALA B N 1
ATOM 2697 C CA . ALA B 1 88 ? 7.582 12.672 18.797 1 89 88 ALA B CA 1
ATOM 2698 C C . ALA B 1 88 ? 7.742 12.18 20.234 1 89 88 ALA B C 1
ATOM 2700 O O . ALA B 1 88 ? 7.215 11.125 20.594 1 89 88 ALA B O 1
ATOM 2701 N N . ASP B 1 89 ? 8.391 12.93 21.016 1 90 89 ASP B N 1
ATOM 2702 C CA . ASP B 1 89 ? 8.711 12.516 22.375 1 90 89 ASP B CA 1
ATOM 2703 C C . ASP B 1 89 ? 7.473 12.602 23.281 1 90 89 ASP B C 1
ATOM 2705 O O . ASP B 1 89 ? 7.453 12.031 24.375 1 90 89 ASP B O 1
ATOM 2709 N N . ASP B 1 90 ? 6.48 13.344 22.844 1 89.31 90 ASP B N 1
ATOM 2710 C CA . ASP B 1 90 ? 5.234 13.5 23.578 1 89.31 90 ASP B CA 1
ATOM 2711 C C . ASP B 1 90 ? 4.027 13.133 22.719 1 89.31 90 ASP B C 1
ATOM 2713 O O . ASP B 1 90 ? 3.613 13.914 21.859 1 89.31 90 ASP B O 1
ATOM 2717 N N . LEU B 1 91 ? 3.441 12.094 23.109 1 84.88 91 LEU B N 1
ATOM 2718 C CA . LEU B 1 91 ? 2.357 11.555 22.297 1 84.88 91 LEU B CA 1
ATOM 2719 C C . LEU B 1 91 ? 1.17 12.508 22.266 1 84.88 91 LEU B C 1
ATOM 2721 O O . LEU B 1 91 ? 0.499 12.641 21.234 1 84.88 91 LEU B O 1
ATOM 2725 N N . ASN B 1 92 ? 0.976 13.094 23.391 1 86.25 92 ASN B N 1
ATOM 2726 C CA . ASN B 1 92 ? -0.121 14.055 23.438 1 86.25 92 ASN B CA 1
ATOM 2727 C C . ASN B 1 92 ? 0.16 15.266 22.547 1 86.25 92 ASN B C 1
ATOM 2729 O O . ASN B 1 92 ? -0.738 15.758 21.859 1 86.25 92 ASN B O 1
ATOM 2733 N N . LEU B 1 93 ? 1.385 15.688 22.609 1 90.06 93 LEU B N 1
ATOM 2734 C CA . LEU B 1 93 ? 1.777 16.781 21.734 1 90.06 93 LEU B CA 1
ATOM 2735 C C . LEU B 1 93 ? 1.642 16.391 20.266 1 90.06 93 LEU B C 1
ATOM 2737 O O . LEU B 1 93 ? 1.175 17.172 19.438 1 90.06 93 LEU B O 1
ATOM 2741 N N . LEU B 1 94 ? 2.062 15.211 19.969 1 88.5 94 LEU B N 1
ATOM 2742 C CA . LEU B 1 94 ? 1.954 14.703 18.609 1 88.5 94 LEU B CA 1
ATOM 2743 C C . LEU B 1 94 ? 0.501 14.688 18.141 1 88.5 94 LEU B C 1
ATOM 2745 O O . LEU B 1 94 ? 0.193 15.125 17.031 1 88.5 94 LEU B O 1
ATOM 2749 N N . LEU B 1 95 ? -0.348 14.25 18.984 1 85 95 LEU B N 1
ATOM 2750 C CA . LEU B 1 95 ? -1.767 14.172 18.656 1 85 95 LEU B CA 1
ATOM 2751 C C . LEU B 1 95 ? -2.332 15.555 18.359 1 85 95 LEU B C 1
ATOM 2753 O O . LEU B 1 95 ? -3.016 15.75 17.359 1 85 95 LEU B O 1
ATOM 2757 N N . VAL B 1 96 ? -2.031 16.453 19.25 1 88.44 96 VAL B N 1
ATOM 2758 C CA . VAL B 1 96 ? -2.51 17.812 19.062 1 88.44 96 VAL B CA 1
ATOM 2759 C C . VAL B 1 96 ? -1.93 18.391 17.781 1 88.44 96 VAL B C 1
ATOM 2761 O O . VAL B 1 96 ? -2.621 19.109 17.047 1 88.44 96 VAL B O 1
ATOM 2764 N N . THR B 1 97 ? -0.682 18.094 17.531 1 89 97 THR B N 1
ATOM 2765 C CA . THR B 1 97 ? -0.025 18.578 16.328 1 89 97 THR B CA 1
ATOM 2766 C C . THR B 1 97 ? -0.765 18.109 15.078 1 89 97 THR B C 1
ATOM 2768 O O . THR B 1 97 ? -1.038 18.891 14.172 1 89 97 THR B O 1
ATOM 2771 N N . VAL B 1 98 ? -1.058 16.891 15.078 1 83.44 98 VAL B N 1
ATOM 2772 C CA . VAL B 1 98 ? -1.744 16.312 13.922 1 83.44 98 VAL B CA 1
ATOM 2773 C C . VAL B 1 98 ? -3.129 16.938 13.781 1 83.44 98 VAL B C 1
ATOM 2775 O O . VAL B 1 98 ? -3.574 17.219 12.672 1 83.44 98 VAL B O 1
ATOM 2778 N N . CYS B 1 99 ? -3.779 17.156 14.875 1 84.62 99 CYS B N 1
ATOM 2779 C CA . CYS B 1 99 ? -5.098 17.781 14.852 1 84.62 99 CYS B CA 1
ATOM 2780 C C . CYS B 1 99 ? -5.031 19.172 14.234 1 84.62 99 CYS B C 1
ATOM 2782 O O . CYS B 1 99 ? -5.816 19.5 13.344 1 84.62 99 CYS B O 1
ATOM 2784 N N . VAL B 1 100 ? -4.078 19.922 14.695 1 87.25 100 VAL B N 1
ATOM 2785 C CA . VAL B 1 100 ? -3.967 21.297 14.242 1 87.25 100 VAL B CA 1
ATOM 2786 C C . VAL B 1 100 ? -3.564 21.328 12.766 1 87.25 100 VAL B C 1
ATOM 2788 O O . VAL B 1 100 ? -4.012 22.188 12.008 1 87.25 100 VAL B O 1
ATOM 2791 N N . LEU B 1 101 ? -2.709 20.422 12.406 1 83.06 101 LEU B N 1
ATOM 2792 C CA . LEU B 1 101 ? -2.297 20.328 11.008 1 83.06 101 LEU B CA 1
ATOM 2793 C C . LEU B 1 101 ? -3.49 20.016 10.109 1 83.06 101 LEU B C 1
ATOM 2795 O O . LEU B 1 101 ? -3.496 20.375 8.93 1 83.06 101 LEU B O 1
ATOM 2799 N N . ASN B 1 102 ? -4.438 19.406 10.703 1 79.19 102 ASN B N 1
ATOM 2800 C CA . ASN B 1 102 ? -5.641 19.047 9.953 1 79.19 102 ASN B CA 1
ATOM 2801 C C . ASN B 1 102 ? -6.773 20.031 10.219 1 79.19 102 ASN B C 1
ATOM 2803 O O . ASN B 1 102 ? -7.949 19.688 10.07 1 79.19 102 ASN B O 1
ATOM 2807 N N . ARG B 1 103 ? -6.434 21.188 10.805 1 81.19 103 ARG B N 1
ATOM 2808 C CA . ARG B 1 103 ? -7.277 22.375 10.922 1 81.19 103 ARG B CA 1
ATOM 2809 C C . ARG B 1 103 ? -8.367 22.172 11.969 1 81.19 103 ARG B C 1
ATOM 2811 O O . ARG B 1 103 ? -9.484 22.656 11.805 1 81.19 103 ARG B O 1
ATOM 2818 N N . TRP B 1 104 ? -7.996 21.359 12.945 1 82.69 104 TRP B N 1
ATOM 2819 C CA . TRP B 1 104 ? -8.883 21.266 14.102 1 82.69 104 TRP B CA 1
ATOM 2820 C C . TRP B 1 104 ? -8.758 22.5 14.977 1 82.69 104 TRP B C 1
ATOM 2822 O O . TRP B 1 104 ? -7.66 23.031 15.18 1 82.69 104 TRP B O 1
ATOM 2832 N N . SER B 1 105 ? -9.969 22.938 15.461 1 86.75 105 SER B N 1
ATOM 2833 C CA . SER B 1 105 ? -9.969 24.062 16.406 1 86.75 105 SER B CA 1
ATOM 2834 C C . SER B 1 105 ? -9.789 23.578 17.844 1 86.75 105 SER B C 1
ATOM 2836 O O . SER B 1 105 ? -9.875 22.375 18.109 1 86.75 105 SER B O 1
ATOM 2838 N N . LEU B 1 106 ? -9.445 24.516 18.703 1 88.75 106 LEU B N 1
ATOM 2839 C CA . LEU B 1 106 ? -9.266 24.172 20.109 1 88.75 106 LEU B CA 1
ATOM 2840 C C . LEU B 1 106 ? -10.508 23.484 20.672 1 88.75 106 LEU B C 1
ATOM 2842 O O . LEU B 1 106 ? -10.398 22.438 21.312 1 88.75 106 LEU B O 1
ATOM 2846 N N . PRO B 1 107 ? -11.703 24 20.375 1 87.06 107 PRO B N 1
ATOM 2847 C CA . PRO B 1 107 ? -12.898 23.312 20.891 1 87.06 107 PRO B CA 1
ATOM 2848 C C . PRO B 1 107 ? -13.078 21.922 20.297 1 87.06 107 PRO B C 1
ATOM 2850 O O . PRO B 1 107 ? -13.539 21 20.984 1 87.06 107 PRO B O 1
ATOM 2853 N N . ASP B 1 108 ? -12.695 21.797 19.109 1 83.62 108 ASP B N 1
ATOM 2854 C CA . ASP B 1 108 ? -12.805 20.484 18.453 1 83.62 108 ASP B CA 1
ATOM 2855 C C . ASP B 1 108 ? -11.922 19.453 19.156 1 83.62 108 ASP B C 1
ATOM 2857 O O . ASP B 1 108 ? -12.367 18.328 19.406 1 83.62 108 ASP B O 1
ATOM 2861 N N . ILE B 1 109 ? -10.711 19.859 19.453 1 86.38 109 ILE B N 1
ATOM 2862 C CA . ILE B 1 109 ? -9.734 18.969 20.062 1 86.38 109 ILE B CA 1
ATOM 2863 C C . ILE B 1 109 ? -10.195 18.578 21.469 1 86.38 109 ILE B C 1
ATOM 2865 O O . ILE B 1 109 ? -10.148 17.406 21.859 1 86.38 109 ILE B O 1
ATOM 2869 N N . THR B 1 110 ? -10.695 19.516 22.125 1 86.44 110 THR B N 1
ATOM 2870 C CA . THR B 1 110 ? -11.125 19.297 23.5 1 86.44 110 THR B CA 1
ATOM 2871 C C . THR B 1 110 ? -12.359 18.406 23.547 1 86.44 110 THR B C 1
ATOM 2873 O O . THR B 1 110 ? -12.5 17.578 24.438 1 86.44 110 THR B O 1
ATOM 2876 N N . ARG B 1 111 ? -13.234 18.609 22.672 1 80.88 111 ARG B N 1
ATOM 2877 C CA . ARG B 1 111 ? -14.477 17.844 22.625 1 80.88 111 ARG B CA 1
ATOM 2878 C C . ARG B 1 111 ? -14.219 16.391 22.219 1 80.88 111 ARG B C 1
ATOM 2880 O O . ARG B 1 111 ? -14.836 15.469 22.75 1 80.88 111 ARG B O 1
ATOM 2887 N N . HIS B 1 112 ? -13.32 16.312 21.281 1 76.81 112 HIS B N 1
ATOM 2888 C CA . HIS B 1 112 ? -13.102 15 20.688 1 76.81 112 HIS B CA 1
ATOM 2889 C C . HIS B 1 112 ? -12.188 14.148 21.562 1 76.81 112 HIS B C 1
ATOM 2891 O O . HIS B 1 112 ? -12.391 12.938 21.688 1 76.81 112 HIS B O 1
ATOM 2897 N N . TYR B 1 113 ? -11.281 14.844 22.016 1 75.06 113 TYR B N 1
ATOM 2898 C CA . TYR B 1 113 ? -10.328 14.102 22.828 1 75.06 113 TYR B CA 1
ATOM 2899 C C . TYR B 1 113 ? -10.484 14.445 24.312 1 75.06 113 TYR B C 1
ATOM 2901 O O . TYR B 1 113 ? -11.078 15.469 24.656 1 75.06 113 TYR B O 1
ATOM 2909 N N . GLN B 1 114 ? -10.219 13.531 25.219 1 75.06 114 GLN B N 1
ATOM 2910 C CA . GLN B 1 114 ? -10.367 13.742 26.656 1 75.06 114 GLN B CA 1
ATOM 2911 C C . GLN B 1 114 ? -9.273 14.656 27.203 1 75.06 114 GLN B C 1
ATOM 2913 O O . GLN B 1 114 ? -8.594 14.312 28.172 1 75.06 114 GLN B O 1
ATOM 2918 N N . PHE B 1 115 ? -9.016 15.648 26.469 1 79 115 PHE B N 1
ATOM 2919 C CA . PHE B 1 115 ? -8.078 16.641 26.953 1 79 115 PHE B CA 1
ATOM 2920 C C . PHE B 1 115 ? -8.805 17.781 27.656 1 79 115 PHE B C 1
ATOM 2922 O O . PHE B 1 115 ? -9.938 18.109 27.297 1 79 115 PHE B O 1
ATOM 2929 N N . ASN B 1 116 ? -8.219 18.234 28.734 1 86.5 116 ASN B N 1
ATOM 2930 C CA . ASN B 1 116 ? -8.727 19.484 29.281 1 86.5 116 ASN B CA 1
ATOM 2931 C C . ASN B 1 116 ? -8.195 20.688 28.516 1 86.5 116 ASN B C 1
ATOM 2933 O O . ASN B 1 116 ? -7.121 20.625 27.922 1 86.5 116 ASN B O 1
ATOM 2937 N N . GLU B 1 117 ? -8.969 21.719 28.516 1 88.94 117 GLU B N 1
ATOM 2938 C CA . GLU B 1 117 ? -8.672 22.906 27.719 1 88.94 117 GLU B CA 1
ATOM 2939 C C . GLU B 1 117 ? -7.297 23.469 28.062 1 88.94 117 GLU B C 1
ATOM 2941 O O . GLU B 1 117 ? -6.508 23.781 27.156 1 88.94 117 GLU B O 1
ATOM 2946 N N . PRO B 1 118 ? -6.945 23.578 29.297 1 90.81 118 PRO B N 1
ATOM 2947 C CA . PRO B 1 118 ? -5.621 24.109 29.609 1 90.81 118 PRO B CA 1
ATOM 2948 C C . PRO B 1 118 ? -4.488 23.25 29.062 1 90.81 118 PRO B C 1
ATOM 2950 O O . PRO B 1 118 ? -3.447 23.766 28.656 1 90.81 118 PRO B O 1
ATOM 2953 N N . GLN B 1 119 ? -4.707 22.016 29.078 1 90.56 119 GLN B N 1
ATOM 2954 C CA . GLN B 1 119 ? -3.703 21.094 28.531 1 90.56 119 GLN B CA 1
ATOM 2955 C C . GLN B 1 119 ? -3.496 21.344 27.031 1 90.56 119 GLN B C 1
ATOM 2957 O O . GLN B 1 119 ? -2.359 21.391 26.562 1 90.56 119 GLN B O 1
ATOM 2962 N N . VAL B 1 120 ? -4.555 21.484 26.375 1 92.56 120 VAL B N 1
ATOM 2963 C CA . VAL B 1 120 ? -4.488 21.703 24.922 1 92.56 120 VAL B CA 1
ATOM 2964 C C . VAL B 1 120 ? -3.797 23.031 24.641 1 92.56 120 VAL B C 1
ATOM 2966 O O . VAL B 1 120 ? -2.969 23.125 23.719 1 92.56 120 VAL B O 1
ATOM 2969 N N . ILE B 1 121 ? -4.098 23.984 25.453 1 92.81 121 ILE B N 1
ATOM 2970 C CA . ILE B 1 121 ? -3.514 25.297 25.266 1 92.81 121 ILE B CA 1
ATOM 2971 C C . ILE B 1 121 ? -2 25.234 25.453 1 92.81 121 ILE B C 1
ATOM 2973 O O . ILE B 1 121 ? -1.246 25.891 24.734 1 92.81 121 ILE B O 1
ATOM 2977 N N . ARG B 1 122 ? -1.583 24.5 26.391 1 93.19 122 ARG B N 1
ATOM 2978 C CA . ARG B 1 122 ? -0.155 24.312 26.625 1 93.19 122 ARG B CA 1
ATOM 2979 C C . ARG B 1 122 ? 0.531 23.703 25.406 1 93.19 122 ARG B C 1
ATOM 2981 O O . ARG B 1 122 ? 1.624 24.125 25.031 1 93.19 122 ARG B O 1
ATOM 2988 N N . TYR B 1 123 ? -0.083 22.766 24.859 1 93.62 123 TYR B N 1
ATOM 2989 C CA . TYR B 1 123 ? 0.472 22.109 23.672 1 93.62 123 TYR B CA 1
ATOM 2990 C C . TYR B 1 123 ? 0.485 23.078 22.484 1 93.62 123 TYR B C 1
ATOM 2992 O O . TYR B 1 123 ? 1.442 23.094 21.703 1 93.62 123 TYR B O 1
ATOM 3000 N N . LEU B 1 124 ? -0.574 23.844 22.438 1 94.12 124 LEU B N 1
ATOM 3001 C CA . LEU B 1 124 ? -0.634 24.812 21.359 1 94.12 124 LEU B CA 1
ATOM 3002 C C . LEU B 1 124 ? 0.465 25.859 21.5 1 94.12 124 LEU B C 1
ATOM 3004 O O . LEU B 1 124 ? 1.074 26.281 20.516 1 94.12 124 LEU B O 1
ATOM 3008 N N . ALA B 1 125 ? 0.674 26.219 22.688 1 93.94 125 ALA B N 1
ATOM 3009 C CA . ALA B 1 125 ? 1.758 27.156 22.969 1 93.94 125 ALA B CA 1
ATOM 3010 C C . ALA B 1 125 ? 3.111 26.562 22.594 1 93.94 125 ALA B C 1
ATOM 3012 O O . ALA B 1 125 ? 3.99 27.266 22.094 1 93.94 125 ALA B O 1
ATOM 3013 N N . HIS B 1 126 ? 3.221 25.328 22.891 1 94.81 126 HIS B N 1
ATOM 3014 C CA . HIS B 1 126 ? 4.438 24.625 22.516 1 94.81 126 HIS B CA 1
ATOM 3015 C C . HIS B 1 126 ? 4.625 24.641 21 1 94.81 126 HIS B C 1
ATOM 3017 O O . HIS B 1 126 ? 5.727 24.875 20.5 1 94.81 126 HIS B O 1
ATOM 3023 N N . LEU B 1 127 ? 3.619 24.406 20.266 1 93.62 127 LEU B N 1
ATOM 3024 C CA . LEU B 1 127 ? 3.66 24.406 18.812 1 93.62 127 LEU B CA 1
ATOM 3025 C C . LEU B 1 127 ? 3.949 25.797 18.266 1 93.62 127 LEU B C 1
ATOM 3027 O O . LEU B 1 127 ? 4.594 25.938 17.219 1 93.62 127 LEU B O 1
ATOM 3031 N N . ASP B 1 128 ? 3.471 26.734 18.984 1 92.19 128 ASP B N 1
ATOM 3032 C CA . ASP B 1 128 ? 3.762 28.109 18.625 1 92.19 128 ASP B CA 1
ATOM 3033 C C . ASP B 1 128 ? 5.25 28.422 18.766 1 92.19 128 ASP B C 1
ATOM 3035 O O . ASP B 1 128 ? 5.848 29.062 17.906 1 92.19 128 ASP B O 1
ATOM 3039 N N . ARG B 1 129 ? 5.766 27.875 19.844 1 91.88 129 ARG B N 1
ATOM 3040 C CA . ARG B 1 129 ? 7.195 28.062 20.094 1 91.88 129 ARG B CA 1
ATOM 3041 C C . ARG B 1 129 ? 8.023 27.359 19.016 1 91.88 129 ARG B C 1
ATOM 3043 O O . ARG B 1 129 ? 9.102 27.844 18.641 1 91.88 129 ARG B O 1
ATOM 3050 N N . LEU B 1 130 ? 7.488 26.312 18.531 1 90.12 130 LEU B N 1
ATOM 3051 C CA . LEU B 1 130 ? 8.172 25.547 17.5 1 90.12 130 LEU B CA 1
ATOM 3052 C C . LEU B 1 130 ? 7.91 26.156 16.125 1 90.12 130 LEU B C 1
ATOM 3054 O O . LEU B 1 130 ? 8.445 25.688 15.117 1 90.12 130 LEU B O 1
ATOM 3058 N N . HIS B 1 131 ? 7.133 27.109 16.078 1 87.62 131 HIS B N 1
ATOM 3059 C CA . HIS B 1 131 ? 6.82 27.875 14.883 1 87.62 131 HIS B CA 1
ATOM 3060 C C . HIS B 1 131 ? 6.09 27.016 13.859 1 87.62 131 HIS B C 1
ATOM 3062 O O . HIS B 1 131 ? 6.367 27.094 12.656 1 87.62 131 HIS B O 1
ATOM 3068 N N . ILE B 1 132 ? 5.281 26.203 14.391 1 88.19 132 ILE B N 1
ATOM 3069 C CA . ILE B 1 132 ? 4.434 25.391 13.523 1 88.19 132 ILE B CA 1
ATOM 3070 C C . ILE B 1 132 ? 3.086 26.078 13.328 1 88.19 132 ILE B C 1
ATOM 3072 O O . ILE B 1 132 ? 2.496 26 12.25 1 88.19 132 ILE B O 1
ATOM 3076 N N . ILE B 1 133 ? 2.721 26.719 14.398 1 89.94 133 ILE B N 1
ATOM 3077 C CA . ILE B 1 133 ? 1.486 27.5 14.352 1 89.94 133 ILE B CA 1
ATOM 3078 C C . ILE B 1 133 ? 1.721 28.875 14.977 1 89.94 133 ILE B C 1
ATOM 3080 O O . ILE B 1 133 ? 2.773 29.125 15.57 1 89.94 133 ILE B O 1
ATOM 3084 N N . GLU B 1 134 ? 0.796 29.672 14.711 1 88.06 134 GLU B N 1
ATOM 3085 C CA . GLU B 1 134 ? 0.682 30.938 15.43 1 88.06 134 GLU B CA 1
ATOM 3086 C C . GLU B 1 134 ? -0.607 31 16.25 1 88.06 134 GLU B C 1
ATOM 3088 O O . GLU B 1 134 ? -1.704 30.922 15.688 1 88.06 134 GLU B O 1
ATOM 3093 N N . LEU B 1 135 ? -0.388 30.938 17.547 1 89.5 135 LEU B N 1
ATOM 3094 C CA . LEU B 1 135 ? -1.548 31.062 18.422 1 89.5 135 LEU B CA 1
ATOM 3095 C C . LEU B 1 135 ? -2.004 32.5 18.531 1 89.5 135 LEU B C 1
ATOM 3097 O O . LEU B 1 135 ? -1.271 33.375 19.047 1 89.5 135 LEU B O 1
ATOM 3101 N N . GLN B 1 136 ? -3.168 32.781 18.031 1 87.44 136 GLN B N 1
ATOM 3102 C CA . GLN B 1 136 ? -3.697 34.125 18.016 1 87.44 136 GLN B CA 1
ATOM 3103 C C . GLN B 1 136 ? -4.641 34.375 19.188 1 87.44 136 GLN B C 1
ATOM 3105 O O . GLN B 1 136 ? -4.887 33.469 19.984 1 87.44 136 GLN B O 1
ATOM 3110 N N . ALA B 1 137 ? -5.152 35.625 19.234 1 84.56 137 ALA B N 1
ATOM 3111 C CA . ALA B 1 137 ? -6.082 36 20.297 1 84.56 137 ALA B CA 1
ATOM 3112 C C . ALA B 1 137 ? -7.328 35.125 20.266 1 84.56 137 ALA B C 1
ATOM 3114 O O . ALA B 1 137 ? -7.836 34.781 19.188 1 84.56 137 ALA B O 1
ATOM 3115 N N . GLY B 1 138 ? -7.789 34.688 21.422 1 83.31 138 GLY B N 1
ATOM 3116 C CA . GLY B 1 138 ? -8.953 33.844 21.5 1 83.31 138 GLY B CA 1
ATOM 3117 C C . GLY B 1 138 ? -8.633 32.375 21.203 1 83.31 138 GLY B C 1
ATOM 3118 O O . GLY B 1 138 ? -9.531 31.578 20.953 1 83.31 138 GLY B O 1
ATOM 3119 N N . ASN B 1 139 ? -7.395 32.125 21.109 1 83.69 139 ASN B N 1
ATOM 3120 C CA . ASN B 1 139 ? -6.902 30.781 20.891 1 83.69 139 ASN B CA 1
ATOM 3121 C C . ASN B 1 139 ? -7.219 30.297 19.469 1 83.69 139 ASN B C 1
ATOM 3123 O O . ASN B 1 139 ? -7.559 29.125 19.281 1 83.69 139 ASN B O 1
ATOM 3127 N N . ARG B 1 140 ? -7.199 31.219 18.672 1 87.69 140 ARG B N 1
ATOM 3128 C CA . ARG B 1 140 ? -7.309 30.875 17.25 1 87.69 140 ARG B CA 1
ATOM 3129 C C . ARG B 1 140 ? -5.977 30.375 16.719 1 87.69 140 ARG B C 1
ATOM 3131 O O . ARG B 1 140 ? -4.918 30.891 17.062 1 87.69 140 ARG B O 1
ATOM 3138 N N . ILE B 1 141 ? -6.059 29.359 15.961 1 89.81 141 ILE B N 1
ATOM 3139 C CA . ILE B 1 141 ? -4.855 28.688 15.484 1 89.81 141 ILE B CA 1
ATOM 3140 C C . ILE B 1 141 ? -4.609 29.047 14.023 1 89.81 141 ILE B C 1
ATOM 3142 O O . ILE B 1 141 ? -5.48 28.828 13.172 1 89.81 141 ILE B O 1
ATOM 3146 N N . LYS B 1 142 ? -3.484 29.625 13.75 1 85.94 142 LYS B N 1
ATOM 3147 C CA . LYS B 1 142 ? -3.039 29.859 12.383 1 85.94 142 LYS B CA 1
ATOM 3148 C C . LYS B 1 142 ? -1.892 28.922 12.008 1 85.94 142 LYS B C 1
ATOM 3150 O O . LYS B 1 142 ? -0.83 28.953 12.633 1 85.94 142 LYS B O 1
ATOM 3155 N N . LEU B 1 143 ? -2.096 28.172 11.031 1 82.62 143 LEU B N 1
ATOM 3156 C CA . LEU B 1 143 ? -1.069 27.219 10.594 1 82.62 143 LEU B CA 1
ATOM 3157 C C . LEU B 1 143 ? 0.046 27.938 9.844 1 82.62 143 LEU B C 1
ATOM 3159 O O . LEU B 1 143 ? -0.222 28.781 8.984 1 82.62 143 LEU B O 1
ATOM 3163 N N . LEU B 1 144 ? 1.273 27.609 10.203 1 83.19 144 LEU B N 1
ATOM 3164 C CA . LEU B 1 144 ? 2.418 28.234 9.539 1 83.19 144 LEU B CA 1
ATOM 3165 C C . LEU B 1 144 ? 3.047 27.266 8.539 1 83.19 144 LEU B C 1
ATOM 3167 O O . LEU B 1 144 ? 3.918 27.656 7.758 1 83.19 144 LEU B O 1
ATOM 3171 N N . VAL B 1 145 ? 2.58 26.047 8.562 1 79.88 145 VAL B N 1
ATOM 3172 C CA . VAL B 1 145 ? 3.145 25.047 7.656 1 79.88 145 VAL B CA 1
ATOM 3173 C C . VAL B 1 145 ? 2.438 25.125 6.305 1 79.88 145 VAL B C 1
ATOM 3175 O O . VAL B 1 145 ? 1.284 25.547 6.223 1 79.88 145 VAL B O 1
ATOM 3178 N N . ALA B 1 146 ? 3.232 24.672 5.277 1 74.19 146 ALA B N 1
ATOM 3179 C CA . ALA B 1 146 ? 2.682 24.656 3.926 1 74.19 146 ALA B CA 1
ATOM 3180 C C . ALA B 1 146 ? 1.626 23.562 3.777 1 74.19 146 ALA B C 1
ATOM 3182 O O . ALA B 1 146 ? 1.631 22.578 4.523 1 74.19 146 ALA B O 1
ATOM 3183 N N . PRO B 1 147 ? 0.769 23.781 2.873 1 65.38 147 PRO B N 1
ATOM 3184 C CA . PRO B 1 147 ? -0.245 22.75 2.625 1 65.38 147 PRO B CA 1
ATOM 3185 C C . PRO B 1 147 ? 0.363 21.406 2.271 1 65.38 147 PRO B C 1
ATOM 3187 O O . PRO B 1 147 ? -0.263 20.359 2.498 1 65.38 147 PRO B O 1
ATOM 3190 N N . ASN B 1 148 ? 1.518 21.5 1.757 1 65.5 148 ASN B N 1
ATOM 3191 C CA . ASN B 1 148 ? 2.166 20.25 1.357 1 65.5 148 ASN B CA 1
ATOM 3192 C C . ASN B 1 148 ? 3.15 19.766 2.418 1 65.5 148 ASN B C 1
ATOM 3194 O O . ASN B 1 148 ? 4.121 19.078 2.102 1 65.5 148 ASN B O 1
ATOM 3198 N N . PHE B 1 149 ? 2.848 20.156 3.525 1 75.31 149 PHE B N 1
ATOM 3199 C CA . PHE B 1 149 ? 3.707 19.766 4.633 1 75.31 149 PHE B CA 1
ATOM 3200 C C . PHE B 1 149 ? 3.773 18.234 4.742 1 75.31 149 PHE B C 1
ATOM 3202 O O . PHE B 1 149 ? 2.756 17.562 4.613 1 75.31 149 PHE B O 1
ATOM 3209 N N . LYS B 1 150 ? 5.008 17.75 4.902 1 72.56 150 LYS B N 1
ATOM 3210 C CA . LYS B 1 150 ? 5.23 16.328 5.152 1 72.56 150 LYS B CA 1
ATOM 3211 C C . LYS B 1 150 ? 6.285 16.125 6.234 1 72.56 150 LYS B C 1
ATOM 3213 O O . LYS B 1 150 ? 7.195 16.938 6.387 1 72.56 150 LYS B O 1
ATOM 3218 N N . TRP B 1 151 ? 6.039 15.102 6.941 1 79.12 151 TRP B N 1
ATOM 3219 C CA . TRP B 1 151 ? 7.066 14.719 7.906 1 79.12 151 TRP B CA 1
ATOM 3220 C C . TRP B 1 151 ? 8.336 14.273 7.195 1 79.12 151 TRP B C 1
ATOM 3222 O O . TRP B 1 151 ? 8.289 13.828 6.047 1 79.12 151 TRP B O 1
ATOM 3232 N N . ARG B 1 152 ? 9.391 14.484 7.816 1 80.38 152 ARG B N 1
ATOM 3233 C CA . ARG B 1 152 ? 10.664 14.055 7.25 1 80.38 152 ARG B CA 1
ATOM 3234 C C . ARG B 1 152 ? 10.688 12.539 7.047 1 80.38 152 ARG B C 1
ATOM 3236 O O . ARG B 1 152 ? 10.211 11.789 7.898 1 80.38 152 ARG B O 1
ATOM 3243 N N . ASP B 1 153 ? 11.359 12.266 5.902 1 72.56 153 ASP B N 1
ATOM 3244 C CA . ASP B 1 153 ? 11.562 10.836 5.648 1 72.56 153 ASP B CA 1
ATOM 3245 C C . ASP B 1 153 ? 12.477 10.219 6.707 1 72.56 153 ASP B C 1
ATOM 3247 O O . ASP B 1 153 ? 13.5 10.797 7.066 1 72.56 153 ASP B O 1
ATOM 3251 N N . ASP B 1 154 ? 12.125 9.258 7.438 1 75.25 154 ASP B N 1
ATOM 3252 C CA . ASP B 1 154 ? 12.883 8.555 8.469 1 75.25 154 ASP B CA 1
ATOM 3253 C C . ASP B 1 154 ? 13.055 9.43 9.711 1 75.25 154 ASP B C 1
ATOM 3255 O O . ASP B 1 154 ? 14.055 9.312 10.422 1 75.25 154 ASP B O 1
ATOM 3259 N N . GLY B 1 155 ? 12.359 10.453 9.812 1 83.25 155 GLY B N 1
ATOM 3260 C CA . GLY B 1 155 ? 12.367 11.289 11 1 83.25 155 GLY B CA 1
ATOM 3261 C C . GLY B 1 155 ? 11.789 10.602 12.219 1 83.25 155 GLY B C 1
ATOM 3262 O O . GLY B 1 155 ? 11.375 9.445 12.148 1 83.25 155 GLY B O 1
ATOM 3263 N N . PRO B 1 156 ? 11.906 11.305 13.32 1 88.19 156 PRO B N 1
ATOM 3264 C CA . PRO B 1 156 ? 11.422 10.727 14.578 1 88.19 156 PRO B CA 1
ATOM 3265 C C . PRO B 1 156 ? 9.938 10.352 14.523 1 88.19 156 PRO B C 1
ATOM 3267 O O . PRO B 1 156 ? 9.539 9.336 15.086 1 88.19 156 PRO B O 1
ATOM 3270 N N . ILE B 1 157 ? 9.25 11.156 13.883 1 83.62 157 ILE B N 1
ATOM 3271 C CA . ILE B 1 157 ? 7.816 10.898 13.805 1 83.62 157 ILE B CA 1
ATOM 3272 C C . ILE B 1 157 ? 7.559 9.656 12.961 1 83.62 157 ILE B C 1
ATOM 3274 O O . ILE B 1 157 ? 6.781 8.781 13.352 1 83.62 157 ILE B O 1
ATOM 3278 N N . MET B 1 158 ? 8.227 9.547 11.914 1 77.06 158 MET B N 1
ATOM 3279 C CA . MET B 1 158 ? 8.078 8.383 11.047 1 77.06 158 MET B CA 1
ATOM 3280 C C . MET B 1 158 ? 8.547 7.113 11.75 1 77.06 158 MET B C 1
ATOM 3282 O O . MET B 1 158 ? 7.93 6.055 11.602 1 77.06 158 MET B O 1
ATOM 3286 N N . GLN B 1 159 ? 9.539 7.258 12.469 1 81.25 159 GLN B N 1
ATOM 3287 C CA . GLN B 1 159 ? 10.016 6.109 13.227 1 81.25 159 GLN B CA 1
ATOM 3288 C C . GLN B 1 159 ? 8.984 5.66 14.258 1 81.25 159 GLN B C 1
ATOM 3290 O O . GLN B 1 159 ? 8.789 4.461 14.461 1 81.25 159 GLN B O 1
ATOM 3295 N N . LEU B 1 160 ? 8.438 6.637 14.867 1 81.75 160 LEU B N 1
ATOM 3296 C CA . LEU B 1 160 ? 7.395 6.332 15.836 1 81.75 160 LEU B CA 1
ATOM 3297 C C . LEU B 1 160 ? 6.203 5.656 15.164 1 81.75 160 LEU B C 1
ATOM 3299 O O . LEU B 1 160 ? 5.648 4.691 15.695 1 81.75 160 LEU B O 1
ATOM 3303 N N . PHE B 1 161 ? 5.828 6.121 14.062 1 78 161 PHE B N 1
ATOM 3304 C CA . PHE B 1 161 ? 4.723 5.535 13.312 1 78 161 PHE B CA 1
ATOM 3305 C C . PHE B 1 161 ? 5.043 4.102 12.906 1 78 161 PHE B C 1
ATOM 3307 O O . PHE B 1 161 ? 4.211 3.207 13.047 1 78 161 PHE B O 1
ATOM 3314 N N . ARG B 1 162 ? 6.195 3.926 12.414 1 76.25 162 ARG B N 1
ATOM 3315 C CA . ARG B 1 162 ? 6.621 2.594 12 1 76.25 162 ARG B CA 1
ATOM 3316 C C . ARG B 1 162 ? 6.535 1.607 13.164 1 76.25 162 ARG B C 1
ATOM 3318 O O . ARG B 1 162 ? 6.055 0.485 13 1 76.25 162 ARG B O 1
ATOM 3325 N N . ALA B 1 163 ? 6.969 2.1 14.281 1 77.69 163 ALA B N 1
ATOM 3326 C CA . ALA B 1 163 ? 6.941 1.25 15.469 1 77.69 163 ALA B CA 1
ATOM 3327 C C . ALA B 1 163 ? 5.512 0.901 15.859 1 77.69 163 ALA B C 1
ATOM 3329 O O . ALA B 1 163 ? 5.219 -0.242 16.219 1 77.69 163 ALA B O 1
ATOM 3330 N N . LYS B 1 164 ? 4.664 1.813 15.758 1 76.75 164 LYS B N 1
ATOM 3331 C CA . LYS B 1 164 ? 3.27 1.606 16.141 1 76.75 164 LYS B CA 1
ATOM 3332 C C . LYS B 1 164 ? 2.549 0.729 15.117 1 76.75 164 LYS B C 1
ATOM 3334 O O . LYS B 1 164 ? 1.701 -0.088 15.484 1 76.75 164 LYS B O 1
ATOM 3339 N N . ILE B 1 165 ? 2.852 0.983 13.914 1 75 165 ILE B N 1
ATOM 3340 C CA . ILE B 1 165 ? 2.252 0.192 12.844 1 75 165 ILE B CA 1
ATOM 3341 C C . ILE B 1 165 ? 2.617 -1.279 13.023 1 75 165 ILE B C 1
ATOM 3343 O O . ILE B 1 165 ? 1.75 -2.154 12.961 1 75 165 ILE B O 1
ATOM 3347 N N . GLU B 1 166 ? 3.828 -1.494 13.234 1 72.25 166 GLU B N 1
ATOM 3348 C CA . GLU B 1 166 ? 4.309 -2.861 13.406 1 72.25 166 GLU B CA 1
ATOM 3349 C C . GLU B 1 166 ? 3.578 -3.562 14.547 1 72.25 166 GLU B C 1
ATOM 3351 O O . GLU B 1 166 ? 3.279 -4.754 14.461 1 72.25 166 GLU B O 1
ATOM 3356 N N . SER B 1 167 ? 3.133 -2.797 15.469 1 73.06 167 SER B N 1
ATOM 3357 C CA . SER B 1 167 ? 2.619 -3.426 16.672 1 73.06 167 SER B CA 1
ATOM 3358 C C . SER B 1 167 ? 1.094 -3.455 16.688 1 73.06 167 SER B C 1
ATOM 3360 O O . SER B 1 167 ? 0.487 -4.379 17.234 1 73.06 167 SER B O 1
ATOM 3362 N N . GLU B 1 168 ? 0.489 -2.465 16.016 1 75.12 168 GLU B N 1
ATOM 3363 C CA . GLU B 1 168 ? -0.937 -2.289 16.281 1 75.12 168 GLU B CA 1
ATOM 3364 C C . GLU B 1 168 ? -1.736 -2.254 14.977 1 75.12 168 GLU B C 1
ATOM 3366 O O . GLU B 1 168 ? -2.955 -2.439 14.984 1 75.12 168 GLU B O 1
ATOM 3371 N N . TYR B 1 169 ? -1.133 -2.035 13.977 1 78.06 169 TYR B N 1
ATOM 3372 C CA . TYR B 1 169 ? -1.824 -1.759 12.727 1 78.06 169 TYR B CA 1
ATOM 3373 C C . TYR B 1 169 ? -2.582 -2.988 12.234 1 78.06 169 TYR B C 1
ATOM 3375 O O . TYR B 1 169 ? -3.691 -2.873 11.711 1 78.06 169 TYR B O 1
ATOM 3383 N N . PHE B 1 170 ? -2.045 -4.094 12.602 1 75.69 170 PHE B N 1
ATOM 3384 C CA . PHE B 1 170 ? -2.609 -5.309 12.023 1 75.69 170 PHE B CA 1
ATOM 3385 C C . PHE B 1 170 ? -3.459 -6.051 13.047 1 75.69 170 PHE B C 1
ATOM 3387 O O . PHE B 1 170 ? -3.928 -7.16 12.789 1 75.69 170 PHE B O 1
ATOM 3394 N N . ARG B 1 171 ? -3.596 -5.438 14.133 1 70.25 171 ARG B N 1
ATOM 3395 C CA . ARG B 1 171 ? -4.402 -6.055 15.18 1 70.25 171 ARG B CA 1
ATOM 3396 C C . ARG B 1 171 ? -5.891 -5.836 14.93 1 70.25 171 ARG B C 1
ATOM 3398 O O . ARG B 1 171 ? -6.605 -5.336 15.805 1 70.25 171 ARG B O 1
ATOM 3405 N N . THR B 1 172 ? -6.285 -5.797 13.688 1 71.19 172 THR B N 1
ATOM 3406 C CA . THR B 1 172 ? -7.688 -5.66 13.312 1 71.19 172 THR B CA 1
ATOM 3407 C C . THR B 1 172 ? -8.016 -6.539 12.109 1 71.19 172 THR B C 1
ATOM 3409 O O . THR B 1 172 ? -7.113 -7.105 11.484 1 71.19 172 THR B O 1
ATOM 3412 N N . THR B 1 173 ? -9.258 -6.676 11.859 1 69.94 173 THR B N 1
ATOM 3413 C CA . THR B 1 173 ? -9.672 -7.57 10.781 1 69.94 173 THR B CA 1
ATOM 3414 C C . THR B 1 173 ? -9.969 -6.781 9.508 1 69.94 173 THR B C 1
ATOM 3416 O O . THR B 1 173 ? -10.297 -7.367 8.469 1 69.94 173 THR B O 1
ATOM 3419 N N . PHE B 1 174 ? -9.773 -5.559 9.445 1 79.19 174 PHE B N 1
ATOM 3420 C CA . PHE B 1 174 ? -9.977 -4.719 8.273 1 79.19 174 PHE B CA 1
ATOM 3421 C C . PHE B 1 174 ? -11.352 -4.969 7.668 1 79.19 174 PHE B C 1
ATOM 3423 O O . PHE B 1 174 ? -11.484 -5.141 6.453 1 79.19 174 PHE B O 1
ATOM 3430 N N . THR B 1 175 ? -12.336 -5.047 8.375 1 77.62 175 THR B N 1
ATOM 3431 C CA . THR B 1 175 ? -13.672 -5.418 7.918 1 77.62 175 THR B CA 1
ATOM 3432 C C . THR B 1 175 ? -14.531 -4.18 7.691 1 77.62 175 THR B C 1
ATOM 3434 O O . THR B 1 175 ? -15.578 -4.254 7.043 1 77.62 175 THR B O 1
ATOM 3437 N N . LYS B 1 176 ? -14.117 -3.084 8.156 1 84.25 176 LYS B N 1
ATOM 3438 C CA . LYS B 1 176 ? -14.898 -1.864 7.988 1 84.25 176 LYS B CA 1
ATOM 3439 C C . LYS B 1 176 ? -14.828 -1.359 6.551 1 84.25 176 LYS B C 1
ATOM 3441 O O . LYS B 1 176 ? -13.875 -1.651 5.832 1 84.25 176 LYS B O 1
ATOM 3446 N N . GLU B 1 177 ? -15.805 -0.593 6.172 1 87.62 177 GLU B N 1
ATOM 3447 C CA . GLU B 1 177 ? -15.883 -0.063 4.812 1 87.62 177 GLU B CA 1
ATOM 3448 C C . GLU B 1 177 ? -14.711 0.86 4.512 1 87.62 177 GLU B C 1
ATOM 3450 O O . GLU B 1 177 ? -14.273 0.962 3.361 1 87.62 177 GLU B O 1
ATOM 3455 N N . SER B 1 178 ? -14.219 1.532 5.547 1 88.88 178 SER B N 1
ATOM 3456 C CA . SER B 1 178 ? -13.148 2.502 5.348 1 88.88 178 SER B CA 1
ATOM 3457 C C . SER B 1 178 ? -11.773 1.836 5.438 1 88.88 178 SER B C 1
ATOM 3459 O O . SER B 1 178 ? -10.75 2.508 5.352 1 88.88 178 SER B O 1
ATOM 3461 N N . GLU B 1 179 ? -11.828 0.543 5.656 1 89 179 GLU B N 1
ATOM 3462 C CA . GLU B 1 179 ? -10.578 -0.194 5.816 1 89 179 GLU B CA 1
ATOM 3463 C C . GLU B 1 179 ? -10.367 -1.179 4.668 1 89 179 GLU B C 1
ATOM 3465 O O . GLU B 1 179 ? -11.328 -1.645 4.059 1 89 179 GLU B O 1
ATOM 3470 N N . LYS B 1 180 ? -9.133 -1.374 4.395 1 90.38 180 LYS B N 1
ATOM 3471 C CA . LYS B 1 180 ? -8.805 -2.307 3.32 1 90.38 180 LYS B CA 1
ATOM 3472 C C . LYS B 1 180 ? -7.387 -2.857 3.482 1 90.38 180 LYS B C 1
ATOM 3474 O O . LYS B 1 180 ? -6.473 -2.125 3.861 1 90.38 180 LYS B O 1
ATOM 3479 N N . LEU B 1 181 ? -7.262 -4.094 3.357 1 87.31 181 LEU B N 1
ATOM 3480 C CA . LEU B 1 181 ? -5.961 -4.754 3.334 1 87.31 181 LEU B CA 1
ATOM 3481 C C . LEU B 1 181 ? -5.809 -5.621 2.09 1 87.31 181 LEU B C 1
ATOM 3483 O O . LEU B 1 181 ? -6.66 -6.473 1.816 1 87.31 181 LEU B O 1
ATOM 3487 N N . VAL B 1 182 ? -4.801 -5.379 1.357 1 87.44 182 VAL B N 1
ATOM 3488 C CA . VAL B 1 182 ? -4.492 -6.184 0.179 1 87.44 182 VAL B CA 1
ATOM 3489 C C . VAL B 1 182 ? -3.055 -6.688 0.26 1 87.44 182 VAL B C 1
ATOM 3491 O O . VAL B 1 182 ? -2.127 -5.902 0.474 1 87.44 182 VAL B O 1
ATOM 3494 N N . VAL B 1 183 ? -2.918 -7.926 0.152 1 84.31 183 VAL B N 1
ATOM 3495 C CA . VAL B 1 183 ? -1.598 -8.547 0.115 1 84.31 183 VAL B CA 1
ATOM 3496 C C . VAL B 1 183 ? -1.363 -9.188 -1.254 1 84.31 183 VAL B C 1
ATOM 3498 O O . VAL B 1 183 ? -2.168 -10 -1.714 1 84.31 183 VAL B O 1
ATOM 3501 N N . LEU B 1 184 ? -0.287 -8.766 -1.831 1 84.62 184 LEU B N 1
ATOM 3502 C CA . LEU B 1 184 ? 0.045 -9.266 -3.16 1 84.62 184 LEU B CA 1
ATOM 3503 C C . LEU B 1 184 ? 1.394 -9.984 -3.15 1 84.62 184 LEU B C 1
ATOM 3505 O O . LEU B 1 184 ? 2.324 -9.547 -2.467 1 84.62 184 LEU B O 1
ATOM 3509 N N . ASN B 1 185 ? 1.362 -11.031 -3.863 1 80.38 185 ASN B N 1
ATOM 3510 C CA . ASN B 1 185 ? 2.6 -11.789 -4.027 1 80.38 185 ASN B CA 1
ATOM 3511 C C . ASN B 1 185 ? 2.869 -12.109 -5.492 1 80.38 185 ASN B C 1
ATOM 3513 O O . ASN B 1 185 ? 1.942 -12.422 -6.246 1 80.38 185 ASN B O 1
ATOM 3517 N N . GLY B 1 186 ? 4.121 -11.969 -5.898 1 80.69 186 GLY B N 1
ATOM 3518 C CA . GLY B 1 186 ? 4.512 -12.305 -7.258 1 80.69 186 GLY B CA 1
ATOM 3519 C C . GLY B 1 186 ? 6.004 -12.188 -7.5 1 80.69 186 GLY B C 1
ATOM 3520 O O . GLY B 1 186 ? 6.77 -11.914 -6.57 1 80.69 186 GLY B O 1
ATOM 3521 N N . MET B 1 187 ? 6.359 -12.609 -8.664 1 84.5 187 MET B N 1
ATOM 3522 C CA . MET B 1 187 ? 7.754 -12.461 -9.078 1 84.5 187 MET B CA 1
ATOM 3523 C C . MET B 1 187 ? 7.902 -11.336 -10.094 1 84.5 187 MET B C 1
ATOM 3525 O O . MET B 1 187 ? 7.16 -11.281 -11.078 1 84.5 187 MET B O 1
ATOM 3529 N N . LEU B 1 188 ? 8.836 -10.461 -9.773 1 89.94 188 LEU B N 1
ATOM 3530 C CA . LEU B 1 188 ? 9.031 -9.305 -10.641 1 89.94 188 LEU B CA 1
ATOM 3531 C C . LEU B 1 188 ? 10.484 -9.188 -11.07 1 89.94 188 LEU B C 1
ATOM 3533 O O . LEU B 1 188 ? 11.391 -9.492 -10.297 1 89.94 188 LEU B O 1
ATOM 3537 N N . SER B 1 189 ? 10.648 -8.766 -12.328 1 92.44 189 SER B N 1
ATOM 3538 C CA . SER B 1 189 ? 11.969 -8.305 -12.75 1 92.44 189 SER B CA 1
ATOM 3539 C C . SER B 1 189 ? 12.344 -7 -12.055 1 92.44 189 SER B C 1
ATOM 3541 O O . SER B 1 189 ? 11.492 -6.34 -11.461 1 92.44 189 SER B O 1
ATOM 3543 N N . ASP B 1 190 ? 13.594 -6.633 -12.148 1 93.56 190 ASP B N 1
ATOM 3544 C CA . ASP B 1 190 ? 14.039 -5.367 -11.57 1 93.56 190 ASP B CA 1
ATOM 3545 C C . ASP B 1 190 ? 13.32 -4.188 -12.227 1 93.56 190 ASP B C 1
ATOM 3547 O O . ASP B 1 190 ? 12.961 -3.223 -11.555 1 93.56 190 ASP B O 1
ATOM 3551 N N . ALA B 1 191 ? 13.172 -4.367 -13.492 1 94.06 191 ALA B N 1
ATOM 3552 C CA . ALA B 1 191 ? 12.492 -3.305 -14.234 1 94.06 191 ALA B CA 1
ATOM 3553 C C . ALA B 1 191 ? 11.039 -3.16 -13.781 1 94.06 191 ALA B C 1
ATOM 3555 O O . ALA B 1 191 ? 10.562 -2.045 -13.562 1 94.06 191 ALA B O 1
ATOM 3556 N N . SE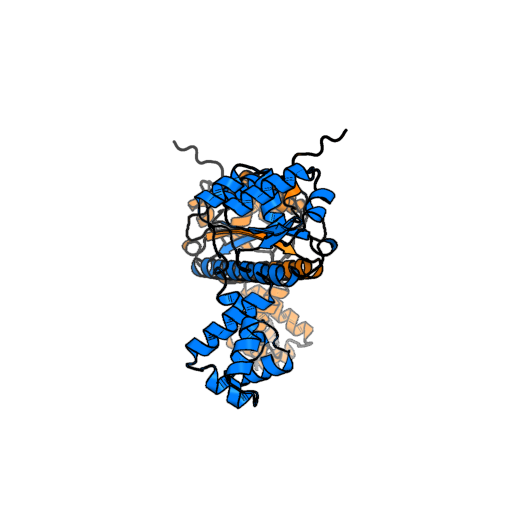R B 1 192 ? 10.367 -4.281 -13.68 1 94.81 192 SER B N 1
ATOM 3557 C CA . SER B 1 192 ? 8.977 -4.258 -13.242 1 94.81 192 SER B CA 1
ATOM 3558 C C . SER B 1 192 ? 8.859 -3.777 -11.797 1 94.81 192 SER B C 1
ATOM 3560 O O . SER B 1 192 ? 7.906 -3.076 -11.453 1 94.81 192 SER B O 1
ATOM 3562 N N . ASN B 1 193 ? 9.781 -4.176 -10.977 1 95.19 193 ASN B N 1
ATOM 3563 C CA . ASN B 1 193 ? 9.812 -3.688 -9.602 1 95.19 193 ASN B CA 1
ATOM 3564 C C . ASN B 1 193 ? 9.93 -2.166 -9.555 1 95.19 193 ASN B C 1
ATOM 3566 O O . ASN B 1 193 ? 9.164 -1.508 -8.844 1 95.19 193 ASN B O 1
ATOM 3570 N N . ALA B 1 194 ? 10.852 -1.639 -10.328 1 95.56 194 ALA B N 1
ATOM 3571 C CA . ALA B 1 194 ? 11.047 -0.192 -10.375 1 95.56 194 ALA B CA 1
ATOM 3572 C C . ALA B 1 194 ? 9.789 0.517 -10.867 1 95.56 194 ALA B C 1
ATOM 3574 O O . ALA B 1 194 ? 9.398 1.558 -10.328 1 95.56 194 ALA B O 1
ATOM 3575 N N . LEU B 1 195 ? 9.258 -0.061 -11.844 1 96.62 195 LEU B N 1
ATOM 3576 C CA . LEU B 1 195 ? 8.031 0.509 -12.383 1 96.62 195 LEU B CA 1
ATOM 3577 C C . LEU B 1 195 ? 6.926 0.507 -11.328 1 96.62 195 LEU B C 1
ATOM 3579 O O . LEU B 1 195 ? 6.211 1.5 -11.172 1 96.62 195 LEU B O 1
ATOM 3583 N N . PHE B 1 196 ? 6.789 -0.574 -10.664 1 96.62 196 PHE B N 1
ATOM 3584 C CA . PHE B 1 196 ? 5.754 -0.677 -9.641 1 96.62 196 PHE B CA 1
ATOM 3585 C C . PHE B 1 196 ? 5.996 0.328 -8.523 1 96.62 196 PHE B C 1
ATOM 3587 O O . PHE B 1 196 ? 5.055 0.936 -8.016 1 96.62 196 PHE B O 1
ATOM 3594 N N . GLN B 1 197 ? 7.184 0.525 -8.125 1 95.44 197 GLN B N 1
ATOM 3595 C CA . GLN B 1 197 ? 7.512 1.504 -7.094 1 95.44 197 GLN B CA 1
ATOM 3596 C C . GLN B 1 197 ? 7.121 2.914 -7.531 1 95.44 197 GLN B C 1
ATOM 3598 O O . GLN B 1 197 ? 6.691 3.727 -6.711 1 95.44 197 GLN B O 1
ATOM 3603 N N . ARG B 1 198 ? 7.27 3.188 -8.75 1 95.62 198 ARG B N 1
ATOM 3604 C CA . ARG B 1 198 ? 6.84 4.477 -9.273 1 95.62 198 ARG B CA 1
ATOM 3605 C C . ARG B 1 198 ? 5.324 4.625 -9.188 1 95.62 198 ARG B C 1
ATOM 3607 O O . ARG B 1 198 ? 4.816 5.707 -8.875 1 95.62 198 ARG B O 1
ATOM 3614 N N . LYS B 1 199 ? 4.703 3.551 -9.477 1 96.88 199 LYS B N 1
ATOM 3615 C CA . LYS B 1 199 ? 3.246 3.572 -9.375 1 96.88 199 LYS B CA 1
ATOM 3616 C C . LYS B 1 199 ? 2.797 3.742 -7.926 1 96.88 199 LYS B C 1
ATOM 3618 O O . LYS B 1 199 ? 1.796 4.41 -7.656 1 96.88 199 LYS B O 1
ATOM 3623 N N . MET B 1 200 ? 3.504 3.121 -7.059 1 95.88 200 MET B N 1
ATOM 3624 C CA . MET B 1 20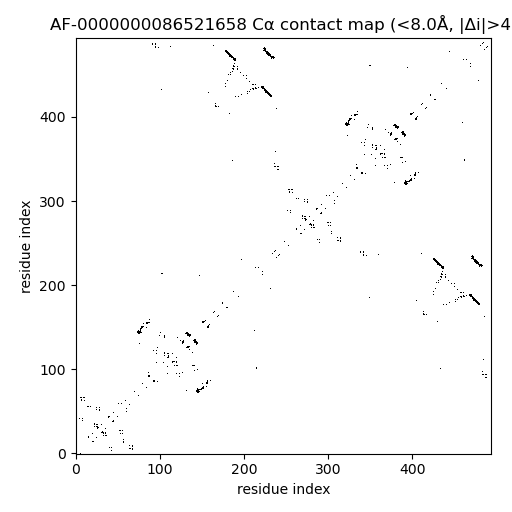0 ? 3.234 3.303 -5.633 1 95.88 200 MET B CA 1
ATOM 3625 C C . MET B 1 200 ? 3.396 4.766 -5.23 1 95.88 200 MET B C 1
ATOM 3627 O O . MET B 1 200 ? 2.57 5.305 -4.492 1 95.88 200 MET B O 1
ATOM 3631 N N . ALA B 1 201 ? 4.434 5.379 -5.727 1 93.06 201 ALA B N 1
ATOM 3632 C CA . ALA B 1 201 ? 4.691 6.785 -5.438 1 93.06 201 ALA B CA 1
ATOM 3633 C C . ALA B 1 201 ? 3.564 7.668 -5.969 1 93.06 201 ALA B C 1
ATOM 3635 O O . ALA B 1 201 ? 3.166 8.633 -5.312 1 93.06 201 ALA B O 1
ATOM 3636 N N . GLN B 1 202 ? 3.143 7.277 -7.078 1 95.38 202 GLN B N 1
ATOM 3637 C CA . GLN B 1 202 ? 2.029 8.023 -7.656 1 95.38 202 GLN B CA 1
ATOM 3638 C C . GLN B 1 202 ? 0.773 7.883 -6.805 1 95.38 202 GLN B C 1
ATOM 3640 O O . GLN B 1 202 ? 0.034 8.852 -6.617 1 95.38 202 GLN B O 1
ATOM 3645 N N . LEU B 1 203 ? 0.509 6.723 -6.359 1 96.44 203 LEU B N 1
ATOM 3646 C CA . LEU B 1 203 ? -0.628 6.496 -5.477 1 96.44 203 LEU B CA 1
ATOM 3647 C C . LEU B 1 203 ? -0.498 7.32 -4.199 1 96.44 203 LEU B C 1
ATOM 3649 O O . LEU B 1 203 ? -1.49 7.852 -3.697 1 96.44 203 LEU B O 1
ATOM 3653 N N . ALA B 1 204 ? 0.668 7.453 -3.717 1 92.88 204 ALA B N 1
ATOM 3654 C CA . ALA B 1 204 ? 0.933 8.273 -2.539 1 92.88 204 ALA B CA 1
ATOM 3655 C C . ALA B 1 204 ? 0.591 9.742 -2.801 1 92.88 204 ALA B C 1
ATOM 3657 O O . ALA B 1 204 ? -0.024 10.398 -1.962 1 92.88 204 ALA B O 1
ATOM 3658 N N . LYS B 1 205 ? 0.973 10.188 -3.932 1 91.25 205 LYS B N 1
ATOM 3659 C CA . LYS B 1 205 ? 0.664 11.562 -4.312 1 91.25 205 LYS B CA 1
ATOM 3660 C C . LYS B 1 205 ? -0.844 11.773 -4.418 1 91.25 205 LYS B C 1
ATOM 3662 O O . LYS B 1 205 ? -1.353 12.836 -4.043 1 91.25 205 LYS B O 1
ATOM 3667 N N . ASP B 1 206 ? -1.482 10.8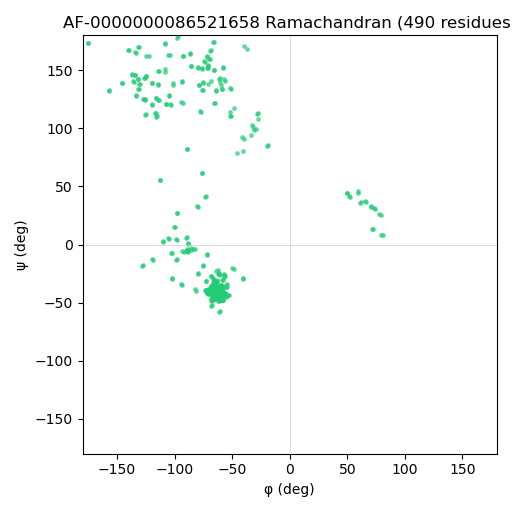2 -4.934 1 94.38 206 ASP B N 1
ATOM 3668 C CA . ASP B 1 206 ? -2.936 10.891 -5.035 1 94.38 206 ASP B CA 1
ATOM 3669 C C . ASP B 1 206 ? -3.58 11.023 -3.658 1 94.38 206 ASP B C 1
ATOM 3671 O O . ASP B 1 206 ? -4.543 11.773 -3.486 1 94.38 206 ASP B O 1
ATOM 3675 N N . PHE B 1 207 ? -3.104 10.305 -2.766 1 93.56 207 PHE B N 1
ATOM 3676 C CA . PHE B 1 207 ? -3.615 10.383 -1.402 1 93.56 207 PHE B CA 1
ATOM 3677 C C . PHE B 1 207 ? -3.465 11.797 -0.846 1 93.56 207 PHE B C 1
ATOM 3679 O O . PHE B 1 207 ? -4.398 12.328 -0.244 1 93.56 207 PHE B O 1
ATOM 3686 N N . ASP B 1 208 ? -2.303 12.312 -1.029 1 85.81 208 ASP B N 1
ATOM 3687 C CA . ASP B 1 208 ? -2.031 13.664 -0.562 1 85.81 208 ASP B CA 1
ATOM 3688 C C . ASP B 1 208 ? -3.012 14.664 -1.175 1 85.81 208 ASP B C 1
ATOM 3690 O O . ASP B 1 208 ? -3.523 15.547 -0.481 1 85.81 208 ASP B O 1
ATOM 3694 N N . THR B 1 209 ? -3.23 14.492 -2.414 1 88.25 209 THR B N 1
ATOM 3695 C CA . THR B 1 209 ? -4.141 15.375 -3.133 1 88.25 209 THR B CA 1
ATOM 3696 C C . THR B 1 209 ? -5.559 15.258 -2.582 1 88.25 209 THR B C 1
ATOM 3698 O O . THR B 1 209 ? -6.227 16.266 -2.34 1 88.25 209 THR B O 1
ATOM 3701 N N . LEU B 1 210 ? -5.957 14.07 -2.359 1 91.81 210 LEU B N 1
ATOM 3702 C CA . LEU B 1 210 ? -7.297 13.828 -1.828 1 91.81 210 LEU B CA 1
ATOM 3703 C C . LEU B 1 210 ? -7.438 14.414 -0.429 1 91.81 210 LEU B C 1
ATOM 3705 O O . LEU B 1 210 ? -8.461 15.023 -0.108 1 91.81 210 LEU B O 1
ATOM 3709 N N . SER B 1 211 ? -6.445 14.203 0.363 1 87.38 211 SER B N 1
ATOM 3710 C CA . SER B 1 211 ? -6.445 14.734 1.722 1 87.38 211 SER B CA 1
ATOM 3711 C C . SER B 1 211 ? -6.512 16.25 1.717 1 87.38 211 SER B C 1
ATOM 3713 O O . SER B 1 211 ? -7.246 16.859 2.506 1 87.38 211 SER B O 1
ATOM 3715 N N . LYS B 1 212 ? -5.773 16.859 0.847 1 81.75 212 LYS B N 1
ATOM 3716 C CA . LYS B 1 212 ? -5.773 18.312 0.716 1 81.75 212 LYS B CA 1
ATOM 3717 C C . LYS B 1 212 ? -7.141 18.812 0.268 1 81.75 212 LYS B C 1
ATOM 3719 O O . LYS B 1 212 ? -7.633 19.828 0.782 1 81.75 212 LYS B O 1
ATOM 3724 N N . ASP B 1 213 ? -7.711 18.141 -0.637 1 83.44 213 ASP B N 1
ATOM 3725 C CA . ASP B 1 213 ? -9.016 18.531 -1.158 1 83.44 213 ASP B CA 1
ATOM 3726 C C . ASP B 1 213 ? -10.086 18.453 -0.069 1 83.44 213 ASP B C 1
ATOM 3728 O O . ASP B 1 213 ? -11.008 19.266 -0.039 1 83.44 213 ASP B O 1
ATOM 3732 N N . ASP B 1 214 ? -9.914 17.5 0.846 1 87 214 ASP B N 1
ATOM 3733 C CA . ASP B 1 214 ? -10.914 17.281 1.887 1 87 214 ASP B CA 1
ATOM 3734 C C . ASP B 1 214 ? -10.633 18.141 3.113 1 87 214 ASP B C 1
ATOM 3736 O O . ASP B 1 214 ? -11.438 18.188 4.047 1 87 214 ASP B O 1
ATOM 3740 N N . ALA B 1 215 ? -9.531 18.844 3.121 1 76.38 215 ALA B N 1
ATOM 3741 C CA . ALA B 1 215 ? -9.094 19.625 4.277 1 76.38 215 ALA B CA 1
ATOM 3742 C C . ALA B 1 215 ? -10.109 20.703 4.633 1 76.38 215 ALA B C 1
ATOM 3744 O O . ALA B 1 215 ? -10.234 21.094 5.797 1 76.38 215 ALA B O 1
ATOM 3745 N N . CYS B 1 216 ? -10.875 21.109 3.668 1 77.06 216 CYS B N 1
ATOM 3746 C CA . CYS B 1 216 ? -11.812 22.219 3.883 1 77.06 216 CYS B CA 1
ATOM 3747 C C . CYS B 1 216 ? -13.156 21.703 4.375 1 77.06 216 CYS B C 1
ATOM 3749 O O . CYS B 1 216 ? -14.016 22.484 4.77 1 77.06 216 CYS B O 1
ATOM 3751 N N . LEU B 1 217 ? -13.336 20.469 4.438 1 81.75 217 LEU B N 1
ATOM 3752 C CA . LEU B 1 217 ? -14.594 19.891 4.918 1 81.75 217 LEU B CA 1
ATOM 3753 C C . LEU B 1 217 ? -14.688 19.984 6.438 1 81.75 217 LEU B C 1
ATOM 3755 O O . LEU B 1 217 ? -13.664 20.016 7.125 1 81.75 217 LEU B O 1
ATOM 3759 N N . PRO B 1 218 ? -15.93 20.047 6.859 1 82.19 218 PRO B N 1
ATOM 3760 C CA . PRO B 1 218 ? -16.094 20.016 8.312 1 82.19 218 PRO B CA 1
ATOM 3761 C C . PRO B 1 218 ? -15.5 18.766 8.953 1 82.19 218 PRO B C 1
ATOM 3763 O O . PRO B 1 218 ? -15.422 17.719 8.305 1 82.19 218 PRO B O 1
ATOM 3766 N N . ILE B 1 219 ? -15.078 18.797 10.18 1 76.69 219 ILE B N 1
ATOM 3767 C CA . ILE B 1 219 ? -14.375 17.75 10.914 1 76.69 219 ILE B CA 1
ATOM 3768 C C . ILE B 1 219 ? -15.242 16.484 10.969 1 76.69 219 ILE B C 1
ATOM 3770 O O . ILE B 1 219 ? -14.719 15.367 10.93 1 76.69 219 ILE B O 1
ATOM 3774 N N . GLY B 1 220 ? -16.516 16.625 11.062 1 79.75 220 GLY B N 1
ATOM 3775 C CA . GLY B 1 220 ? -17.406 15.477 11.141 1 79.75 220 GLY B CA 1
ATOM 3776 C C . GLY B 1 220 ? -17.531 14.734 9.828 1 79.75 220 GLY B C 1
ATOM 3777 O O . GLY B 1 220 ? -18.016 13.602 9.797 1 79.75 220 GLY B O 1
ATOM 3778 N N . GLU B 1 221 ? -16.984 15.32 8.789 1 87.25 221 GLU B N 1
ATOM 3779 C CA . GLU B 1 221 ? -17.141 14.734 7.461 1 87.25 221 GLU B CA 1
ATOM 3780 C C . GLU B 1 221 ? -15.82 14.156 6.961 1 87.25 221 GLU B C 1
ATOM 3782 O O . GLU B 1 221 ? -15.711 13.742 5.805 1 87.25 221 GLU B O 1
ATOM 3787 N N . ARG B 1 222 ? -14.852 14.234 7.805 1 85.75 222 ARG B N 1
ATOM 3788 C CA . ARG B 1 222 ? -13.555 13.664 7.457 1 85.75 222 ARG B CA 1
ATOM 3789 C C . ARG B 1 222 ? -13.016 12.797 8.594 1 85.75 222 ARG B C 1
ATOM 3791 O O . ARG B 1 222 ? -13.266 13.078 9.766 1 85.75 222 ARG B O 1
ATOM 3798 N N . LYS B 1 223 ? -12.391 11.734 8.227 1 84.75 223 LYS B N 1
ATOM 3799 C CA . LYS B 1 223 ? -11.844 10.781 9.188 1 84.75 223 LYS B CA 1
ATOM 3800 C C . LYS B 1 223 ? -10.359 10.547 8.945 1 84.75 223 LYS B C 1
ATOM 3802 O O . LYS B 1 223 ? -9.898 10.586 7.805 1 84.75 223 LYS B O 1
ATOM 3807 N N . GLY B 1 224 ? -9.68 10.359 10.062 1 84 224 GLY B N 1
ATOM 3808 C CA . GLY B 1 224 ? -8.258 10.039 9.953 1 84 224 GLY B CA 1
ATOM 3809 C C . GLY B 1 224 ? -7.996 8.711 9.266 1 84 224 GLY B C 1
ATOM 3810 O O . GLY B 1 224 ? -8.68 7.723 9.539 1 84 224 GLY B O 1
ATOM 3811 N N . SER B 1 225 ? -7.078 8.766 8.336 1 87.5 225 SER B N 1
ATOM 3812 C CA . SER B 1 225 ? -6.711 7.562 7.594 1 87.5 225 SER B CA 1
ATOM 3813 C C . SER B 1 225 ? -5.199 7.379 7.551 1 87.5 225 SER B C 1
ATOM 3815 O O . SER B 1 225 ? -4.453 8.344 7.371 1 87.5 225 SER B O 1
ATOM 3817 N N . THR B 1 226 ? -4.801 6.164 7.828 1 85.94 226 THR B N 1
ATOM 3818 C CA . THR B 1 226 ? -3.4 5.785 7.668 1 85.94 226 THR B CA 1
ATOM 3819 C C . THR B 1 226 ? -3.25 4.715 6.59 1 85.94 226 THR B C 1
ATOM 3821 O O . THR B 1 226 ? -3.93 3.688 6.629 1 85.94 226 THR B O 1
ATOM 3824 N N . VAL B 1 227 ? -2.402 5.055 5.688 1 91 227 VAL B N 1
ATOM 3825 C CA . VAL B 1 227 ? -2.176 4.137 4.578 1 91 227 VAL B CA 1
ATOM 3826 C C . VAL B 1 227 ? -0.744 3.607 4.629 1 91 227 VAL B C 1
ATOM 3828 O O . VAL B 1 227 ? 0.195 4.363 4.895 1 91 227 VAL B O 1
ATOM 3831 N N . LEU B 1 228 ? -0.679 2.354 4.379 1 90 228 LEU B N 1
ATOM 3832 C CA . LEU B 1 228 ? 0.623 1.701 4.297 1 90 228 LEU B CA 1
ATOM 3833 C C . LEU B 1 228 ? 0.835 1.086 2.916 1 90 228 LEU B C 1
ATOM 3835 O O . LEU B 1 228 ? 0.023 0.279 2.459 1 90 228 LEU B O 1
ATOM 3839 N N . LEU B 1 229 ? 1.872 1.549 2.268 1 93.5 229 LEU B N 1
ATOM 3840 C CA . LEU B 1 229 ? 2.336 0.951 1.021 1 93.5 229 LEU B CA 1
ATOM 3841 C C . LEU B 1 229 ? 3.73 0.36 1.187 1 93.5 229 LEU B C 1
ATOM 3843 O O . LEU B 1 229 ? 4.703 1.096 1.384 1 93.5 229 LEU B O 1
ATOM 3847 N N . ALA B 1 230 ? 3.789 -0.901 1.098 1 91.25 230 ALA B N 1
ATOM 3848 C CA . ALA B 1 230 ? 5.086 -1.529 1.332 1 91.25 230 ALA B CA 1
ATOM 3849 C C . ALA B 1 230 ? 5.371 -2.605 0.289 1 91.25 230 ALA B C 1
ATOM 3851 O O . ALA B 1 230 ? 4.469 -3.336 -0.122 1 91.25 230 ALA B O 1
ATOM 3852 N N . MET B 1 231 ? 6.57 -2.637 -0.105 1 92.31 231 MET B N 1
ATOM 3853 C CA . MET B 1 231 ? 7.062 -3.656 -1.028 1 92.31 231 MET B CA 1
ATOM 3854 C C . MET B 1 231 ? 8.391 -4.23 -0.549 1 92.31 231 MET B C 1
ATOM 3856 O O . MET B 1 231 ? 9.305 -3.482 -0.203 1 92.31 231 MET B O 1
ATOM 3860 N N . ARG B 1 232 ? 8.414 -5.477 -0.491 1 87.25 232 ARG B N 1
ATOM 3861 C CA . ARG B 1 232 ? 9.641 -6.141 -0.067 1 87.25 232 ARG B CA 1
ATOM 3862 C C . ARG B 1 232 ? 9.969 -7.32 -0.977 1 87.25 232 ARG B C 1
ATOM 3864 O O . ARG B 1 232 ? 9.07 -7.961 -1.521 1 87.25 232 ARG B O 1
ATOM 3871 N N . ASP B 1 233 ? 11.32 -7.391 -1.066 1 81.62 233 ASP B N 1
ATOM 3872 C CA . ASP B 1 233 ? 11.789 -8.609 -1.726 1 81.62 233 ASP B CA 1
ATOM 3873 C C . ASP B 1 233 ? 11.688 -9.812 -0.797 1 81.62 233 ASP B C 1
ATOM 3875 O O . ASP B 1 233 ? 12.617 -10.109 -0.049 1 81.62 233 ASP B O 1
ATOM 3879 N N . TRP B 1 234 ? 10.586 -10.055 -0.455 1 63.28 234 TRP B N 1
ATOM 3880 C CA . TRP B 1 234 ? 10.305 -11.125 0.496 1 63.28 234 TRP B CA 1
ATOM 3881 C C . TRP B 1 234 ? 10.086 -12.453 -0.226 1 63.28 234 TRP B C 1
ATOM 3883 O O . TRP B 1 234 ? 9.062 -12.641 -0.89 1 63.28 234 TRP B O 1
ATOM 3893 N N . GLY B 1 235 ? 11.219 -13.062 -0.536 1 62.47 235 GLY B N 1
ATOM 3894 C CA . GLY B 1 235 ? 11.102 -14.406 -1.087 1 62.47 235 GLY B CA 1
ATOM 3895 C C . GLY B 1 235 ? 10.352 -15.359 -0.183 1 62.47 235 GLY B C 1
ATOM 3896 O O . GLY B 1 235 ? 10.219 -15.117 1.019 1 62.47 235 GLY B O 1
ATOM 3897 N N . TYR B 1 236 ? 9.555 -16.234 -0.708 1 61.97 236 TYR B N 1
ATOM 3898 C CA . TYR B 1 236 ? 8.797 -17.234 0.031 1 61.97 236 TYR B CA 1
ATOM 3899 C C . TYR B 1 236 ? 9.695 -18 1.002 1 61.97 236 TYR B C 1
ATOM 3901 O O . TYR B 1 236 ? 9.234 -18.469 2.047 1 61.97 236 TYR B O 1
ATOM 3909 N N . GLU B 1 237 ? 10.984 -17.891 0.652 1 61.81 237 GLU B N 1
ATOM 3910 C CA . GLU B 1 237 ? 11.938 -18.531 1.551 1 61.81 237 GLU B CA 1
ATOM 3911 C C . GLU B 1 237 ? 11.992 -17.812 2.898 1 61.81 237 GLU B C 1
ATOM 3913 O O . GLU B 1 237 ? 12.047 -18.469 3.947 1 61.81 237 GLU B O 1
ATOM 3918 N N . ARG B 1 238 ? 12.086 -16.562 2.76 1 62.28 238 ARG B N 1
ATOM 3919 C CA . ARG B 1 238 ? 12.195 -15.773 3.984 1 62.28 238 ARG B CA 1
ATOM 3920 C C . ARG B 1 238 ? 10.898 -15.805 4.773 1 62.28 238 ARG B C 1
ATOM 3922 O O . ARG B 1 238 ? 10.906 -15.805 6.008 1 62.28 238 ARG B O 1
ATOM 3929 N N . LEU B 1 239 ? 9.891 -15.82 3.977 1 61.84 239 LEU B N 1
ATOM 3930 C CA . LEU B 1 239 ? 8.586 -15.805 4.621 1 61.84 239 LEU B CA 1
ATOM 3931 C C . LEU B 1 239 ? 8.297 -17.156 5.285 1 61.84 239 LEU B C 1
ATOM 3933 O O . LEU B 1 239 ? 7.777 -17.188 6.406 1 61.84 239 LEU B O 1
ATOM 3937 N N . PHE B 1 240 ? 8.648 -18.141 4.555 1 59.97 240 PHE B N 1
ATOM 3938 C CA . PHE B 1 240 ? 8.227 -19.453 5.023 1 59.97 240 PHE B CA 1
ATOM 3939 C C . PHE B 1 240 ? 9.43 -20.344 5.312 1 59.97 240 PHE B C 1
ATOM 3941 O O . PHE B 1 240 ? 9.281 -21.453 5.805 1 59.97 240 PHE B O 1
ATOM 3948 N N . GLY B 1 241 ? 10.688 -19.906 4.832 1 56.28 241 GLY B N 1
ATOM 3949 C CA . GLY B 1 241 ? 11.859 -20.75 4.973 1 56.28 241 GLY B CA 1
ATOM 3950 C C . GLY B 1 241 ? 12.344 -20.875 6.406 1 56.28 241 GLY B C 1
ATOM 3951 O O . GLY B 1 241 ? 12.016 -20.047 7.25 1 56.28 241 GLY B O 1
ATOM 3952 N N . HIS B 1 242 ? 12.734 -22.094 6.805 1 52.03 242 HIS B N 1
ATOM 3953 C CA . HIS B 1 242 ? 13.516 -22.422 7.996 1 52.03 242 HIS B CA 1
ATOM 3954 C C . HIS B 1 242 ? 14.75 -21.531 8.102 1 52.03 242 HIS B C 1
ATOM 3956 O O . HIS B 1 242 ? 15.383 -21.219 7.086 1 52.03 242 HIS B O 1
ATOM 3962 N N . GLN B 1 243 ? 14.961 -20.656 9.133 1 44.12 243 GLN B N 1
ATOM 3963 C CA . GLN B 1 243 ? 16.234 -20.047 9.484 1 44.12 243 GLN B CA 1
ATOM 3964 C C . GLN B 1 243 ? 17.406 -20.938 9.078 1 44.12 243 GLN B C 1
ATOM 3966 O O . GLN B 1 243 ? 17.391 -22.141 9.32 1 44.12 243 GLN B O 1
ATOM 3971 N N . ARG B 1 244 ? 18.281 -20.734 8.062 1 38.88 244 ARG B N 1
ATOM 3972 C CA . ARG B 1 244 ? 19.625 -21.312 8.109 1 38.88 244 ARG B CA 1
ATOM 3973 C C . ARG B 1 244 ? 20.141 -21.406 9.539 1 38.88 244 ARG B C 1
ATOM 3975 O O . ARG B 1 244 ? 20.125 -20.422 10.273 1 38.88 244 ARG B O 1
ATOM 3982 N N . LYS B 1 245 ? 20.125 -22.547 10.234 1 34.69 245 LYS B N 1
ATOM 3983 C CA . LYS B 1 245 ? 21.141 -22.625 11.289 1 34.69 245 LYS B CA 1
ATOM 3984 C C . LYS B 1 245 ? 22.469 -22.047 10.812 1 34.69 245 LYS B C 1
ATOM 3986 O O . LYS B 1 245 ? 23.047 -22.531 9.836 1 34.69 245 LYS B O 1
ATOM 3991 N N . LYS B 1 246 ? 22.703 -20.844 10.789 1 31.25 246 LYS B N 1
ATOM 3992 C CA . LYS B 1 246 ? 24.109 -20.5 10.875 1 31.25 246 LYS B CA 1
ATOM 3993 C C . LYS B 1 246 ? 24.875 -21.484 11.75 1 31.25 246 LYS B C 1
ATOM 3995 O O . LYS B 1 246 ? 24.531 -21.688 12.914 1 31.25 246 LYS B O 1
ATOM 4000 N N . GLU B 1 247 ? 25.531 -22.578 11.141 1 23.64 247 GLU B N 1
ATOM 4001 C CA . GLU B 1 247 ? 26.828 -22.812 11.781 1 23.64 247 GLU B CA 1
ATOM 4002 C C . GLU B 1 247 ? 27.672 -21.547 11.812 1 23.64 247 GLU B C 1
ATOM 4004 O O . GLU B 1 247 ? 27.734 -20.812 10.82 1 23.64 247 GLU B O 1
#

Solvent-accessible surface area (backbone atoms only — not comparable to full-atom values): 27228 Å² total; per-residue (Å²): 123,57,69,65,54,45,44,52,52,37,48,51,50,48,31,52,73,70,71,45,50,63,59,56,51,8,64,72,70,73,47,51,50,69,56,43,51,48,31,62,73,65,66,63,69,51,71,68,57,48,42,52,51,28,46,75,71,72,43,49,64,69,52,49,53,47,45,29,56,53,69,41,73,60,38,39,44,60,74,52,67,66,59,36,37,59,33,51,75,30,51,67,47,36,43,51,48,53,38,46,76,63,69,47,48,62,68,52,50,33,71,73,37,99,47,52,66,71,58,51,49,52,44,46,49,49,36,30,74,68,58,45,30,44,72,42,86,92,63,37,80,40,75,38,50,26,94,74,48,45,78,54,87,83,27,49,46,45,49,51,48,51,56,44,41,57,70,51,64,68,77,58,82,54,78,50,91,74,25,39,74,46,81,44,76,42,41,30,25,69,67,50,45,54,50,47,52,52,51,49,52,49,53,51,52,50,49,53,51,46,24,58,69,38,56,79,50,58,71,92,55,39,42,40,32,33,35,40,42,34,34,32,67,46,35,59,50,73,73,53,42,76,78,74,74,77,123,122,57,69,64,54,47,46,50,51,37,50,52,50,48,31,54,75,68,71,45,49,63,61,54,49,9,65,72,69,72,47,53,49,68,55,44,52,47,32,62,72,68,66,64,68,52,70,66,56,50,42,52,52,26,48,74,72,72,43,49,64,68,50,50,53,48,46,28,57,53,69,42,72,62,37,40,45,59,72,53,68,67,58,35,37,59,31,50,76,31,52,67,46,36,43,51,48,54,38,46,74,62,69,48,48,62,67,53,49,35,72,72,36,98,48,53,65,69,59,51,49,52,44,48,50,50,36,28,73,67,59,45,31,41,72,41,85,93,63,38,80,40,76,38,49,27,93,74,49,46,80,53,86,81,27,50,47,46,50,52,48,52,55,45,42,58,69,50,64,68,76,58,82,53,77,49,91,75,25,39,74,43,79,44,77,43,41,30,25,70,67,51,45,53,52,49,52,53,51,50,50,49,52,52,52,50,49,52,52,46,22,58,68,35,57,79,50,59,69,92,56,38,41,40,32,34,36,40,43,34,34,33,68,48,34,59,49,74,72,52,42,77,77,74,75,75,126

Secondary structure (DSSP, 8-state):
--HHHHHHHHHHHHHHHTT--HHHHHHHHT--HHHHHHHHHTT---HHHHHHHHHHTT--HHHHHHHHHHHSS--BSS--HHHHHHHHT-HHHHHHHHHHHTT--HHHHHHHSS--HHHHHHHHHHHHHTTSEEE-GGG-EEE-B-TT--PPTT-HHHHHHHHHIIIIITSS---STT-EEEEEEEEE-HHHHHHHHHHHHHHHHHHHHHHHHHTTS-GGG-EEEEEEEEEE---HHHHH-------/--HHHHHHHHHHHHHHHTT--HHHHHHHHT--HHHHHHHHHTT---HHHHHHHHHHTT--HHHHHHHHHHHSS--BSS--HHHHHHHHT-HHHHHHHHHHHTT--HHHHHHHSS--HHHHHHHHHHHHHTTSEEE-GGG-EEE-B-TT--PPTT-HHHHHHHHHIIIIITSS---STT-EEEEEEEEE-HHHHHHHHHHHHHHHHHHHHHHHHHTTS-GGG-EEEEEEEEEE---HHHHHS------

Sequence (494 aa):
MPQTTELIHTLKKLLKRHNKTYVDVAACLQLSEASVKRLFAEQNLSLQRLDAICALLGMEITDLVREMHAEHAQPISEITHAQEKEIADDLNLLLVTVCVLNRWSLPDITRHYQFNEPQVIRYLAHLDRLHIIELQAGNRIKLLVAPNFKWRDDGPIMQLFRAKIESEYFRTTFTKESEKLVVLNGMLSDASNALFQRKMAQLAKDFDTLSKDDACLPIGERKGSTVLLAMRDWGYERLFGHQRKKEMPQTTELIHTLKKLLKRHNKTYVDVAACLQLSEASVKRLFAEQNLSLQRLDAICALLGMEITDLVREMHAEHAQPISEITHAQEKEIADDLNLLLVTVCVLNRWSLPDITRHYQFNEPQVIRYLAHLDRLHIIELQAGNRIKLLVAPNFKWRDDGPIMQLFRAKIESEYFRTTFTKESEKLVVLNGMLSDASNALFQRKMAQLAKDFDTLSKDDACLPIGERKGSTVLLAMRDWGYERLFGHQRKKE

InterPro domains:
  IPR001387 Cro/C1-type, helix-turn-helix domain [PF13443] (11-65)
  IPR001387 Cro/C1-type, helix-turn-helix domain [PS50943] (11-64)
  IPR001387 Cro/C1-type, helix-turn-helix domain [SM00530] (10-64)
  IPR001387 Cro/C1-type, helix-turn-helix domain [cd00093] (11-64)
  IPR010982 Lambda repressor-like, DNA-binding domain superfamily [SSF47413] (5-69)

Radius of gyration: 33.1 Å; Cα contacts (8 Å, |Δi|>4): 605; chains: 2; bounding box: 47×102×86 Å

pLDDT: mean 82.11, std 12.61, range [23.64, 96.94]

Foldseek 3Di:
DPPLLLLLVLLVVLCVVLVHDLCNLCVQVVHDSVVSVVCSVVSPADPVSVQSSQVVSVHGSVVSSVSSVCPPQNQAQEADLVLLQVCLVDVVLVVLLVCVLLVHALVRCVVVDVDDSVRSVVSLVVCVVSVQWPQDPPRHTGGSHDLNHDYDDVGSNVVSVVVCCVPPVPVDDQPDPLGDDDDDDDDDDPVVVVVVVVVVVVVVVVVSVVSSVCSPPDPVVDDDDDDDDDDDPDDVCNVVNDPPPPD/DPPLLLLLVLLVVLCVVLVHDLCNLCVQVVHDSVVSVVCSVVSPADPVSVQSSQVVSVHGSVVSSVSSVCPPQNQAQEADLVLLQVCLVDVVLVVLLVCVLLVHALVRCVVVDVDDSVVSVVSLVVCVVSVQWPQDPPRHTGGSHDLNHDYDDVGSNVVSVVVCCVPPVPVDDQPDPLGDDDDDDDDDDPVRVVVVVVVVVVVVVVVSVVSSVCSPPDPVVDDDDDDDDDDDPCDVCNVPNDPPPPD